Protein AF-0000000083205157 (afdb_homodimer)

pLDDT: mean 93.21, std 6.91, range [55.62, 98.81]

Organism: NCBI:txid214856

Solvent-accessible surface area (backbone atoms only — not comparable to full-atom values): 28556 Å² total; per-residue (Å²): 122,45,45,32,32,21,49,45,58,81,38,25,69,46,52,54,47,50,52,64,67,41,71,95,53,58,70,45,77,42,68,20,92,33,63,69,52,34,56,50,52,39,72,76,34,67,80,36,29,33,41,44,67,41,34,28,66,64,58,33,56,35,38,59,47,50,50,52,48,70,74,44,71,49,23,36,36,32,46,39,59,42,76,59,53,30,21,40,22,25,56,69,93,65,55,76,89,55,41,43,30,35,28,15,15,62,67,59,48,60,42,22,40,63,54,46,65,78,38,72,77,42,43,80,40,79,41,93,33,29,27,55,29,32,43,48,34,48,75,66,61,40,78,44,36,26,15,43,22,38,62,58,16,26,57,73,45,62,31,34,75,73,42,71,67,45,37,61,55,84,69,31,36,35,37,27,37,29,34,26,29,48,94,50,31,70,80,64,37,53,78,90,57,40,32,25,35,36,35,35,31,28,38,60,73,47,73,40,47,66,27,53,50,41,40,48,31,28,74,46,60,35,28,76,77,38,42,36,53,41,80,37,74,95,37,94,49,34,31,36,36,45,34,31,34,36,43,88,45,68,66,40,47,52,51,33,51,62,62,40,45,82,74,39,41,80,67,42,79,44,23,60,15,40,73,58,72,78,71,85,130,122,45,47,32,32,21,49,45,57,81,37,24,68,46,52,53,48,52,53,64,68,41,73,94,55,58,71,45,76,42,68,22,94,33,63,69,52,33,54,50,52,38,72,75,34,66,80,35,31,34,40,44,67,43,33,28,67,63,58,32,56,36,38,59,48,49,51,52,49,70,74,44,71,48,22,36,36,32,48,39,60,43,76,59,54,30,20,38,23,25,58,69,93,66,54,76,87,54,42,42,31,35,27,16,16,61,68,59,48,58,40,21,39,64,54,47,64,78,37,72,75,42,44,78,42,78,41,92,32,30,30,55,28,31,43,48,35,48,74,65,62,40,79,42,34,28,15,43,22,39,62,59,15,25,57,73,46,61,31,32,73,73,43,70,67,44,35,60,58,85,71,31,36,37,38,27,37,30,34,28,28,47,93,50,31,69,81,64,38,52,78,90,56,41,31,27,36,38,35,36,32,30,40,60,74,47,73,41,48,67,27,53,51,41,40,48,32,29,73,47,60,34,27,75,76,38,42,37,53,41,80,36,75,95,37,93,50,35,32,36,36,44,34,31,35,35,42,89,45,67,66,40,46,51,52,33,52,60,63,42,46,81,76,40,41,80,66,43,78,45,23,60,16,40,72,56,72,80,68,85,132

Secondary structure (DSSP, 8-state):
-EEEEEES-TTSHHHHHHHHHSTTS-EEEEEESSHHHHHHHHHH-TT-EEEEEEEETTTEE-HHHHHHHHHSSEEEEEEEEEE---EEEESTT--GGG--EEEE-HHHHHHTHHHHHT-TTSEEEE-S-HHHHHHHHHHHT-TTEEEEE-HHHHHHTTPEEEEE---S-TT-EEEEEEEEEGGGGGGT--TTT--EEEEEEEEES-TTHHHHHHHHHHHTTPEEEEEEEEE-TT-TTEEEEEEEEE-S-HHHHHHHHHHHGGGSEEEEEEEEEPPPPPPP-/-EEEEEES-TTSHHHHHHHHHSTTS-EEEEEESSHHHHHHHHHH-TT-EEEEEEEETTTEE-HHHHHHHHHSSEEEEEEEEEE---EEEESTT--GGG--EEEE-HHHHHHTHHHHHT-TTSEEEE-S-HHHHHHHHHHHT-TTEEEEE-HHHHHHTTPEEEEE---S-TT-EEEEEEEEEGGGGGGT--TTT--EEEEEEEEES-TTHHHHHHHHHHHTTPEEEEEEEEE-TT-TTEEEEEEEEE-S-HHHHHHHHHHHGGGSEEEEEEEEEPPPPPPP-

Radius of gyration: 24.19 Å; Cα contacts (8 Å, |Δi|>4): 1340; chains: 2; bounding box: 61×59×54 Å

Nearest PDB structures (foldseek):
  6vh5-assembly1_C  TM=8.935E-01  e=6.681E-29  Brucella abortus 2308
  3mwb-assembly1_B  TM=8.799E-01  e=1.497E-21  Paenarthrobacter aurescens TC1
  3mwb-assembly1_A  TM=8.671E-01  e=1.552E-20  Paenarthrobacter aurescens TC1
  4lub-assembly1_B  TM=8.576E-01  e=1.203E-10  Streptococcus mutans UA159
  4lub-assembly1_A  TM=8.260E-01  e=1.805E-09  Streptococcus mutans UA159

Structure (mmCIF, N/CA/C/O backbone):
data_AF-0000000083205157-model_v1
#
loop_
_entity.id
_entity.type
_entity.pdbx_description
1 polymer 'Prephenate dehydratase'
#
loop_
_atom_site.group_PDB
_atom_site.id
_atom_site.type_symbol
_atom_site.label_atom_id
_atom_site.label_alt_id
_atom_site.label_comp_id
_atom_site.label_asym_id
_atom_site.label_entity_id
_atom_site.label_seq_id
_atom_site.pdbx_PDB_ins_code
_atom_site.Cartn_x
_atom_site.Cartn_y
_atom_site.Cartn_z
_atom_site.occupancy
_atom_site.B_iso_or_equiv
_atom_site.auth_seq_id
_atom_site.auth_comp_id
_atom_site.auth_asym_id
_atom_site.auth_atom_id
_atom_site.pdbx_PDB_model_num
ATOM 1 N N . MET A 1 1 ? -6.211 29.672 16.703 1 89.31 1 MET A N 1
ATOM 2 C CA . MET A 1 1 ? -6.918 28.453 16.328 1 89.31 1 MET A CA 1
ATOM 3 C C . MET A 1 1 ? -6.371 27.891 15.016 1 89.31 1 MET A C 1
ATOM 5 O O . MET A 1 1 ? -6.195 28.625 14.047 1 89.31 1 MET A O 1
ATOM 9 N N . LYS A 1 2 ? -5.996 26.609 15.008 1 93.94 2 LYS A N 1
ATOM 10 C CA . LYS A 1 2 ? -5.473 25.953 13.812 1 93.94 2 LYS A CA 1
ATOM 11 C C . LYS A 1 2 ? -6.586 25.25 13.047 1 93.94 2 LYS A C 1
ATOM 13 O O . LYS A 1 2 ? -7.387 24.516 13.641 1 93.94 2 LYS A O 1
ATOM 18 N N . ARG A 1 3 ? -6.676 25.609 11.781 1 98 3 ARG A N 1
ATOM 19 C CA . ARG A 1 3 ? -7.605 24.906 10.898 1 98 3 ARG A CA 1
ATOM 20 C C . ARG A 1 3 ? -6.906 23.797 10.125 1 98 3 ARG A C 1
ATOM 22 O O . ARG A 1 3 ? -6.031 24.062 9.297 1 98 3 ARG A O 1
ATOM 29 N N . ILE A 1 4 ? -7.332 22.562 10.414 1 98.38 4 ILE A N 1
ATOM 30 C CA . ILE A 1 4 ? -6.602 21.406 9.898 1 98.38 4 ILE A CA 1
ATOM 31 C C . ILE A 1 4 ? -7.527 20.562 9.031 1 98.38 4 ILE A C 1
ATOM 33 O O . ILE A 1 4 ? -8.555 20.078 9.508 1 98.38 4 ILE A O 1
ATOM 37 N N . THR A 1 5 ? -7.125 20.344 7.777 1 98.62 5 THR A N 1
ATOM 38 C CA . THR A 1 5 ? -7.875 19.469 6.883 1 98.62 5 THR A CA 1
ATOM 39 C C . THR A 1 5 ? -7.461 18.016 7.082 1 98.62 5 THR A C 1
ATOM 41 O O . THR A 1 5 ? -6.281 17.719 7.309 1 98.62 5 THR A O 1
ATOM 44 N N . ILE A 1 6 ? -8.422 17.125 7.051 1 97.94 6 ILE A N 1
ATOM 45 C CA . ILE A 1 6 ? -8.18 15.688 7.117 1 97.94 6 ILE A CA 1
ATOM 46 C C . ILE A 1 6 ? -9.062 14.961 6.102 1 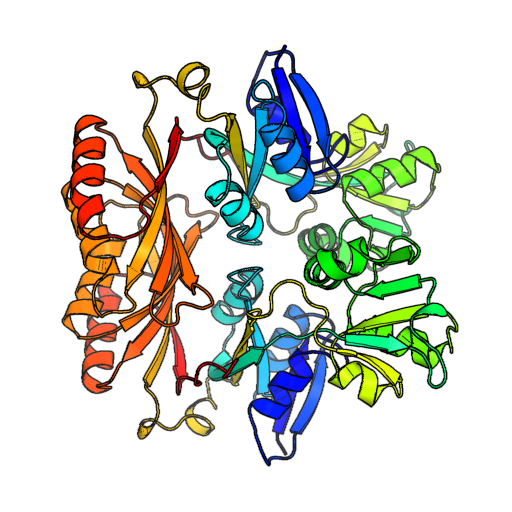97.94 6 ILE A C 1
ATOM 48 O O . ILE A 1 6 ? -10.062 15.516 5.637 1 97.94 6 ILE A O 1
ATOM 52 N N . GLN A 1 7 ? -8.594 13.828 5.707 1 95.12 7 GLN A N 1
ATOM 53 C CA . GLN A 1 7 ? -9.5 12.938 4.996 1 95.12 7 GLN A CA 1
ATOM 54 C C . GLN A 1 7 ? -10.297 12.062 5.965 1 95.12 7 GLN A C 1
ATOM 56 O O . GLN A 1 7 ? -9.719 11.414 6.84 1 95.12 7 GLN A O 1
ATOM 61 N N . GLY A 1 8 ? -11.523 12.078 5.863 1 92 8 GLY A N 1
ATOM 62 C CA . GLY A 1 8 ? -12.359 11.25 6.719 1 92 8 GLY A CA 1
ATOM 63 C C . GLY A 1 8 ? -13.414 12.047 7.461 1 92 8 GLY A C 1
ATOM 64 O O . GLY A 1 8 ? -13.617 13.234 7.195 1 92 8 GLY A O 1
ATOM 65 N N . ILE A 1 9 ? -14.133 11.383 8.367 1 92.06 9 ILE A N 1
ATOM 66 C CA . ILE A 1 9 ? -15.211 12.008 9.125 1 92.06 9 ILE A CA 1
ATOM 67 C C . ILE A 1 9 ? -14.805 12.148 10.586 1 92.06 9 ILE A C 1
ATOM 69 O O . ILE A 1 9 ? -13.742 11.672 10.992 1 92.06 9 ILE A O 1
ATOM 73 N N . ALA A 1 10 ? -15.664 12.789 11.312 1 93.31 10 ALA A N 1
ATOM 74 C CA . ALA A 1 10 ? -15.406 12.977 12.742 1 93.31 10 ALA A CA 1
ATOM 75 C C . ALA A 1 10 ? -15.219 11.633 13.445 1 93.31 10 ALA A C 1
ATOM 77 O O . ALA A 1 10 ? -15.953 10.68 13.172 1 93.31 10 ALA A O 1
ATOM 78 N N . GLY A 1 11 ? -14.211 11.578 14.266 1 94.31 11 GLY A N 1
ATOM 79 C CA . GLY A 1 11 ? -13.961 10.375 15.047 1 94.31 11 GLY A CA 1
ATOM 80 C C . GLY A 1 11 ? -12.953 9.445 14.398 1 94.31 11 GLY A C 1
ATOM 81 O O . GLY A 1 11 ? -12.539 8.453 15 1 94.31 11 GLY A O 1
ATOM 82 N N . CYS A 1 12 ? -12.539 9.75 13.195 1 95.19 12 CYS A N 1
ATOM 83 C CA . CYS A 1 12 ? -11.602 8.875 12.508 1 95.19 12 CYS A CA 1
ATOM 84 C C . CYS A 1 12 ? -10.188 9.062 13.039 1 95.19 12 CYS A C 1
ATOM 86 O O . CYS A 1 12 ? -9.93 9.969 13.828 1 95.19 12 CYS A O 1
ATOM 88 N N . PHE A 1 13 ? -9.297 8.273 12.672 1 96.06 13 PHE A N 1
ATOM 89 C CA . PHE A 1 13 ? -7.93 8.289 13.172 1 96.06 13 PHE A CA 1
ATOM 90 C C . PHE A 1 13 ? -7.195 9.539 12.703 1 96.06 13 PHE A C 1
ATOM 92 O O . PHE A 1 13 ? -6.332 10.062 13.414 1 96.06 13 PHE A O 1
ATOM 99 N N . HIS A 1 14 ? -7.531 10.078 11.539 1 97.62 14 HIS A N 1
ATOM 100 C CA . HIS A 1 14 ? -6.926 11.32 11.07 1 97.62 14 HIS A CA 1
ATOM 101 C C . HIS A 1 14 ? -7.273 12.484 11.992 1 97.62 14 HIS A C 1
ATOM 103 O O . HIS A 1 14 ? -6.445 13.375 12.219 1 97.62 14 HIS A O 1
ATOM 109 N N . GLU A 1 15 ? -8.5 12.453 12.484 1 96.81 15 GLU A N 1
ATOM 110 C CA . GLU A 1 15 ? -8.859 13.5 13.438 1 96.81 15 GLU A CA 1
ATOM 111 C C . GLU A 1 15 ? -8.047 13.367 14.727 1 96.81 15 GLU A C 1
ATOM 113 O O . GLU A 1 15 ? -7.586 14.367 15.281 1 96.81 15 GLU A O 1
ATOM 118 N N . THR A 1 16 ? -7.926 12.172 15.188 1 95.88 16 THR A N 1
ATOM 119 C CA . THR A 1 16 ? -7.094 11.93 16.359 1 95.88 16 THR A CA 1
ATOM 120 C C . THR A 1 16 ? -5.676 12.453 16.125 1 95.88 16 THR A C 1
ATOM 122 O O . THR A 1 16 ? -5.105 13.117 17 1 95.88 16 THR A O 1
ATOM 125 N N . ALA A 1 17 ? -5.152 12.172 14.977 1 96.94 17 ALA A N 1
ATOM 126 C CA . ALA A 1 17 ? -3.807 12.617 14.625 1 96.94 17 ALA A CA 1
ATOM 127 C C . ALA A 1 17 ? -3.738 14.141 14.555 1 96.94 17 ALA A C 1
ATOM 129 O O . ALA A 1 17 ? -2.744 14.742 14.961 1 96.94 17 ALA A O 1
ATOM 130 N N . ALA A 1 18 ? -4.762 14.773 14.039 1 97.5 18 ALA A N 1
ATOM 131 C CA . ALA A 1 18 ? -4.805 16.234 13.953 1 97.5 18 ALA A CA 1
ATOM 132 C C . ALA A 1 18 ? -4.723 16.859 15.336 1 97.5 18 ALA A C 1
ATOM 134 O O . ALA A 1 18 ? -3.908 17.766 15.57 1 97.5 18 ALA A O 1
ATOM 135 N N . HIS A 1 19 ? -5.504 16.359 16.25 1 96.19 19 HIS A N 1
ATOM 136 C CA . HIS A 1 19 ? -5.484 16.875 17.625 1 96.19 19 HIS A CA 1
ATOM 137 C C . HIS A 1 19 ? -4.152 16.578 18.312 1 96.19 19 HIS A C 1
ATOM 139 O O . HIS A 1 19 ? -3.605 17.422 19.016 1 96.19 19 HIS A O 1
ATOM 145 N N . GLY A 1 20 ? -3.652 15.406 18.047 1 94.88 20 GLY A N 1
ATOM 146 C CA . GLY A 1 20 ? -2.396 14.984 18.656 1 94.88 20 GLY A CA 1
ATOM 147 C C . GLY A 1 20 ? -1.203 15.773 18.141 1 94.88 20 GLY A C 1
ATOM 148 O O . GLY A 1 20 ? -0.191 15.891 18.844 1 94.88 20 GLY A O 1
ATOM 149 N N . SER A 1 21 ? -1.297 16.344 16.969 1 95.81 21 SER A N 1
ATOM 150 C CA . SER A 1 21 ? -0.193 17.062 16.328 1 95.81 21 SER A CA 1
ATOM 151 C C . SER A 1 21 ? -0.038 18.469 16.922 1 95.81 21 SER A C 1
ATOM 153 O O . SER A 1 21 ? 1.001 19.109 16.734 1 95.81 21 SER A O 1
ATOM 155 N N . PHE A 1 22 ? -1.05 18.969 17.578 1 95.19 22 PHE A N 1
ATOM 156 C CA . PHE A 1 22 ? -1.024 20.281 18.203 1 95.19 22 PHE A CA 1
ATOM 157 C C . PHE A 1 22 ? -1.583 20.219 19.609 1 95.19 22 PHE A C 1
ATOM 159 O O . PHE A 1 22 ? -2.598 20.859 19.922 1 95.19 22 PHE A O 1
ATOM 166 N N . PRO A 1 23 ? -0.8 19.562 20.422 1 91.19 23 PRO A N 1
ATOM 167 C CA . PRO A 1 23 ? -1.304 19.391 21.797 1 91.19 23 PRO A CA 1
ATOM 168 C C . PRO A 1 23 ? -1.504 20.734 22.516 1 91.19 23 PRO A C 1
ATOM 170 O O . PRO A 1 23 ? -0.63 21.594 22.453 1 91.19 23 PRO A O 1
ATOM 173 N N . GLY A 1 24 ? -2.67 20.859 23.141 1 91.56 24 GLY A N 1
ATOM 174 C CA . GLY A 1 24 ? -2.949 22.031 23.953 1 91.56 24 GLY A CA 1
ATOM 175 C C . GLY A 1 24 ? -3.459 23.219 23.141 1 91.56 24 GLY A C 1
ATOM 176 O O . GLY A 1 24 ? -3.76 24.281 23.688 1 91.56 24 GLY A O 1
ATOM 177 N N . GLU A 1 25 ? -3.533 23.062 21.891 1 93.38 25 GLU A N 1
ATOM 178 C CA . GLU A 1 25 ? -4.012 24.141 21.031 1 93.38 25 GLU A CA 1
ATOM 179 C C . GLU A 1 25 ? -5.441 23.875 20.562 1 93.38 25 GLU A C 1
ATOM 181 O O . GLU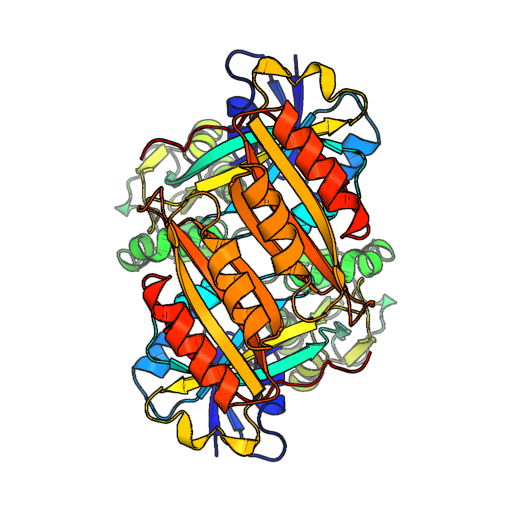 A 1 25 ? -5.895 22.734 20.547 1 93.38 25 GLU A O 1
ATOM 186 N N . GLU A 1 26 ? -6.074 24.938 20.297 1 95.12 26 GLU A N 1
ATOM 187 C CA . GLU A 1 26 ? -7.398 24.812 19.703 1 95.12 26 GLU A CA 1
ATOM 188 C C . GLU A 1 26 ? -7.305 24.453 18.219 1 95.12 26 GLU A C 1
ATOM 190 O O . GLU A 1 26 ? -6.621 25.125 17.453 1 95.12 26 GLU A O 1
ATOM 195 N N . VAL A 1 27 ? -7.996 23.359 17.891 1 95.69 27 VAL A N 1
ATOM 196 C CA . VAL A 1 27 ? -7.922 22.844 16.516 1 95.69 27 VAL A CA 1
ATOM 197 C C . VAL A 1 27 ? -9.328 22.719 15.938 1 95.69 27 VAL A C 1
ATOM 199 O O . VAL A 1 27 ? -10.219 22.156 16.578 1 95.69 27 VAL A O 1
ATOM 202 N N . GLU A 1 28 ? -9.531 23.344 14.828 1 97.19 28 GLU A N 1
ATOM 203 C CA . GLU A 1 28 ? -10.719 23.109 14.016 1 97.19 28 GLU A CA 1
ATOM 204 C C . GLU A 1 28 ? -10.414 22.125 12.883 1 97.19 28 GLU A C 1
ATOM 206 O O . GLU A 1 28 ? -9.609 22.422 11.992 1 97.19 28 GLU A O 1
ATOM 211 N N . VAL A 1 29 ? -11.094 21.031 12.953 1 97.31 29 VAL A N 1
ATOM 212 C CA . VAL A 1 29 ? -10.852 20 11.953 1 97.31 29 VAL A CA 1
ATOM 213 C C . VAL A 1 29 ? -11.812 20.188 10.781 1 97.31 29 VAL A C 1
ATOM 215 O O . VAL A 1 29 ? -13.023 20.328 10.984 1 97.31 29 VAL A O 1
ATOM 218 N N . LEU A 1 30 ? -11.305 20.203 9.578 1 98.06 30 LEU A N 1
ATOM 219 C CA . LEU A 1 30 ? -12.078 20.328 8.352 1 98.06 30 LEU A CA 1
ATOM 220 C C . LEU A 1 30 ? -12.039 19.016 7.559 1 98.06 30 LEU A C 1
ATOM 222 O O . LEU A 1 30 ? -11.062 18.734 6.863 1 98.06 30 LEU A O 1
ATOM 226 N N . PRO A 1 31 ? -13.125 18.266 7.613 1 96.44 31 PRO A N 1
ATOM 227 C CA . PRO A 1 31 ? -13.148 16.969 6.945 1 96.44 31 PRO A CA 1
ATOM 228 C C . PRO A 1 31 ? -13.219 17.078 5.422 1 96.44 31 PRO A C 1
ATOM 230 O O . PRO A 1 31 ? -13.867 18 4.902 1 96.44 31 PRO A O 1
ATOM 233 N N . CYS A 1 32 ? -12.523 16.234 4.723 1 95.12 32 CYS A N 1
ATOM 234 C CA . CYS A 1 32 ? -12.578 16.047 3.277 1 95.12 32 CYS A CA 1
ATOM 235 C C . CYS A 1 32 ? -12.953 14.617 2.914 1 95.12 32 CYS A C 1
ATOM 237 O O . CYS A 1 32 ? -12.586 13.68 3.623 1 95.12 32 CYS A O 1
ATOM 239 N N . VAL A 1 33 ? -13.555 14.398 1.829 1 86.31 33 VAL A N 1
ATOM 240 C CA . VAL A 1 33 ? -14.055 13.086 1.444 1 86.31 33 VAL A CA 1
ATOM 241 C C . VAL A 1 33 ? -12.906 12.227 0.915 1 86.31 33 VAL A C 1
ATOM 243 O O . VAL A 1 33 ? -12.945 11 1.006 1 86.31 33 VAL A O 1
ATOM 246 N N . SER A 1 34 ? -11.906 12.914 0.357 1 87.94 34 SER A N 1
ATOM 247 C CA . SER A 1 34 ? -10.758 12.211 -0.212 1 87.94 34 SER A CA 1
ATOM 248 C C . SER A 1 34 ? -9.469 13 0.002 1 87.94 34 SER A C 1
ATOM 250 O O . SER A 1 34 ? -9.508 14.195 0.296 1 87.94 34 SER A O 1
ATOM 252 N N . PHE A 1 35 ? -8.391 12.328 -0.142 1 93.75 35 PHE A N 1
ATOM 253 C CA . PHE A 1 35 ? -7.113 13.023 -0.056 1 93.75 35 PHE A CA 1
ATOM 254 C C . PHE A 1 35 ? -6.953 14.008 -1.212 1 93.75 35 PHE A C 1
ATOM 256 O O . PHE A 1 35 ? -6.379 15.086 -1.043 1 93.75 35 PHE A O 1
ATOM 263 N N . ASP A 1 36 ? -7.457 13.656 -2.365 1 89.56 36 ASP A N 1
ATOM 264 C CA . ASP A 1 36 ? -7.434 14.586 -3.494 1 89.56 36 ASP A CA 1
ATOM 265 C C . ASP A 1 36 ? -8.125 15.898 -3.143 1 89.56 36 ASP A C 1
ATOM 267 O O . ASP A 1 36 ? -7.586 16.984 -3.408 1 89.56 36 ASP A O 1
ATOM 271 N N . GLU A 1 37 ? -9.266 15.734 -2.547 1 92.56 37 GLU A N 1
ATOM 272 C CA . GLU A 1 37 ? -9.992 16.938 -2.123 1 92.56 37 GLU A CA 1
ATOM 273 C C . GLU A 1 37 ? -9.211 17.703 -1.064 1 92.56 37 GLU A C 1
ATOM 275 O O . GLU A 1 37 ? -9.148 18.938 -1.103 1 92.56 37 GLU A O 1
ATOM 280 N N . GLN A 1 38 ? -8.656 17 -0.149 1 97.31 38 GLN A N 1
ATOM 281 C CA . GLN A 1 38 ? -7.875 17.609 0.917 1 97.31 38 GLN A CA 1
ATOM 282 C C . GLN A 1 38 ? -6.734 18.453 0.346 1 97.31 38 GLN A C 1
ATOM 284 O O . GLN A 1 38 ? -6.586 19.625 0.701 1 97.31 38 GLN A O 1
ATOM 289 N N . PHE A 1 39 ? -5.98 17.906 -0.54 1 97.56 39 PHE A N 1
ATOM 290 C CA . PHE A 1 39 ? -4.832 18.578 -1.124 1 97.56 39 PHE A CA 1
ATOM 291 C C . PHE A 1 39 ? -5.285 19.75 -1.992 1 97.56 39 PHE A C 1
ATOM 293 O O . PHE A 1 39 ? -4.633 20.797 -2.018 1 97.56 39 PHE A O 1
ATOM 300 N N . ALA A 1 40 ? -6.41 19.578 -2.652 1 96 40 ALA A N 1
ATOM 301 C CA . ALA A 1 40 ? -6.961 20.672 -3.461 1 96 40 ALA A CA 1
ATOM 302 C C . ALA A 1 40 ? -7.379 21.844 -2.586 1 96 40 ALA A C 1
ATOM 304 O O . ALA A 1 40 ? -7.129 23 -2.934 1 96 40 ALA A O 1
ATOM 305 N N . ARG A 1 41 ? -7.98 21.547 -1.493 1 97.56 41 ARG A N 1
ATOM 306 C CA . ARG A 1 41 ? -8.414 22.594 -0.568 1 97.56 41 ARG A CA 1
ATOM 307 C C . ARG A 1 41 ? -7.219 23.344 -0.002 1 97.56 41 ARG A C 1
ATOM 309 O O . ARG A 1 41 ? -7.254 24.578 0.103 1 97.56 41 ARG A O 1
ATOM 316 N N . MET A 1 42 ? -6.246 22.641 0.342 1 98.25 42 MET A N 1
ATOM 317 C CA . MET A 1 42 ? -5.051 23.281 0.885 1 98.25 42 MET A CA 1
ATOM 318 C C . MET A 1 42 ? -4.359 24.141 -0.175 1 98.25 42 MET A C 1
ATOM 320 O O . MET A 1 42 ? -3.764 25.172 0.143 1 98.25 42 MET A O 1
ATOM 324 N N . ALA A 1 43 ? -4.391 23.703 -1.43 1 97.38 43 ALA A N 1
ATOM 325 C CA . ALA A 1 43 ? -3.809 24.484 -2.527 1 97.38 43 ALA A CA 1
ATOM 326 C C . ALA A 1 43 ? -4.547 25.797 -2.725 1 97.38 43 ALA A C 1
ATOM 328 O O . ALA A 1 43 ? -3.943 26.797 -3.102 1 97.38 43 ALA A O 1
ATOM 329 N N . ALA A 1 44 ? -5.809 25.781 -2.467 1 97.25 44 ALA A N 1
ATOM 330 C CA . ALA A 1 44 ? -6.66 26.953 -2.691 1 97.25 44 ALA A CA 1
ATOM 331 C C . ALA A 1 44 ? -6.574 27.922 -1.52 1 97.25 44 ALA A C 1
ATOM 333 O O . ALA A 1 44 ? -6.945 29.094 -1.648 1 97.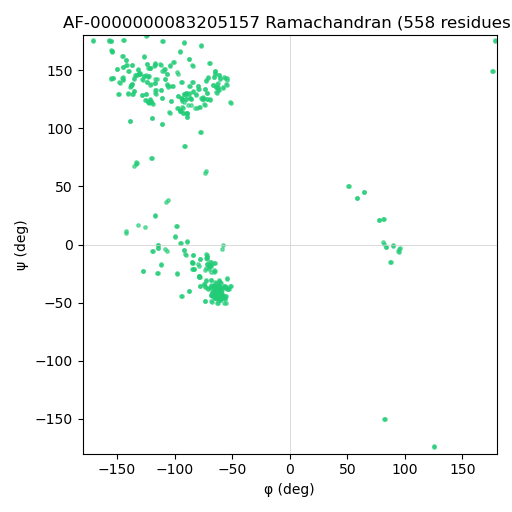25 44 ALA A O 1
ATOM 334 N N . ASP A 1 45 ? -6.164 27.484 -0.354 1 98 45 ASP A N 1
ATOM 335 C CA . ASP A 1 45 ? -6.09 28.297 0.855 1 98 45 ASP A CA 1
ATOM 336 C C . ASP A 1 45 ? -4.809 28 1.633 1 98 45 ASP A C 1
ATOM 338 O O . ASP A 1 45 ? -4.754 27.062 2.424 1 98 45 ASP A O 1
ATOM 342 N N . ALA A 1 46 ? -3.863 28.906 1.598 1 97 46 ALA A N 1
ATOM 343 C CA . ALA A 1 46 ? -2.531 28.719 2.164 1 97 46 ALA A CA 1
ATOM 344 C C . ALA A 1 46 ? -2.574 28.734 3.689 1 97 46 ALA A C 1
ATOM 346 O O . ALA A 1 46 ? -1.602 28.375 4.348 1 97 46 ALA A O 1
ATOM 347 N N . GLU A 1 47 ? -3.688 29.109 4.246 1 97.31 47 GLU A N 1
ATOM 348 C CA . GLU A 1 47 ? -3.797 29.188 5.699 1 97.31 47 GLU A CA 1
ATOM 349 C C . GLU A 1 47 ? -4.141 27.828 6.301 1 97.31 47 GLU A C 1
ATOM 351 O O . GLU A 1 47 ? -4.012 27.625 7.512 1 97.31 47 GLU A O 1
ATOM 356 N N . LEU A 1 48 ? -4.57 26.953 5.504 1 98.31 48 LEU A N 1
ATOM 357 C CA . LEU A 1 48 ? -5 25.641 5.988 1 98.31 48 LEU A CA 1
ATOM 358 C C . LEU A 1 48 ? -3.801 24.734 6.242 1 98.31 48 LEU A C 1
ATOM 360 O O . LEU A 1 48 ? -2.844 24.734 5.465 1 98.31 48 LEU A O 1
ATOM 364 N N . LEU A 1 49 ? -3.883 24.062 7.359 1 98.56 49 LEU A N 1
ATOM 365 C CA . LEU A 1 49 ? -2.98 22.938 7.625 1 98.56 49 LEU A CA 1
ATOM 366 C C . LEU A 1 49 ? -3.627 21.609 7.238 1 98.56 49 LEU A C 1
ATOM 368 O O . LEU A 1 49 ? -4.828 21.562 6.965 1 98.56 49 LEU A O 1
ATOM 372 N N . GLY A 1 50 ? -2.789 20.547 7.164 1 98.62 50 GLY A N 1
ATOM 373 C CA . GLY A 1 50 ? -3.307 19.234 6.832 1 98.62 50 GLY A CA 1
ATOM 374 C C . GLY A 1 50 ? -2.596 18.109 7.562 1 98.62 50 GLY A C 1
ATOM 375 O O . GLY A 1 50 ? -1.455 18.266 8 1 98.62 50 GLY A O 1
ATOM 376 N N . VAL A 1 51 ? -3.311 17.031 7.758 1 98.62 51 VAL A N 1
ATOM 377 C CA . VAL A 1 51 ? -2.744 15.781 8.258 1 98.62 51 VAL A CA 1
ATOM 378 C C . VAL A 1 51 ? -3.074 14.648 7.293 1 98.62 51 VAL A C 1
ATOM 380 O O . VAL A 1 51 ? -4.23 14.469 6.906 1 98.62 51 VAL A O 1
ATOM 383 N N . ALA A 1 52 ? -2.037 13.914 6.922 1 98.44 52 ALA A N 1
ATOM 384 C CA . ALA A 1 52 ? -2.246 12.812 5.98 1 98.44 52 ALA A CA 1
ATOM 385 C C . ALA A 1 52 ? -1.408 11.602 6.363 1 98.44 52 ALA A C 1
ATOM 387 O O . ALA A 1 52 ? -0.212 11.719 6.633 1 98.44 52 ALA A O 1
ATOM 388 N N . ALA A 1 53 ? -2.125 10.453 6.406 1 96.81 53 ALA A N 1
ATOM 389 C CA . ALA A 1 53 ? -1.394 9.211 6.629 1 96.81 53 ALA A CA 1
ATOM 390 C C . ALA A 1 53 ? -0.417 8.938 5.492 1 96.81 53 ALA A C 1
ATOM 392 O O . ALA A 1 53 ? -0.749 9.133 4.32 1 96.81 53 ALA A O 1
ATOM 393 N N . ILE A 1 54 ? 0.795 8.477 5.793 1 95.69 54 ILE A N 1
ATOM 394 C CA . ILE A 1 54 ? 1.801 8.273 4.758 1 95.69 54 ILE A CA 1
ATOM 395 C C . ILE A 1 54 ? 2.35 6.852 4.836 1 95.69 54 ILE A C 1
ATOM 397 O O . ILE A 1 54 ? 2.908 6.34 3.861 1 95.69 54 ILE A O 1
ATOM 401 N N . GLU A 1 55 ? 2.23 6.254 5.988 1 92.88 55 GLU A N 1
ATOM 402 C CA . GLU A 1 55 ? 2.756 4.91 6.215 1 92.88 55 GLU A CA 1
ATOM 403 C C . GLU A 1 55 ? 1.98 4.191 7.316 1 92.88 55 GLU A C 1
ATOM 405 O O . GLU A 1 55 ? 1.574 4.809 8.305 1 92.88 55 GLU A O 1
ATOM 410 N N . ASN A 1 56 ? 1.804 2.928 7.121 1 88.94 56 ASN A N 1
ATOM 411 C CA . ASN A 1 56 ? 1.195 2.051 8.117 1 88.94 56 ASN A CA 1
ATOM 412 C C . ASN A 1 56 ? 1.974 0.748 8.266 1 88.94 56 ASN A C 1
ATOM 414 O O . ASN A 1 56 ? 2.447 0.185 7.277 1 88.94 56 ASN A O 1
ATOM 418 N N . THR A 1 57 ? 2.049 0.289 9.461 1 84.06 57 THR A N 1
ATOM 419 C CA . THR A 1 57 ? 2.852 -0.892 9.766 1 84.06 57 THR A CA 1
ATOM 420 C C . THR A 1 57 ? 2.35 -2.1 8.977 1 84.06 57 THR A C 1
ATOM 422 O O . THR A 1 57 ? 3.137 -2.963 8.586 1 84.06 57 THR A O 1
ATOM 425 N N . ILE A 1 58 ? 1.12 -2.178 8.719 1 80.88 58 ILE A N 1
ATOM 426 C CA . ILE A 1 58 ? 0.529 -3.338 8.062 1 80.88 58 ILE A CA 1
ATOM 427 C C . ILE A 1 58 ? 0.458 -3.096 6.555 1 80.88 58 ILE A C 1
ATOM 429 O O . ILE A 1 58 ? 0.899 -3.934 5.762 1 80.88 58 ILE A O 1
ATOM 433 N N . ALA A 1 59 ? 0.022 -1.91 6.176 1 81.38 59 ALA A N 1
ATOM 434 C CA . ALA A 1 59 ? -0.224 -1.607 4.77 1 81.38 59 ALA A CA 1
ATOM 435 C C . ALA A 1 59 ? 1.061 -1.176 4.07 1 81.38 59 ALA A C 1
ATOM 437 O O . ALA A 1 59 ? 1.168 -1.269 2.844 1 81.38 59 ALA A O 1
ATOM 438 N N . GLY A 1 60 ? 2.029 -0.733 4.871 1 84.5 60 GLY A N 1
ATOM 439 C CA . GLY A 1 60 ? 3.225 -0.171 4.262 1 84.5 60 GLY A CA 1
ATOM 440 C C . GLY A 1 60 ? 3.061 1.28 3.852 1 84.5 60 GLY A C 1
ATOM 441 O O . GLY A 1 60 ? 2.35 2.041 4.512 1 84.5 60 GLY A O 1
ATOM 442 N N . SER A 1 61 ? 3.805 1.628 2.807 1 89.5 61 SER A N 1
ATOM 443 C CA . SER A 1 61 ? 3.762 3 2.312 1 89.5 61 SER A CA 1
ATOM 444 C C . SER A 1 61 ? 2.455 3.281 1.575 1 89.5 61 SER A C 1
ATOM 446 O O . SER A 1 61 ? 1.991 2.455 0.788 1 89.5 61 SER A O 1
ATOM 448 N N . LEU A 1 62 ? 1.886 4.41 1.92 1 90.56 62 LEU A N 1
ATOM 449 C CA . LEU A 1 62 ? 0.697 4.859 1.202 1 90.56 62 LEU A CA 1
ATOM 450 C C . LEU A 1 62 ? 1.076 5.754 0.027 1 90.56 62 LEU A C 1
ATOM 452 O O . LEU A 1 62 ? 0.953 6.977 0.108 1 90.56 62 LEU A O 1
ATOM 456 N N . LEU A 1 63 ? 1.367 5.176 -1.034 1 88.81 63 LEU A N 1
ATOM 457 C CA . LEU A 1 63 ? 2.031 5.812 -2.166 1 88.81 63 LEU A CA 1
ATOM 458 C C . LEU A 1 63 ? 1.149 6.898 -2.773 1 88.81 63 LEU A C 1
ATOM 460 O O . LEU A 1 63 ? 1.646 7.949 -3.188 1 88.81 63 LEU A O 1
ATOM 464 N N . PRO A 1 64 ? -0.183 6.684 -2.848 1 87.69 64 PRO A N 1
ATOM 465 C CA . PRO A 1 64 ? -1.004 7.77 -3.393 1 87.69 64 PRO A CA 1
ATOM 466 C C . PRO A 1 64 ? -0.823 9.086 -2.635 1 87.69 64 PRO A C 1
ATOM 468 O O . PRO A 1 64 ? -0.782 10.148 -3.248 1 87.69 64 PRO A O 1
ATOM 471 N N . ASN A 1 65 ? -0.657 8.945 -1.361 1 94.62 65 ASN A N 1
ATOM 472 C CA . ASN A 1 65 ? -0.463 10.148 -0.568 1 94.62 65 ASN A CA 1
ATOM 473 C C . ASN A 1 65 ? 0.926 10.742 -0.782 1 94.62 65 ASN A C 1
ATOM 475 O O . ASN A 1 65 ? 1.09 11.969 -0.781 1 94.62 65 ASN A O 1
ATOM 479 N N . HIS A 1 66 ? 1.894 9.875 -0.951 1 94.81 66 HIS A N 1
ATOM 480 C CA . HIS A 1 66 ? 3.227 10.359 -1.303 1 94.81 66 HIS A CA 1
ATOM 481 C C . HIS A 1 66 ? 3.205 11.133 -2.613 1 94.81 66 HIS A C 1
ATOM 483 O O . HIS A 1 66 ? 3.832 12.188 -2.727 1 94.81 66 HIS A O 1
ATOM 489 N N . GLU A 1 67 ? 2.5 10.648 -3.531 1 90.5 67 GLU A N 1
ATOM 490 C CA . GLU A 1 67 ? 2.42 11.273 -4.848 1 90.5 67 GLU A CA 1
ATOM 491 C C . GLU A 1 67 ? 1.707 12.625 -4.773 1 90.5 67 GLU A C 1
ATOM 493 O O . GLU A 1 67 ? 2.139 13.594 -5.395 1 90.5 67 GLU A O 1
ATOM 498 N N . LEU A 1 68 ? 0.629 12.633 -4.016 1 93.81 68 LEU A N 1
ATOM 499 C CA . LEU A 1 68 ? -0.075 13.898 -3.822 1 93.81 68 LEU A CA 1
ATOM 500 C C . LEU A 1 68 ? 0.845 14.945 -3.207 1 93.81 68 LEU A C 1
ATOM 502 O O . LEU A 1 68 ? 0.878 16.094 -3.658 1 93.81 68 LEU A O 1
ATOM 506 N N . LEU A 1 69 ? 1.578 14.492 -2.238 1 97.31 69 LEU A N 1
ATOM 507 C CA . LEU A 1 69 ? 2.506 15.398 -1.568 1 97.31 69 LEU A CA 1
ATOM 508 C C . LEU A 1 69 ? 3.586 15.883 -2.531 1 97.31 69 LEU A C 1
ATOM 510 O O . LEU A 1 69 ? 3.861 17.078 -2.611 1 97.31 69 LEU A O 1
ATOM 514 N N . ARG A 1 70 ? 4.129 15 -3.252 1 95 70 ARG A N 1
ATOM 515 C CA . ARG A 1 70 ? 5.195 15.32 -4.195 1 95 70 ARG A CA 1
ATOM 516 C C . ARG A 1 70 ? 4.723 16.344 -5.23 1 95 70 ARG A C 1
ATOM 518 O O . ARG A 1 70 ? 5.473 17.25 -5.602 1 95 70 ARG A O 1
ATOM 525 N N . ARG A 1 71 ? 3.541 16.234 -5.672 1 93.75 71 ARG A N 1
ATOM 526 C CA . ARG A 1 71 ? 3.018 17.078 -6.742 1 93.75 71 ARG A CA 1
ATOM 527 C C . ARG A 1 71 ? 2.494 18.406 -6.188 1 93.75 71 ARG A C 1
ATOM 529 O O . ARG A 1 71 ? 2.201 19.328 -6.945 1 93.75 71 ARG A O 1
ATOM 536 N N . SER A 1 72 ? 2.428 18.5 -4.926 1 96.75 72 SER A N 1
ATOM 537 C CA . SER A 1 72 ? 1.819 19.672 -4.301 1 96.75 72 SER A CA 1
ATOM 538 C C . SER A 1 72 ? 2.861 20.75 -3.996 1 96.75 72 SER A C 1
ATOM 540 O O . SER A 1 72 ? 4.051 20.562 -4.27 1 96.75 72 SER A O 1
ATOM 542 N N . THR A 1 73 ? 2.34 21.891 -3.543 1 95.38 73 THR A N 1
ATOM 543 C CA . THR A 1 73 ? 3.215 22.953 -3.084 1 95.38 73 THR A CA 1
ATOM 544 C C . THR A 1 73 ? 3.342 22.938 -1.562 1 95.38 73 THR A C 1
ATOM 546 O O . THR A 1 73 ? 3.775 23.922 -0.958 1 95.38 73 THR A O 1
ATOM 549 N N . LEU A 1 74 ? 2.941 21.828 -1.032 1 98.25 74 LEU A N 1
ATOM 550 C CA . LEU A 1 74 ? 2.938 21.719 0.423 1 98.25 74 LEU A CA 1
ATOM 551 C C . LEU A 1 74 ? 4.293 21.234 0.938 1 98.25 74 LEU A C 1
ATOM 553 O O . LEU A 1 74 ? 5.082 20.672 0.182 1 98.25 74 LEU A O 1
ATOM 557 N N . ALA A 1 75 ? 4.508 21.516 2.203 1 98.56 75 ALA A N 1
ATOM 558 C CA . ALA A 1 75 ? 5.695 21.031 2.91 1 98.56 75 ALA A CA 1
ATOM 559 C C . ALA A 1 75 ? 5.312 20.297 4.184 1 98.56 75 ALA A C 1
ATOM 561 O O . ALA A 1 75 ? 4.34 20.656 4.855 1 98.56 75 ALA A O 1
ATOM 562 N N . VAL A 1 76 ? 6.121 19.266 4.477 1 98.75 76 VAL A N 1
ATOM 563 C CA . VAL A 1 76 ? 5.965 18.562 5.746 1 98.75 76 VAL A CA 1
ATOM 564 C C . VAL A 1 76 ? 6.539 19.406 6.883 1 98.75 76 VAL A C 1
ATOM 566 O O . VAL A 1 76 ? 7.711 19.797 6.84 1 98.75 76 VAL A O 1
ATOM 569 N N . ILE A 1 77 ? 5.73 19.656 7.867 1 98.38 77 ILE A N 1
ATOM 570 C CA . ILE A 1 77 ? 6.195 20.5 8.953 1 98.38 77 ILE A CA 1
ATOM 571 C C . ILE A 1 77 ? 6.273 19.688 10.25 1 98.38 77 ILE A C 1
ATOM 573 O O . ILE A 1 77 ? 6.688 20.219 11.289 1 98.38 77 ILE A O 1
ATOM 577 N N . GLY A 1 78 ? 5.879 18.469 10.172 1 97.62 78 GLY A N 1
ATOM 578 C CA . GLY A 1 78 ? 5.91 17.578 11.32 1 97.62 78 GLY A CA 1
ATOM 579 C C . GLY A 1 78 ? 5.363 16.203 11.016 1 97.62 78 GLY A C 1
ATOM 580 O O . GLY A 1 78 ? 4.973 15.914 9.883 1 97.62 78 GLY A O 1
ATOM 581 N N . GLU A 1 79 ? 5.449 15.359 11.961 1 97.5 79 GLU A N 1
ATOM 582 C CA . GLU A 1 79 ? 4.859 14.023 11.852 1 97.5 79 GLU A CA 1
ATOM 583 C C . GLU A 1 79 ? 4.234 13.586 13.172 1 97.5 79 GLU A C 1
ATOM 585 O O . GLU A 1 79 ? 4.52 14.164 14.219 1 97.5 79 GLU A O 1
ATOM 590 N N . TYR A 1 80 ? 3.314 12.75 13.062 1 96.19 80 TYR A N 1
ATOM 591 C CA . TYR A 1 80 ? 2.619 12.141 14.195 1 96.19 80 TYR A CA 1
ATOM 592 C C . TYR A 1 80 ? 2.455 10.641 14 1 96.19 80 TYR A C 1
ATOM 594 O O . TYR A 1 80 ? 2.123 10.188 12.898 1 96.19 80 TYR A O 1
ATOM 602 N N . LYS A 1 81 ? 2.797 9.883 15.039 1 94.38 81 LYS A N 1
ATOM 603 C CA . LYS A 1 81 ? 2.617 8.43 15.016 1 94.38 81 LYS A CA 1
ATOM 604 C C . LYS A 1 81 ? 1.515 8 15.977 1 94.38 81 LYS A C 1
ATOM 606 O O . LYS A 1 81 ? 1.546 8.344 17.156 1 94.38 81 LYS A O 1
ATOM 611 N N . LEU A 1 82 ? 0.607 7.277 15.383 1 94.31 82 LEU A N 1
ATOM 612 C CA . LEU A 1 82 ? -0.553 6.863 16.172 1 94.31 82 LEU A CA 1
ATOM 613 C C . LEU A 1 82 ? -0.67 5.344 16.203 1 94.31 82 LEU A C 1
ATOM 615 O O . LEU A 1 82 ? -0.672 4.691 15.156 1 94.31 82 LEU A O 1
ATOM 619 N N . ARG A 1 83 ? -0.719 4.801 17.422 1 92.44 83 ARG A N 1
ATOM 620 C CA . ARG A 1 83 ? -1.063 3.387 17.531 1 92.44 83 ARG A CA 1
ATOM 621 C C . ARG A 1 83 ? -2.525 3.146 17.172 1 92.44 83 ARG A C 1
ATOM 623 O O . ARG A 1 83 ? -3.418 3.811 17.703 1 92.44 83 ARG A O 1
ATOM 630 N N . ILE A 1 84 ? -2.719 2.27 16.25 1 93.06 84 ILE A N 1
ATOM 631 C CA . ILE A 1 84 ? -4.078 1.963 15.812 1 93.06 84 ILE A CA 1
ATOM 632 C C . ILE A 1 84 ? -4.648 0.832 16.672 1 93.06 84 ILE A C 1
ATOM 634 O O . ILE A 1 84 ? -4.16 -0.299 16.609 1 93.06 84 ILE A O 1
ATOM 638 N N . SER A 1 85 ? -5.555 1.158 17.453 1 94.94 85 SER A N 1
ATOM 639 C CA . SER A 1 85 ? -6.273 0.195 18.281 1 94.94 85 SER A CA 1
ATOM 640 C C . SER A 1 85 ? -7.77 0.231 18 1 94.94 85 SER A C 1
ATOM 642 O O . SER A 1 85 ? -8.344 1.305 17.812 1 94.94 85 SER A O 1
ATOM 644 N N . HIS A 1 86 ? -8.297 -0.963 17.938 1 97.31 86 HIS A N 1
ATOM 645 C CA . HIS A 1 86 ? -9.719 -1.041 17.641 1 97.31 86 HIS A CA 1
ATOM 646 C C . HIS A 1 86 ? -10.516 -1.475 18.875 1 97.31 86 HIS A C 1
ATOM 648 O O . HIS A 1 86 ? -10 -2.195 19.734 1 97.31 86 HIS A O 1
ATOM 654 N N . VAL A 1 87 ? -11.711 -1.055 18.938 1 98.38 87 VAL A N 1
ATOM 655 C CA . VAL A 1 87 ? -12.656 -1.458 19.984 1 98.38 87 VAL A CA 1
ATOM 656 C C . VAL A 1 87 ? -13.906 -2.057 19.344 1 98.38 87 VAL A C 1
ATOM 658 O O . VAL A 1 87 ? -14.156 -1.858 18.141 1 98.38 87 VAL A O 1
ATOM 661 N N . LEU A 1 88 ? -14.531 -2.861 20.094 1 98.69 88 LEU A N 1
ATOM 662 C CA . LEU A 1 88 ? -15.914 -3.232 19.781 1 98.69 88 LEU A CA 1
ATOM 663 C C . LEU A 1 88 ? -16.891 -2.316 20.516 1 98.69 88 LEU A C 1
ATOM 665 O O . LEU A 1 88 ? -16.891 -2.258 21.75 1 98.69 88 LEU A O 1
ATOM 669 N N . ALA A 1 89 ? -17.688 -1.594 19.75 1 98.75 89 ALA A N 1
ATOM 670 C CA . ALA A 1 89 ? -18.578 -0.62 20.375 1 98.75 89 ALA A CA 1
ATOM 671 C C . ALA A 1 89 ? -20.016 -0.816 19.906 1 98.75 89 ALA A C 1
ATOM 673 O O . ALA A 1 89 ? -20.266 -1.13 18.734 1 98.75 89 ALA A O 1
ATOM 674 N N . ALA A 1 90 ? -20.953 -0.638 20.812 1 98.69 90 ALA A N 1
ATOM 675 C CA . ALA A 1 90 ? -22.375 -0.796 20.531 1 98.69 90 ALA A CA 1
ATOM 676 C C . ALA A 1 90 ? -23.219 0.213 21.312 1 98.69 90 ALA A C 1
ATOM 678 O O . ALA A 1 90 ? -22.672 1.034 22.062 1 98.69 90 ALA A O 1
ATOM 679 N N . LEU A 1 91 ? -24.531 0.146 21.016 1 98.5 91 LEU A N 1
ATOM 680 C CA . LEU A 1 91 ? -25.422 1.007 21.781 1 98.5 91 LEU A CA 1
ATOM 681 C C . LEU A 1 91 ? -25.297 0.734 23.281 1 98.5 91 LEU A C 1
ATOM 683 O O . LEU A 1 91 ? -25.109 -0.412 23.688 1 98.5 91 LEU A O 1
ATOM 687 N N . PRO A 1 92 ? -25.406 1.798 24.125 1 98.06 92 PRO A N 1
ATOM 688 C CA . PRO A 1 92 ? -25.312 1.605 25.578 1 98.06 92 PRO A CA 1
ATOM 689 C C . PRO A 1 92 ? -26.297 0.568 26.109 1 98.06 92 PRO A C 1
ATOM 691 O O . PRO A 1 92 ? -27.438 0.497 25.625 1 98.06 92 PRO A O 1
ATOM 694 N N . GLY A 1 93 ? -25.844 -0.224 27.078 1 97.5 93 GLY A N 1
ATOM 695 C CA . GLY A 1 93 ? -26.719 -1.184 27.75 1 97.5 93 GLY A CA 1
ATOM 696 C C . GLY A 1 93 ? -26.625 -2.578 27.156 1 97.5 93 GLY A C 1
ATOM 697 O O . GLY A 1 93 ? -27.203 -3.521 27.688 1 97.5 93 GLY A O 1
ATOM 698 N N . GLN A 1 94 ? -25.844 -2.746 26.109 1 97.19 94 GLN A N 1
ATOM 699 C CA . GLN A 1 94 ? -25.734 -4.055 25.469 1 97.19 94 GLN A CA 1
ATOM 700 C C . GLN A 1 94 ? -24.484 -4.785 25.953 1 97.19 94 GLN A C 1
ATOM 702 O O . GLN A 1 94 ? -23.484 -4.152 26.297 1 97.19 94 GLN A O 1
ATOM 707 N N . ARG A 1 95 ? -24.609 -6.18 26 1 96.88 95 ARG A N 1
ATOM 708 C CA . ARG A 1 95 ? -23.469 -7.047 26.281 1 96.88 95 ARG A CA 1
ATOM 709 C C . ARG A 1 95 ? -22.922 -7.664 24.984 1 96.88 95 ARG A C 1
ATOM 711 O O . ARG A 1 95 ? -23.625 -7.695 23.969 1 96.88 95 ARG A O 1
ATOM 718 N N . VAL A 1 96 ? -21.703 -8.07 24.984 1 97.5 96 VAL A N 1
ATOM 719 C CA . VAL A 1 96 ? -21.062 -8.695 23.828 1 97.5 96 VAL A CA 1
ATOM 720 C C . VAL A 1 96 ? -21.938 -9.836 23.328 1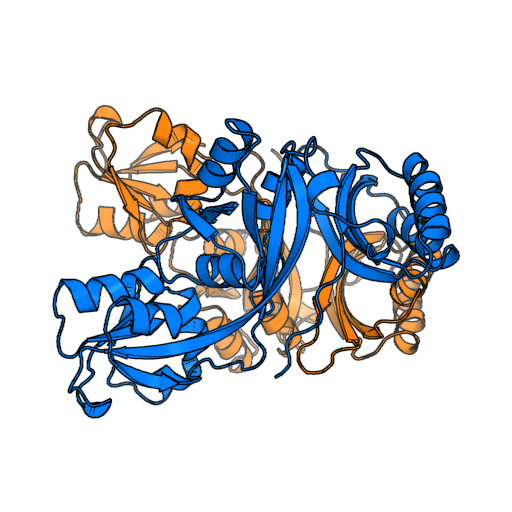 97.5 96 VAL A C 1
ATOM 722 O O . VAL A 1 96 ? -22.031 -10.07 22.109 1 97.5 96 VAL A O 1
ATOM 725 N N . THR A 1 97 ? -22.609 -10.555 24.266 1 95.88 97 THR A N 1
ATOM 726 C CA . THR A 1 97 ? -23.422 -11.711 23.922 1 95.88 97 THR A CA 1
ATOM 727 C C . THR A 1 97 ? -24.672 -11.281 23.156 1 95.88 97 THR A C 1
ATOM 729 O O . THR A 1 97 ? -25.328 -12.102 22.516 1 95.88 97 THR A O 1
ATOM 732 N N . ASP A 1 98 ? -24.969 -10.055 23.188 1 96.88 98 ASP A N 1
ATOM 733 C CA . ASP A 1 98 ? -26.141 -9.539 22.484 1 96.88 98 ASP A CA 1
ATOM 734 C C . ASP A 1 98 ? -25.828 -9.234 21.031 1 96.88 98 ASP A C 1
ATOM 736 O O . ASP A 1 98 ? -26.734 -9.016 20.219 1 96.88 98 ASP A O 1
ATOM 740 N N . ILE A 1 99 ? -24.562 -9.164 20.656 1 97.94 99 ILE A N 1
ATOM 741 C CA . ILE A 1 99 ? -24.141 -8.695 19.344 1 97.94 99 ILE A CA 1
ATOM 742 C C . ILE A 1 99 ? -24.281 -9.828 18.328 1 97.94 99 ILE A C 1
ATOM 744 O O . ILE A 1 99 ? -23.75 -10.922 18.531 1 97.94 99 ILE A O 1
ATOM 748 N N . ARG A 1 100 ? -24.938 -9.484 17.25 1 97.31 100 ARG A N 1
ATOM 749 C CA . ARG A 1 100 ? -25.172 -10.461 16.203 1 97.31 100 ARG A CA 1
ATOM 750 C C . ARG A 1 100 ? -24.453 -10.055 14.914 1 97.31 100 ARG A C 1
ATOM 752 O O . ARG A 1 100 ? -24.156 -10.906 14.07 1 97.31 100 ARG A O 1
ATOM 759 N N . GLU A 1 101 ? -24.25 -8.734 14.867 1 97.5 101 GLU A N 1
ATOM 760 C CA . GLU A 1 101 ? -23.625 -8.188 13.664 1 97.5 101 GLU A CA 1
ATOM 761 C C . GLU A 1 101 ? -22.531 -7.191 14.016 1 97.5 101 GLU A C 1
ATOM 763 O O . GLU A 1 101 ? -22.641 -6.441 14.992 1 97.5 101 GLU A O 1
ATOM 768 N N . VAL A 1 102 ? -21.5 -7.223 13.141 1 98.12 102 VAL A N 1
ATOM 769 C CA . VAL A 1 102 ? -20.391 -6.297 13.336 1 98.12 102 VAL A CA 1
ATOM 770 C C . VAL A 1 102 ? -20.109 -5.543 12.039 1 98.12 102 VAL A C 1
ATOM 772 O O . VAL A 1 102 ? -19.969 -6.156 10.977 1 98.12 102 VAL A O 1
ATOM 775 N N . HIS A 1 103 ? -20.062 -4.215 12.195 1 97.06 103 HIS A N 1
ATOM 776 C CA . HIS A 1 103 ? -19.828 -3.344 11.047 1 97.06 103 HIS A CA 1
ATOM 777 C C . HIS A 1 103 ? -18.469 -2.662 11.133 1 97.06 103 HIS A C 1
ATOM 779 O O . HIS A 1 103 ? -18.078 -2.168 12.195 1 97.06 103 HIS A O 1
ATOM 785 N N . SER A 1 104 ? -17.734 -2.689 10.047 1 95.94 104 SER A N 1
ATOM 786 C CA . SER A 1 104 ? -16.516 -1.899 9.984 1 95.94 104 SER A CA 1
ATOM 787 C C . SER A 1 104 ? -15.938 -1.886 8.578 1 95.94 104 SER A C 1
ATOM 789 O O . SER A 1 104 ? -16.547 -2.406 7.645 1 95.94 104 SER A O 1
ATOM 791 N N . HIS A 1 105 ? -14.898 -1.136 8.406 1 88.12 105 HIS A N 1
ATOM 792 C CA . HIS A 1 105 ? -14.133 -1.149 7.164 1 88.12 105 HIS A CA 1
ATOM 793 C C . HIS A 1 105 ? -13.445 -2.494 6.957 1 88.12 105 HIS A C 1
ATOM 795 O O . HIS A 1 105 ? -12.938 -3.09 7.91 1 88.12 105 HIS A O 1
ATOM 801 N N . PRO A 1 106 ? -13.344 -2.955 5.707 1 79.44 106 PRO A N 1
ATOM 802 C CA . PRO A 1 106 ? -12.727 -4.254 5.426 1 79.44 106 PRO A CA 1
ATOM 803 C C . PRO A 1 106 ? -11.328 -4.391 6.035 1 79.44 106 PRO A C 1
ATOM 805 O O . PRO A 1 106 ? -10.992 -5.441 6.582 1 79.44 106 PRO A O 1
ATOM 808 N N . ILE A 1 107 ? -10.578 -3.352 6.008 1 78.94 107 ILE A N 1
ATOM 809 C CA . ILE A 1 107 ? -9.219 -3.387 6.527 1 78.94 107 ILE A CA 1
ATOM 810 C C . ILE A 1 107 ? -9.25 -3.549 8.047 1 78.94 107 ILE A C 1
ATOM 812 O O . ILE A 1 107 ? -8.492 -4.348 8.609 1 78.94 107 ILE A O 1
ATOM 816 N N . ALA A 1 108 ? -10.102 -2.836 8.648 1 90.12 108 ALA A N 1
ATOM 817 C CA . ALA A 1 108 ? -10.242 -2.947 10.102 1 90.12 108 ALA A CA 1
ATOM 818 C C . ALA A 1 108 ? -10.719 -4.34 10.5 1 90.12 108 ALA A C 1
ATOM 820 O O . ALA A 1 108 ? -10.242 -4.91 11.484 1 90.12 108 ALA A O 1
ATOM 821 N N . LEU A 1 109 ? -11.625 -4.879 9.758 1 90.06 109 LEU A N 1
ATOM 822 C CA . LEU A 1 109 ? -12.117 -6.227 10.008 1 90.06 109 LEU A CA 1
ATOM 823 C C . LEU A 1 109 ? -10.984 -7.246 9.914 1 90.06 109 LEU A C 1
ATOM 825 O O . LEU A 1 109 ? -10.867 -8.133 10.766 1 90.06 109 LEU A O 1
ATOM 829 N N . MET A 1 110 ? -10.195 -7.02 8.922 1 80.88 110 MET A N 1
ATOM 830 C CA . MET A 1 110 ? -9.047 -7.906 8.734 1 80.88 110 MET A CA 1
ATOM 831 C C . MET A 1 110 ? -8.094 -7.812 9.914 1 80.88 110 MET A C 1
ATOM 833 O O . MET A 1 110 ? -7.559 -8.828 10.375 1 80.88 110 MET A O 1
ATOM 837 N N . GLN A 1 111 ? -7.914 -6.664 10.445 1 88.12 111 GLN A N 1
ATOM 838 C CA . GLN A 1 111 ? -7 -6.41 11.555 1 88.12 111 GLN A CA 1
ATOM 839 C C . GLN A 1 111 ? -7.547 -6.992 12.852 1 88.12 111 GLN A C 1
ATOM 841 O O . GLN A 1 111 ? -6.816 -7.109 13.844 1 88.12 111 GLN A O 1
ATOM 846 N N . CYS A 1 112 ? -8.789 -7.367 12.82 1 94.31 112 CYS A N 1
ATOM 847 C CA . CYS A 1 112 ? -9.414 -7.957 14 1 94.31 112 CYS A CA 1
ATOM 848 C C . CYS A 1 112 ? -9.844 -9.391 13.727 1 94.31 112 CYS A C 1
ATOM 850 O O . CYS A 1 112 ? -10.812 -9.883 14.312 1 94.31 112 CYS A O 1
ATOM 852 N N . GLY A 1 113 ? -9.227 -9.984 12.836 1 90.12 113 GLY A N 1
ATOM 853 C CA . GLY A 1 113 ? -9.617 -11.312 12.375 1 90.12 113 GLY A CA 1
ATOM 854 C C . GLY A 1 113 ? -9.609 -12.352 13.484 1 90.12 113 GLY A C 1
ATOM 855 O O . GLY A 1 113 ? -10.516 -13.172 13.57 1 90.12 113 GLY A O 1
ATOM 856 N N . GLU A 1 114 ? -8.586 -12.359 14.297 1 90.88 114 GLU A N 1
ATOM 857 C CA . GLU A 1 114 ? -8.508 -13.336 15.375 1 90.88 114 GLU A CA 1
ATOM 858 C C . GLU A 1 114 ? -9.672 -13.172 16.344 1 90.88 114 GLU A C 1
ATOM 860 O O . GLU A 1 114 ? -10.242 -14.164 16.812 1 90.88 114 GLU A O 1
ATOM 865 N N . TYR A 1 115 ? -9.961 -11.961 16.594 1 95.88 115 TYR A N 1
ATOM 866 C CA . TYR A 1 115 ? -11.078 -11.672 17.484 1 95.88 115 TYR A CA 1
ATOM 867 C C . TYR A 1 115 ? -12.391 -12.18 16.906 1 95.88 115 TYR A C 1
ATOM 869 O O . TYR A 1 115 ? -13.188 -12.797 17.609 1 95.88 115 TYR A O 1
ATOM 877 N N . LEU A 1 116 ? -12.578 -11.977 15.656 1 95.25 116 LEU A N 1
ATOM 878 C CA . LEU A 1 116 ? -13.82 -12.328 14.977 1 95.25 116 LEU A CA 1
ATOM 879 C C . LEU A 1 116 ? -13.914 -13.836 14.773 1 95.25 116 LEU A C 1
ATOM 881 O O . LEU A 1 116 ? -15.008 -14.406 14.836 1 95.25 116 LEU A O 1
ATOM 885 N N . LYS A 1 117 ? -12.82 -14.477 14.555 1 91.81 117 LYS A N 1
ATOM 886 C CA . LYS A 1 117 ? -12.797 -15.93 14.391 1 91.81 117 LYS A CA 1
ATOM 887 C C . LYS A 1 117 ? -13.273 -16.625 15.656 1 91.81 117 LYS A C 1
ATOM 889 O O . LYS A 1 117 ? -13.891 -17.703 15.586 1 91.81 117 LYS A O 1
ATOM 894 N N . ALA A 1 118 ? -12.961 -16.094 16.766 1 94.62 118 ALA A N 1
ATOM 895 C CA . ALA A 1 118 ? -13.352 -16.641 18.062 1 94.62 118 ALA A CA 1
ATOM 896 C C . ALA A 1 118 ? -14.844 -16.438 18.312 1 94.62 118 ALA A C 1
ATOM 898 O O . ALA A 1 118 ? -15.398 -17.016 19.25 1 94.62 118 ALA A O 1
ATOM 899 N N . ARG A 1 119 ? -15.492 -15.664 17.453 1 95.69 119 ARG A N 1
ATOM 900 C CA . ARG A 1 119 ? -16.906 -15.336 17.625 1 95.69 119 ARG A CA 1
ATOM 901 C C . ARG A 1 119 ? -17.672 -15.523 16.328 1 95.69 119 ARG A C 1
ATOM 903 O O . ARG A 1 119 ? -18.25 -14.57 15.789 1 95.69 119 ARG A O 1
ATOM 910 N N . PRO A 1 120 ? -17.797 -16.703 16 1 91.88 120 PRO A N 1
ATOM 911 C CA . PRO A 1 120 ? -18.375 -17 14.695 1 91.88 120 PRO A CA 1
ATOM 912 C C . PRO A 1 120 ? -19.859 -16.641 14.602 1 91.88 120 PRO A C 1
ATOM 914 O O . PRO A 1 120 ? -20.406 -16.531 13.508 1 91.88 120 PRO A O 1
ATOM 917 N N . ALA A 1 121 ? -20.469 -16.469 15.656 1 92.5 121 ALA A N 1
ATOM 918 C CA . ALA A 1 121 ? -21.891 -16.109 15.672 1 92.5 121 ALA A CA 1
ATOM 919 C C . ALA A 1 121 ? -22.094 -14.68 15.18 1 92.5 121 ALA A C 1
ATOM 921 O O . ALA A 1 121 ? -23.219 -14.297 14.812 1 92.5 121 ALA A O 1
ATOM 922 N N . MET A 1 122 ? -21.094 -13.859 15.211 1 95.31 122 MET A N 1
ATOM 923 C CA . MET A 1 122 ? -21.188 -12.477 14.758 1 95.31 122 MET A CA 1
ATOM 924 C C . MET A 1 122 ? -21.078 -12.398 13.242 1 95.31 122 MET A C 1
ATOM 926 O O . MET A 1 122 ? -20.031 -12.742 12.672 1 95.31 122 MET A O 1
ATOM 930 N N . LYS A 1 123 ? -22.094 -11.938 12.68 1 95.06 123 LYS A N 1
ATOM 931 C CA . LYS A 1 123 ? -22.047 -11.711 11.242 1 95.06 123 LYS A CA 1
ATOM 932 C C . LYS A 1 123 ? -21.234 -10.469 10.898 1 95.06 123 LYS A C 1
ATOM 934 O O . LYS A 1 123 ? -21.516 -9.375 11.398 1 95.06 123 LYS A O 1
ATOM 939 N N . VAL A 1 124 ? -20.281 -10.594 10.047 1 93.19 124 VAL A N 1
ATOM 940 C CA . VAL A 1 124 ? -19.391 -9.5 9.664 1 93.19 124 VAL A CA 1
ATOM 941 C C . VAL A 1 124 ? -19.984 -8.766 8.453 1 93.19 124 VAL A C 1
ATOM 943 O O . VAL A 1 124 ? -20.297 -9.391 7.438 1 93.19 124 VAL A O 1
ATOM 946 N N . VAL A 1 125 ? -20.156 -7.465 8.578 1 89.56 125 VAL A N 1
ATOM 947 C CA . VAL A 1 125 ? -20.688 -6.629 7.504 1 89.56 125 VAL A CA 1
ATOM 948 C C . VAL A 1 125 ? -19.688 -5.512 7.176 1 89.56 125 VAL A C 1
ATOM 950 O O . VAL A 1 125 ? -19.359 -4.691 8.039 1 89.56 125 VAL A O 1
ATOM 953 N N . GLU A 1 126 ? -19.266 -5.453 5.957 1 85.06 126 GLU A N 1
ATOM 954 C CA . GLU A 1 126 ? -18.297 -4.445 5.527 1 85.06 126 GLU A CA 1
ATOM 955 C C . GLU A 1 126 ? -18.969 -3.098 5.297 1 85.06 126 GLU A C 1
ATOM 957 O O . GLU A 1 126 ? -20.094 -3.037 4.77 1 85.06 126 GLU A O 1
ATOM 962 N N . ARG A 1 127 ? -18.344 -2.045 5.828 1 85.56 127 ARG A N 1
ATOM 963 C CA . ARG A 1 127 ? -18.75 -0.659 5.621 1 85.56 127 ARG A CA 1
ATOM 964 C C . ARG A 1 127 ? -17.609 0.173 5.062 1 85.56 127 ARG A C 1
ATOM 966 O O . ARG A 1 127 ? -16.5 -0.331 4.891 1 85.56 127 ARG A O 1
ATOM 973 N N . ASP A 1 128 ? -17.859 1.456 4.828 1 77.38 128 ASP A N 1
ATOM 974 C CA . ASP A 1 128 ? -16.922 2.316 4.113 1 77.38 128 ASP A CA 1
ATOM 975 C C . ASP A 1 128 ? -15.773 2.75 5.023 1 77.38 128 ASP A C 1
ATOM 977 O O . ASP A 1 128 ? -14.656 2.986 4.555 1 77.38 128 ASP A O 1
ATOM 981 N N . ASP A 1 129 ? -16.125 2.945 6.242 1 85.94 129 ASP A N 1
ATOM 982 C CA . ASP A 1 129 ? -15.086 3.385 7.168 1 85.94 129 ASP A CA 1
ATOM 983 C C . ASP A 1 129 ? -15.43 2.994 8.602 1 85.94 129 ASP A C 1
ATOM 985 O O . ASP A 1 129 ? -16.562 2.604 8.898 1 85.94 129 ASP A O 1
ATOM 989 N N . THR A 1 130 ? -14.469 3.084 9.438 1 92.75 130 THR A N 1
ATOM 990 C CA . THR A 1 130 ? -14.633 2.639 10.82 1 92.75 130 THR A CA 1
ATOM 991 C C . THR A 1 130 ? -15.492 3.623 11.609 1 92.75 130 THR A C 1
ATOM 993 O O . THR A 1 130 ? -16.469 3.227 12.25 1 92.75 130 THR A O 1
ATOM 996 N N . ALA A 1 131 ? -15.188 4.91 11.516 1 94.88 131 ALA A N 1
ATOM 997 C CA . ALA A 1 131 ? -15.953 5.926 12.227 1 94.88 131 ALA A CA 1
ATOM 998 C C . ALA A 1 131 ? -17.391 5.988 11.711 1 94.88 131 ALA A C 1
ATOM 1000 O O . ALA A 1 131 ? -18.328 6.168 12.492 1 94.88 131 ALA A O 1
ATOM 1001 N N . GLY A 1 132 ? -17.531 5.816 10.461 1 94.38 132 GLY A N 1
ATOM 1002 C CA . GLY A 1 132 ? -18.859 5.805 9.867 1 94.38 132 GLY A CA 1
ATOM 1003 C C . GLY A 1 132 ? -19.719 4.672 10.375 1 94.38 132 GLY A C 1
ATOM 1004 O O . GLY A 1 132 ? -20.938 4.832 10.516 1 94.38 132 GLY A O 1
ATOM 1005 N N . SER A 1 133 ? -19.125 3.562 10.625 1 96.25 133 SER A N 1
ATOM 1006 C CA . SER A 1 133 ? -19.844 2.434 11.188 1 96.25 133 SER A CA 1
ATOM 1007 C C . SER A 1 133 ? -20.406 2.773 12.57 1 96.25 133 SER A C 1
ATOM 1009 O O . SER A 1 133 ? -21.562 2.465 12.867 1 96.25 133 SER A O 1
ATOM 1011 N N . ALA A 1 134 ? -19.609 3.412 13.367 1 97.56 134 ALA A N 1
ATOM 1012 C CA . ALA A 1 134 ? -20.062 3.85 14.688 1 97.56 134 ALA A CA 1
ATOM 1013 C C . ALA A 1 134 ? -21.203 4.859 14.57 1 97.56 134 ALA A C 1
ATOM 1015 O O . ALA A 1 134 ? -22.219 4.75 15.266 1 97.56 134 ALA A O 1
ATOM 1016 N N . ARG A 1 135 ? -21 5.801 13.719 1 97.44 135 ARG A N 1
ATOM 1017 C CA . ARG A 1 135 ? -22 6.84 13.5 1 97.44 135 ARG A CA 1
ATOM 1018 C C . ARG A 1 135 ? -23.344 6.238 13.062 1 97.44 135 ARG A C 1
ATOM 1020 O O . ARG A 1 135 ? -24.391 6.641 13.547 1 97.44 135 ARG A O 1
ATOM 1027 N N . GLU A 1 136 ? -23.266 5.32 12.164 1 97.19 136 GLU A N 1
ATOM 1028 C CA . GLU A 1 136 ? -24.453 4.672 11.633 1 97.19 136 GLU A CA 1
ATOM 1029 C C . GLU A 1 136 ? -25.219 3.941 12.727 1 97.19 136 GLU A C 1
ATOM 1031 O O . GLU A 1 136 ? -26.438 4.074 12.836 1 97.19 136 GLU A O 1
ATOM 1036 N N . ILE A 1 137 ? -24.547 3.238 13.492 1 98.06 137 ILE A N 1
ATOM 1037 C CA . ILE A 1 137 ? -25.156 2.441 14.555 1 98.06 137 ILE A CA 1
ATOM 1038 C C . ILE A 1 137 ? -25.797 3.361 15.586 1 98.06 137 ILE A C 1
ATOM 1040 O O . ILE A 1 137 ? -26.938 3.123 16.016 1 98.06 137 ILE A O 1
ATOM 1044 N N . ALA A 1 138 ? -25.094 4.363 15.977 1 97.81 138 ALA A N 1
ATOM 1045 C CA . ALA A 1 138 ? -25.625 5.34 16.922 1 97.81 138 ALA A CA 1
ATOM 1046 C C . ALA A 1 138 ? -26.828 6.066 16.344 1 97.81 138 ALA A C 1
ATOM 1048 O O . ALA A 1 138 ? -27.859 6.199 17.016 1 97.81 138 ALA A O 1
ATOM 1049 N N . GLY A 1 139 ? -26.656 6.551 15.172 1 97.56 139 GLY A N 1
ATOM 1050 C CA . GLY A 1 139 ? -27.703 7.344 14.539 1 97.56 139 GLY A CA 1
ATOM 1051 C C . GLY A 1 139 ? -28.969 6.562 14.289 1 97.56 139 GLY A C 1
ATOM 1052 O O . GLY A 1 139 ? -30.078 7.09 14.453 1 97.56 139 GLY A O 1
ATOM 1053 N N . GLN A 1 140 ? -28.812 5.324 13.867 1 97.81 140 GLN A N 1
ATOM 1054 C CA . GLN A 1 140 ? -29.969 4.504 13.516 1 97.81 140 GLN A CA 1
ATOM 1055 C C . GLN A 1 140 ? -30.391 3.631 14.688 1 97.81 140 GLN A C 1
ATOM 1057 O O . GLN A 1 140 ? -31.359 2.863 14.578 1 97.81 140 GLN A O 1
ATOM 1062 N N . ARG A 1 141 ? -29.703 3.768 15.758 1 97.44 141 ARG A N 1
ATOM 1063 C CA . ARG A 1 141 ? -30 3.012 16.969 1 97.44 141 ARG A CA 1
ATOM 1064 C C . ARG A 1 141 ? -30.109 1.521 16.672 1 97.44 141 ARG A C 1
ATOM 1066 O O . ARG A 1 141 ? -31.109 0.886 17.031 1 97.44 141 ARG A O 1
ATOM 1073 N N . LEU A 1 142 ? -29.094 0.995 15.977 1 97.69 142 LEU A N 1
ATOM 1074 C CA . LEU A 1 142 ? -29.094 -0.403 15.555 1 97.69 142 LEU A CA 1
ATOM 1075 C C . LEU A 1 142 ? -28.719 -1.315 16.719 1 97.69 142 LEU A C 1
ATOM 1077 O O . LEU A 1 142 ? -27.531 -1.566 16.969 1 97.69 142 LEU A O 1
ATOM 1081 N N . ALA A 1 143 ? -29.75 -1.868 17.375 1 97.25 143 ALA A N 1
ATOM 1082 C CA . ALA A 1 143 ? -29.516 -2.816 18.453 1 97.25 143 ALA A CA 1
ATOM 1083 C C . ALA A 1 143 ? -29 -4.148 17.922 1 97.25 143 ALA A C 1
ATOM 1085 O O . ALA A 1 143 ? -29.406 -4.602 16.859 1 97.25 143 ALA A O 1
ATOM 1086 N N . GLY A 1 144 ? -28.094 -4.789 18.688 1 97.81 144 GLY A N 1
ATOM 1087 C CA . GLY A 1 144 ? -27.562 -6.074 18.281 1 97.81 144 GLY A CA 1
ATOM 1088 C C . GLY A 1 144 ? -26.438 -5.953 17.266 1 97.81 144 GLY A C 1
ATOM 1089 O O . GLY A 1 144 ? -25.875 -6.957 16.828 1 97.81 144 GLY A O 1
ATOM 1090 N N . THR A 1 145 ? -26.094 -4.695 16.906 1 98.44 145 THR A N 1
ATOM 1091 C CA . THR A 1 145 ? -25.016 -4.414 15.961 1 98.44 145 THR A CA 1
ATOM 1092 C C . THR A 1 145 ? -23.891 -3.648 16.641 1 98.44 145 THR A C 1
ATOM 1094 O O . THR A 1 145 ? -24.141 -2.701 17.391 1 98.44 145 THR A O 1
ATOM 1097 N N . ALA A 1 146 ? -22.703 -4.094 16.406 1 98.62 146 ALA A N 1
ATOM 1098 C CA . ALA A 1 146 ? -21.531 -3.402 16.953 1 98.62 146 ALA A CA 1
ATOM 1099 C C . ALA A 1 146 ? -20.641 -2.863 15.836 1 98.62 146 ALA A C 1
ATOM 1101 O O . ALA A 1 146 ? -20.688 -3.359 14.703 1 98.62 146 ALA A O 1
ATOM 1102 N N . ALA A 1 147 ? -19.906 -1.862 16.219 1 98.56 147 ALA A N 1
ATOM 1103 C CA . ALA A 1 147 ? -18.891 -1.32 15.32 1 98.56 147 ALA A CA 1
ATOM 1104 C C . ALA A 1 147 ? -17.484 -1.714 15.797 1 98.56 147 ALA A C 1
ATOM 1106 O O . ALA A 1 147 ? -17.203 -1.716 17 1 98.56 147 ALA A O 1
ATOM 1107 N N . ILE A 1 148 ? -16.703 -2.061 14.898 1 98.06 148 ILE A N 1
ATOM 1108 C CA . ILE A 1 148 ? -15.266 -2.057 15.133 1 98.06 148 ILE A CA 1
ATOM 1109 C C . ILE A 1 148 ? -14.672 -0.722 14.688 1 98.06 148 ILE A C 1
ATOM 1111 O O . ILE A 1 148 ? -14.711 -0.381 13.508 1 98.06 148 ILE A O 1
ATOM 1115 N N . CYS A 1 149 ? -14.203 0.014 15.602 1 97.88 149 CYS A N 1
ATOM 1116 C CA . CYS A 1 149 ? -13.727 1.365 15.336 1 97.88 149 CYS A CA 1
ATOM 1117 C C . CYS A 1 149 ? -12.734 1.812 16.406 1 97.88 149 CYS A C 1
ATOM 1119 O O . CYS A 1 149 ? -12.359 1.027 17.281 1 97.88 149 CYS A O 1
ATOM 1121 N N . GLY A 1 150 ? -12.18 2.982 16.203 1 96.75 150 GLY A N 1
ATOM 1122 C CA . GLY A 1 150 ? -11.367 3.564 17.25 1 96.75 150 GLY A CA 1
ATOM 1123 C C . GLY A 1 150 ? -12.172 3.988 18.469 1 96.75 150 GLY A C 1
ATOM 1124 O O . GLY A 1 150 ? -13.367 4.262 18.359 1 96.75 150 GLY A O 1
ATOM 1125 N N . ALA A 1 151 ? -11.5 4.055 19.609 1 97.38 151 ALA A N 1
ATOM 1126 C CA . ALA A 1 151 ? -12.156 4.453 20.859 1 97.38 151 ALA A CA 1
ATOM 1127 C C . ALA A 1 151 ? -12.75 5.855 20.734 1 97.38 151 ALA A C 1
ATOM 1129 O O . ALA A 1 151 ? -13.844 6.117 21.25 1 97.38 151 ALA A O 1
ATOM 1130 N N . GLU A 1 152 ? -12.07 6.711 20.062 1 95.62 152 GLU A N 1
ATOM 1131 C CA . GLU A 1 152 ? -12.516 8.094 19.906 1 95.62 152 GLU A CA 1
ATOM 1132 C C . GLU A 1 152 ? -13.844 8.156 19.156 1 95.62 152 GLU A C 1
ATOM 1134 O O . GLU A 1 152 ? -14.711 8.961 19.5 1 95.62 152 GLU A O 1
ATOM 1139 N N . ALA A 1 153 ? -13.969 7.371 18.156 1 97.12 153 ALA A N 1
ATOM 1140 C CA . ALA A 1 153 ? -15.227 7.328 17.406 1 97.12 153 ALA A CA 1
ATOM 1141 C C . ALA A 1 153 ? -16.375 6.848 18.281 1 97.12 153 ALA A C 1
ATOM 1143 O O . ALA A 1 153 ? -17.469 7.422 18.266 1 97.12 153 ALA A O 1
ATOM 1144 N N . ALA A 1 154 ? -16.141 5.797 19.047 1 98 154 ALA A N 1
ATOM 1145 C CA . ALA A 1 154 ? -17.156 5.258 19.938 1 98 154 ALA A CA 1
ATOM 1146 C C . ALA A 1 154 ? -17.641 6.32 20.922 1 98 154 ALA A C 1
ATOM 1148 O O . ALA A 1 154 ? -18.859 6.5 21.094 1 98 154 ALA A O 1
ATOM 1149 N N . GLU A 1 155 ? -16.688 7.027 21.5 1 97.44 155 GLU A N 1
ATOM 1150 C CA . GLU A 1 155 ? -17.016 8.07 22.484 1 97.44 155 GLU A CA 1
ATOM 1151 C C . GLU A 1 155 ? -17.766 9.219 21.828 1 97.44 155 GLU A C 1
ATOM 1153 O O . GLU A 1 155 ? -18.766 9.695 22.359 1 97.44 155 GLU A O 1
ATOM 1158 N N . LEU A 1 156 ? -17.328 9.609 20.734 1 96.75 156 LEU A N 1
ATOM 1159 C CA . LEU A 1 156 ? -17.922 10.734 20.031 1 96.75 156 LEU A CA 1
ATOM 1160 C C . LEU A 1 156 ? -19.375 10.461 19.703 1 96.75 156 LEU A C 1
ATOM 1162 O O . LEU A 1 156 ? -20.219 11.359 19.812 1 96.75 156 LEU A O 1
ATOM 1166 N N . TYR A 1 157 ? -19.688 9.219 19.328 1 97.62 157 TYR A N 1
ATOM 1167 C CA . TYR A 1 157 ? -21.031 8.922 18.844 1 97.62 157 TYR A CA 1
ATOM 1168 C C . TYR A 1 157 ? -21.875 8.289 19.938 1 97.62 157 TYR A C 1
ATOM 1170 O O . TYR A 1 157 ? -22.953 7.75 19.672 1 97.62 157 TYR A O 1
ATOM 1178 N N . GLY A 1 158 ? -21.328 8.25 21.125 1 97.81 158 GLY A N 1
ATOM 1179 C CA . GLY A 1 158 ? -22.109 7.848 22.281 1 97.81 158 GLY A CA 1
ATOM 1180 C C . GLY A 1 158 ? -22.312 6.348 22.375 1 97.81 158 GLY A C 1
ATOM 1181 O O . GLY A 1 158 ? -23.312 5.883 22.922 1 97.81 158 GLY A O 1
ATOM 1182 N N . LEU A 1 159 ? -21.469 5.629 21.719 1 98.56 159 LEU A N 1
ATOM 1183 C CA . LEU A 1 159 ? -21.531 4.176 21.844 1 98.56 159 LEU A CA 1
ATOM 1184 C C . LEU A 1 159 ? -20.781 3.703 23.078 1 98.56 159 LEU A C 1
ATOM 1186 O O . LEU A 1 159 ? -19.906 4.406 23.594 1 98.56 159 LEU A O 1
ATOM 1190 N N . GLU A 1 160 ? -21.172 2.572 23.594 1 98.62 160 GLU A N 1
ATOM 1191 C CA . GLU A 1 160 ? -20.469 1.921 24.688 1 98.62 160 GLU A CA 1
ATOM 1192 C C . GLU A 1 160 ? -19.406 0.953 24.156 1 98.62 160 GLU A C 1
ATOM 1194 O O . GLU A 1 160 ? -19.688 0.134 23.281 1 98.62 160 GLU A O 1
ATOM 1199 N N . ILE A 1 161 ? -18.234 1.113 24.672 1 98.69 161 ILE A N 1
ATOM 1200 C CA . ILE A 1 161 ? -17.156 0.202 24.312 1 98.69 161 ILE A CA 1
ATOM 1201 C C . ILE A 1 161 ? -17.312 -1.112 25.078 1 98.69 161 ILE A C 1
ATOM 1203 O O . ILE A 1 161 ? -17.203 -1.141 26.297 1 98.69 161 ILE A O 1
ATOM 1207 N N . LEU A 1 162 ? -17.484 -2.141 24.359 1 98.56 162 LEU A N 1
ATOM 1208 C CA . LEU A 1 162 ? -17.656 -3.453 24.969 1 98.56 162 LEU A CA 1
ATOM 1209 C C . LEU A 1 162 ? -16.312 -4.133 25.219 1 98.56 162 LEU A C 1
ATOM 1211 O O . LEU A 1 162 ? -16.141 -4.801 26.234 1 98.56 162 LEU A O 1
ATOM 1215 N N . GLU A 1 163 ? -15.453 -3.982 24.281 1 98.19 163 GLU A N 1
ATOM 1216 C CA . GLU A 1 163 ? -14.109 -4.551 24.391 1 98.19 163 GLU A CA 1
ATOM 1217 C C . GLU A 1 163 ? -13.078 -3.646 23.734 1 98.19 163 GLU A C 1
ATOM 1219 O O . GLU A 1 163 ? -13.359 -3.014 22.703 1 98.19 163 GLU A O 1
ATOM 1224 N N . ARG A 1 164 ? -11.93 -3.629 24.359 1 97.44 164 ARG A N 1
ATOM 1225 C CA . ARG A 1 164 ? -10.828 -2.814 23.859 1 97.44 164 ARG A CA 1
ATOM 1226 C C . ARG A 1 164 ? -9.688 -3.689 23.344 1 97.44 164 ARG A C 1
ATOM 1228 O O . ARG A 1 164 ? -9.539 -4.832 23.781 1 97.44 164 ARG A O 1
ATOM 1235 N N . GLY A 1 165 ? -8.914 -3.131 22.438 1 96.12 165 GLY A N 1
ATOM 1236 C CA . GLY A 1 165 ? -7.699 -3.791 22 1 96.12 165 GLY A CA 1
ATOM 1237 C C . GLY A 1 165 ? -7.957 -5.098 21.281 1 96.12 165 GLY A C 1
ATOM 1238 O O . GLY A 1 165 ? -7.324 -6.113 21.578 1 96.12 165 GLY A O 1
ATOM 1239 N N . ILE A 1 166 ? -8.938 -5.047 20.375 1 96.56 166 ILE A N 1
ATOM 1240 C CA . ILE A 1 166 ? -9.352 -6.312 19.781 1 96.56 166 ILE A CA 1
ATOM 1241 C C . ILE A 1 166 ? -8.562 -6.566 18.5 1 96.56 166 ILE A C 1
ATOM 1243 O O . ILE A 1 166 ? -8.742 -7.598 17.844 1 96.56 166 ILE A O 1
ATOM 1247 N N . GLU A 1 167 ? -7.711 -5.609 18.047 1 94.5 167 GLU A N 1
ATOM 1248 C CA . GLU A 1 167 ? -6.883 -5.824 16.875 1 94.5 167 GLU A CA 1
ATOM 1249 C C . GLU A 1 167 ? -5.922 -6.992 17.078 1 94.5 167 GLU A C 1
ATOM 1251 O O . GLU A 1 167 ? -5.426 -7.207 18.172 1 94.5 167 GLU A O 1
ATOM 1256 N N . THR A 1 168 ? -5.66 -7.688 16.047 1 89.31 168 THR A N 1
ATOM 1257 C CA . THR A 1 168 ? -4.793 -8.859 16.078 1 89.31 168 THR A CA 1
ATOM 1258 C C . THR A 1 168 ? -3.35 -8.461 16.359 1 89.31 168 THR A C 1
ATOM 1260 O O . THR A 1 168 ? -2.709 -9.031 17.25 1 89.31 168 THR A O 1
ATOM 1263 N N . ASN A 1 169 ? -2.873 -7.504 15.664 1 84.19 169 ASN A N 1
ATOM 1264 C CA . ASN A 1 169 ? -1.515 -7.008 15.859 1 84.19 169 ASN A CA 1
ATOM 1265 C C . ASN A 1 169 ? -1.49 -5.797 16.797 1 84.19 169 ASN A C 1
ATOM 1267 O O . ASN A 1 169 ? -1.975 -4.723 16.438 1 84.19 169 ASN A O 1
ATOM 1271 N N . LYS A 1 170 ? -0.904 -5.93 17.891 1 86.88 170 LYS A N 1
ATOM 1272 C CA . LYS A 1 170 ? -0.868 -4.871 18.906 1 86.88 170 LYS A CA 1
ATOM 1273 C C . LYS A 1 170 ? 0.155 -3.801 18.531 1 86.88 170 LYS A C 1
ATOM 1275 O O . LYS A 1 170 ? 0.138 -2.701 19.094 1 86.88 170 LYS A O 1
ATOM 1280 N N . HIS A 1 171 ? 0.949 -4.066 17.609 1 83.69 171 HIS A N 1
ATOM 1281 C CA . HIS A 1 171 ? 1.987 -3.123 17.219 1 83.69 171 HIS A CA 1
ATOM 1282 C C . HIS A 1 171 ? 1.659 -2.473 15.883 1 83.69 171 HIS A C 1
ATOM 1284 O O . HIS A 1 171 ? 2.549 -2.27 15.047 1 83.69 171 HIS A O 1
ATOM 1290 N N . ASN A 1 172 ? 0.394 -2.219 15.68 1 87.38 172 ASN A N 1
ATOM 1291 C CA . ASN A 1 172 ? -0.065 -1.518 14.484 1 87.38 172 ASN A CA 1
ATOM 1292 C C . ASN A 1 172 ? -0.009 -0.003 14.664 1 87.38 172 ASN A C 1
ATOM 1294 O O . ASN A 1 172 ? -0.678 0.546 15.547 1 87.38 172 ASN A O 1
ATOM 1298 N N . PHE A 1 173 ? 0.799 0.639 13.781 1 90.56 173 PHE A N 1
ATOM 1299 C CA . PHE A 1 173 ? 0.946 2.088 13.859 1 90.56 173 PHE A CA 1
ATOM 1300 C C . PHE A 1 173 ? 0.757 2.719 12.484 1 90.56 173 PHE A C 1
ATOM 1302 O O . PHE A 1 173 ? 1.088 2.111 11.461 1 90.56 173 PHE A O 1
ATOM 1309 N N . THR A 1 174 ? 0.207 3.912 12.531 1 93.25 174 THR A N 1
ATOM 1310 C CA . THR A 1 174 ? 0.162 4.746 11.336 1 93.25 174 THR A CA 1
ATOM 1311 C C . THR A 1 174 ? 0.973 6.023 11.539 1 93.25 174 THR A C 1
ATOM 1313 O O . THR A 1 174 ? 0.906 6.648 12.602 1 93.25 174 THR A O 1
ATOM 1316 N N . ARG A 1 175 ? 1.813 6.277 10.578 1 95.38 175 ARG A N 1
ATOM 1317 C CA . ARG A 1 175 ? 2.562 7.527 10.555 1 95.38 175 ARG A CA 1
ATOM 1318 C C . ARG A 1 175 ? 1.838 8.578 9.719 1 95.38 175 ARG A C 1
ATOM 1320 O O . ARG A 1 175 ? 1.49 8.336 8.562 1 95.38 175 ARG A O 1
ATOM 1327 N N . PHE A 1 176 ? 1.558 9.742 10.375 1 97.88 176 PHE A N 1
ATOM 1328 C CA . PHE A 1 176 ? 0.917 10.883 9.719 1 97.88 176 PHE A CA 1
ATOM 1329 C C . PHE A 1 176 ? 1.906 12.023 9.523 1 97.88 176 PHE A C 1
ATOM 1331 O O . PHE A 1 176 ? 2.764 12.258 10.383 1 97.88 176 PHE A O 1
ATOM 1338 N N . LEU A 1 177 ? 1.77 12.703 8.383 1 98.56 177 LEU A N 1
ATOM 1339 C CA . LEU A 1 177 ? 2.523 13.938 8.18 1 98.56 177 LEU A CA 1
ATOM 1340 C C . LEU A 1 177 ? 1.635 15.156 8.391 1 98.56 177 LEU A C 1
ATOM 1342 O O . LEU A 1 177 ? 0.468 15.156 7.996 1 98.56 177 LEU A O 1
ATOM 1346 N N . VAL A 1 178 ? 2.166 16.109 9.07 1 98.69 178 VAL A N 1
ATOM 1347 C CA . VAL A 1 178 ? 1.533 17.422 9.172 1 98.69 178 VAL A CA 1
ATOM 1348 C C . VAL A 1 178 ? 2.018 18.328 8.039 1 98.69 178 VAL A C 1
ATOM 1350 O O . VAL A 1 178 ? 3.223 18.453 7.809 1 98.69 178 VAL A O 1
ATOM 1353 N N . LEU A 1 179 ? 1.078 18.969 7.348 1 98.81 179 LEU A N 1
ATOM 1354 C CA . LEU A 1 179 ? 1.395 19.672 6.109 1 98.81 179 LEU A CA 1
ATOM 1355 C C . LEU A 1 179 ? 0.983 21.141 6.199 1 98.81 179 LEU A C 1
ATOM 1357 O O . LEU A 1 179 ? -0.033 21.469 6.812 1 98.81 179 LEU A O 1
ATOM 1361 N N . ALA A 1 180 ? 1.723 21.984 5.617 1 98.69 180 ALA A N 1
ATOM 1362 C CA . ALA A 1 180 ? 1.436 23.406 5.445 1 98.69 180 ALA A CA 1
ATOM 1363 C C . ALA A 1 180 ? 1.905 23.891 4.078 1 98.69 180 ALA A C 1
ATOM 1365 O O . ALA A 1 180 ? 2.697 23.219 3.408 1 98.69 180 ALA A O 1
ATOM 1366 N N . ASP A 1 181 ? 1.318 24.984 3.693 1 98.38 181 ASP A N 1
ATOM 1367 C CA . ASP A 1 181 ? 1.87 25.625 2.506 1 98.38 181 ASP A CA 1
ATOM 1368 C C . ASP A 1 181 ? 3.361 25.906 2.676 1 98.38 181 ASP A C 1
ATOM 1370 O O . ASP A 1 181 ? 3.797 26.359 3.74 1 98.38 181 ASP A O 1
ATOM 1374 N N . ARG A 1 182 ? 4.031 25.641 1.622 1 97.38 182 ARG A N 1
ATOM 1375 C CA . ARG A 1 182 ? 5.484 25.781 1.693 1 97.38 182 ARG A CA 1
ATOM 1376 C C . ARG A 1 182 ? 5.871 27.188 2.143 1 97.38 182 ARG A C 1
ATOM 1378 O O . ARG A 1 182 ? 6.852 27.375 2.865 1 97.38 182 ARG A O 1
ATOM 1385 N N . SER A 1 183 ? 5.172 28.156 1.746 1 96.69 183 SER A N 1
ATOM 1386 C CA . SER A 1 183 ? 5.457 29.547 2.086 1 96.69 183 SER A CA 1
ATOM 1387 C C . SER A 1 183 ? 5.293 29.797 3.582 1 96.69 183 SER A C 1
ATOM 1389 O O . SER A 1 183 ? 5.828 30.766 4.117 1 96.69 183 SER A O 1
ATOM 1391 N N . ARG A 1 184 ? 4.637 28.906 4.309 1 96.94 184 ARG A N 1
ATOM 1392 C CA . ARG A 1 184 ? 4.375 29.109 5.727 1 96.94 184 ARG A CA 1
ATOM 1393 C C . ARG A 1 184 ? 5.109 28.078 6.574 1 96.94 184 ARG A C 1
ATOM 1395 O O . ARG A 1 184 ? 4.973 28.062 7.801 1 96.94 184 ARG A O 1
ATOM 1402 N N . ALA A 1 185 ? 5.797 27.234 5.965 1 96.31 185 ALA A N 1
ATOM 1403 C CA . ALA A 1 185 ? 6.438 26.109 6.648 1 96.31 185 ALA A CA 1
ATOM 1404 C C . ALA A 1 185 ? 7.324 26.594 7.789 1 96.31 185 ALA A C 1
ATOM 1406 O O . ALA A 1 185 ? 7.355 26 8.867 1 96.31 185 ALA A O 1
ATOM 1407 N N . ALA A 1 186 ? 7.992 27.688 7.594 1 94.94 186 ALA A N 1
ATOM 1408 C CA . ALA A 1 186 ? 8.945 28.219 8.562 1 94.94 186 ALA A CA 1
ATOM 1409 C C . ALA A 1 186 ? 8.242 28.641 9.852 1 94.94 186 ALA A C 1
ATOM 1411 O O . ALA A 1 186 ? 8.859 28.688 10.914 1 94.94 186 ALA A O 1
ATOM 1412 N N . GLU A 1 187 ? 6.945 28.906 9.727 1 95.25 187 GLU A N 1
ATOM 1413 C CA . GLU A 1 187 ? 6.16 29.328 10.883 1 95.25 187 GLU A CA 1
ATOM 1414 C C . GLU A 1 187 ? 5.969 28.172 11.867 1 95.25 187 GLU A C 1
ATOM 1416 O O . GLU A 1 187 ? 5.691 28.406 13.047 1 95.25 187 GLU A O 1
ATOM 1421 N N . PHE A 1 188 ? 6.191 27 11.359 1 94.69 188 PHE A N 1
ATOM 1422 C CA . PHE A 1 188 ? 5.793 25.859 12.172 1 94.69 188 PHE A CA 1
ATOM 1423 C C . PHE A 1 188 ? 6.996 24.969 12.5 1 94.69 188 PHE A C 1
ATOM 1425 O O . PHE A 1 188 ? 6.871 24 13.234 1 94.69 188 PHE A O 1
ATOM 1432 N N . THR A 1 189 ? 8.094 25.328 11.906 1 94.25 189 THR A N 1
ATOM 1433 C CA . THR A 1 189 ? 9.273 24.516 12.141 1 94.25 189 THR A CA 1
ATOM 1434 C C . THR A 1 189 ? 10.359 25.312 12.844 1 94.25 189 THR A C 1
ATOM 1436 O O . THR A 1 189 ? 10.547 26.5 12.562 1 94.25 189 THR A O 1
ATOM 1439 N N . ASP A 1 190 ? 11.023 24.688 13.789 1 94.19 190 ASP A N 1
ATOM 1440 C CA . ASP A 1 190 ? 12.18 25.25 14.484 1 94.19 190 ASP A CA 1
ATOM 1441 C C . ASP A 1 190 ? 13.477 24.609 13.992 1 94.19 190 ASP A C 1
ATOM 1443 O O . ASP A 1 190 ? 13.742 23.438 14.25 1 94.19 190 ASP A O 1
ATOM 1447 N N . PRO A 1 191 ? 14.281 25.406 13.367 1 92.75 191 PRO A N 1
ATOM 1448 C CA . PRO A 1 191 ? 15.539 24.859 12.836 1 92.75 191 PRO A CA 1
ATOM 1449 C C . PRO A 1 191 ? 16.375 24.156 13.906 1 92.75 191 PRO A C 1
ATOM 1451 O O . PRO A 1 191 ? 17.062 23.172 13.609 1 92.75 191 PRO A O 1
ATOM 1454 N N . ALA A 1 192 ? 16.234 24.609 15.078 1 93.75 192 ALA A N 1
ATOM 1455 C CA . ALA A 1 192 ? 17.031 24.047 16.172 1 93.75 192 ALA A CA 1
ATOM 1456 C C . ALA A 1 192 ? 16.531 22.656 16.547 1 93.75 192 ALA A C 1
ATOM 1458 O O . ALA A 1 192 ? 17.281 21.859 17.109 1 93.75 192 ALA A O 1
ATOM 1459 N N . ARG A 1 193 ? 15.336 22.359 16.203 1 95.12 193 ARG A N 1
ATOM 1460 C CA . ARG A 1 193 ? 14.758 21.078 16.594 1 95.12 193 ARG A CA 1
ATOM 1461 C C . ARG A 1 193 ? 14.633 20.156 15.383 1 95.12 193 ARG A C 1
ATOM 1463 O O . ARG A 1 193 ? 14.227 19 15.523 1 95.12 193 ARG A O 1
ATOM 1470 N N . THR A 1 194 ? 14.969 20.688 14.258 1 96.75 194 THR A N 1
ATOM 1471 C CA . THR A 1 194 ? 14.828 19.906 13.031 1 96.75 194 THR A CA 1
ATOM 1472 C C . THR A 1 194 ? 15.922 18.844 12.938 1 96.75 194 THR A C 1
ATOM 1474 O O . THR A 1 194 ? 17.109 19.156 12.961 1 96.75 194 THR A O 1
ATOM 1477 N N . ASP A 1 195 ? 15.477 17.547 12.852 1 97.5 195 ASP A N 1
ATOM 1478 C CA . ASP A 1 195 ? 16.438 16.453 12.805 1 97.5 195 ASP A CA 1
ATOM 1479 C C . ASP A 1 195 ? 15.984 15.352 11.852 1 97.5 195 ASP A C 1
ATOM 1481 O O . ASP A 1 195 ? 16.531 14.25 11.852 1 97.5 195 ASP A O 1
ATOM 1485 N N . LYS A 1 196 ? 14.984 15.602 11.117 1 97 196 LYS A N 1
ATOM 1486 C CA . LYS A 1 196 ? 14.461 14.648 10.141 1 97 196 LYS A CA 1
ATOM 1487 C C . LYS A 1 196 ? 14.062 15.352 8.844 1 97 196 LYS A C 1
ATOM 1489 O O . LYS A 1 196 ? 13.75 16.547 8.852 1 97 196 LYS A O 1
ATOM 1494 N N . ALA A 1 197 ? 14.172 14.633 7.719 1 98.12 197 ALA A N 1
ATOM 1495 C CA . ALA A 1 197 ? 13.758 15.164 6.422 1 98.12 197 ALA A CA 1
ATOM 1496 C C . ALA A 1 197 ? 13.172 14.07 5.539 1 98.12 197 ALA A C 1
ATOM 1498 O O . ALA A 1 197 ? 13.562 12.898 5.648 1 98.12 197 ALA A O 1
ATOM 1499 N N . SER A 1 198 ? 12.18 14.438 4.82 1 98.12 198 SER A N 1
ATOM 1500 C CA . SER A 1 198 ? 11.625 13.602 3.76 1 98.12 198 SER A CA 1
ATOM 1501 C C . SER A 1 198 ? 12.062 14.094 2.385 1 98.12 198 SER A C 1
ATOM 1503 O O . SER A 1 198 ? 11.852 15.258 2.041 1 98.12 198 SER A O 1
ATOM 1505 N N . LEU A 1 199 ? 12.695 13.188 1.628 1 98.12 199 LEU A N 1
ATOM 1506 C CA . LEU A 1 199 ? 13.273 13.523 0.331 1 98.12 199 LEU A CA 1
ATOM 1507 C C . LEU A 1 199 ? 12.672 12.656 -0.771 1 98.12 199 LEU A C 1
ATOM 1509 O O . LEU A 1 199 ? 12.211 11.539 -0.512 1 98.12 199 LEU A O 1
ATOM 1513 N N . VAL A 1 200 ? 12.656 13.227 -1.96 1 97.69 200 VAL A N 1
ATOM 1514 C CA . VAL A 1 200 ? 12.273 12.461 -3.139 1 97.69 200 VAL A CA 1
ATOM 1515 C C . VAL A 1 200 ? 13.195 12.797 -4.305 1 97.69 200 VAL A C 1
ATOM 1517 O O . VAL A 1 200 ? 13.609 13.953 -4.461 1 97.69 200 VAL A O 1
ATOM 1520 N N . PHE A 1 201 ? 13.656 11.797 -5.051 1 96.81 201 PHE A N 1
ATOM 1521 C CA . PHE A 1 201 ? 14.5 12 -6.219 1 96.81 201 PHE A CA 1
ATOM 1522 C C . PHE A 1 201 ? 14.375 10.836 -7.191 1 96.81 201 PHE A C 1
ATOM 1524 O O . PHE A 1 201 ? 13.758 9.82 -6.875 1 96.81 201 PHE A O 1
ATOM 1531 N N . THR A 1 202 ? 14.867 11.047 -8.336 1 94.62 202 THR A N 1
ATOM 1532 C CA . THR A 1 202 ? 14.859 10.023 -9.367 1 94.62 202 THR A CA 1
ATOM 1533 C C . THR A 1 202 ? 16.297 9.625 -9.742 1 94.62 202 THR A C 1
ATOM 1535 O O . THR A 1 202 ? 17.203 10.453 -9.695 1 94.62 202 THR A O 1
ATOM 1538 N N . LEU A 1 203 ? 16.438 8.359 -9.984 1 92.5 203 LEU A N 1
ATOM 1539 C CA . LEU A 1 203 ? 17.719 7.82 -10.43 1 92.5 203 LEU A CA 1
ATOM 1540 C C . LEU A 1 203 ? 17.531 6.941 -11.664 1 92.5 203 LEU A C 1
ATOM 1542 O O . LEU A 1 203 ? 16.484 6.32 -11.836 1 92.5 203 LEU A O 1
ATOM 1546 N N . PRO A 1 204 ? 18.547 6.969 -12.5 1 84.12 204 PRO A N 1
ATOM 1547 C CA . PRO A 1 204 ? 18.484 6.008 -13.609 1 84.12 204 PRO A CA 1
ATOM 1548 C C . PRO A 1 204 ? 18.547 4.559 -13.125 1 84.12 204 PRO A C 1
ATOM 1550 O O . PRO A 1 204 ? 19.125 4.277 -12.07 1 84.12 204 PRO A O 1
ATOM 1553 N N . HIS A 1 205 ? 17.844 3.781 -13.977 1 75.31 205 HIS A N 1
ATOM 1554 C CA . HIS A 1 205 ? 17.922 2.344 -13.75 1 75.31 205 HIS A CA 1
ATOM 1555 C C . HIS A 1 205 ? 19.281 1.793 -14.18 1 75.31 205 HIS A C 1
ATOM 1557 O O . HIS A 1 205 ? 19.375 1.053 -15.164 1 75.31 205 HIS A O 1
ATOM 1563 N N . ALA A 1 206 ? 20.312 2.225 -13.594 1 75.25 206 ALA A N 1
ATOM 1564 C CA . ALA A 1 206 ? 21.688 1.824 -13.875 1 75.25 206 ALA A CA 1
ATOM 1565 C C . ALA A 1 206 ? 22.375 1.281 -12.625 1 75.25 206 ALA A C 1
ATOM 1567 O O . ALA A 1 206 ? 22.078 1.727 -11.508 1 75.25 206 ALA A O 1
ATOM 1568 N N . GLN A 1 207 ? 23.188 0.332 -12.906 1 77.56 207 GLN A N 1
ATOM 1569 C CA . GLN A 1 207 ? 23.906 -0.337 -11.828 1 77.56 207 GLN A CA 1
ATOM 1570 C C . GLN A 1 207 ? 24.594 0.674 -10.914 1 77.56 207 GLN A C 1
ATOM 1572 O O . GLN A 1 207 ? 25.297 1.57 -11.391 1 77.56 207 GLN A O 1
ATOM 1577 N N . GLY A 1 208 ? 24.219 0.597 -9.664 1 79.38 208 GLY A N 1
ATOM 1578 C CA . GLY A 1 208 ? 24.984 1.314 -8.648 1 79.38 208 GLY A CA 1
ATOM 1579 C C . GLY A 1 208 ? 24.484 2.725 -8.414 1 79.38 208 GLY A C 1
ATOM 1580 O O . GLY A 1 208 ? 25 3.439 -7.555 1 79.38 208 GLY A O 1
ATOM 1581 N N . SER A 1 209 ? 23.453 3.123 -9.133 1 85.62 209 SER A N 1
ATOM 1582 C CA . SER A 1 209 ? 22.984 4.5 -8.992 1 85.62 209 SER A CA 1
ATOM 1583 C C . SER A 1 209 ? 22.516 4.789 -7.57 1 85.62 209 SER A C 1
ATOM 1585 O O . SER A 1 209 ? 22.922 5.785 -6.965 1 85.62 209 SER A O 1
ATOM 1587 N N . LEU A 1 210 ? 21.766 3.918 -6.988 1 88.81 210 LEU A N 1
ATOM 1588 C CA . LEU A 1 210 ? 21.25 4.125 -5.637 1 88.81 210 LEU A CA 1
ATOM 1589 C C . LEU A 1 210 ? 22.359 3.984 -4.605 1 88.81 210 LEU A C 1
ATOM 1591 O O . LEU A 1 210 ? 22.438 4.758 -3.648 1 88.81 210 LEU A O 1
ATOM 1595 N N . SER A 1 211 ? 23.25 3.078 -4.809 1 89.44 211 SER A N 1
ATOM 1596 C CA . SER A 1 211 ? 24.344 2.832 -3.867 1 89.44 211 SER A CA 1
ATOM 1597 C C . SER A 1 211 ? 25.203 4.07 -3.695 1 89.44 211 SER A C 1
ATOM 1599 O O . SER A 1 211 ? 25.641 4.379 -2.586 1 89.44 211 SER A O 1
ATOM 1601 N N . LYS A 1 212 ? 25.422 4.797 -4.734 1 91.5 212 LYS A N 1
ATOM 1602 C CA . LYS A 1 212 ? 26.25 6 -4.68 1 91.5 212 LYS A CA 1
ATOM 1603 C C . LYS A 1 212 ? 25.625 7.059 -3.777 1 91.5 212 LYS A C 1
ATOM 1605 O O . LYS A 1 212 ? 26.297 7.648 -2.936 1 91.5 212 LYS A O 1
ATOM 1610 N N . VAL A 1 213 ? 24.359 7.238 -3.938 1 92.94 213 VAL A N 1
ATOM 1611 C CA . VAL A 1 213 ? 23.641 8.25 -3.162 1 92.94 213 VAL A CA 1
ATOM 1612 C C . VAL A 1 213 ? 23.625 7.852 -1.689 1 92.94 213 VAL A C 1
ATOM 1614 O O . VAL A 1 213 ? 23.906 8.672 -0.813 1 92.94 213 VAL A O 1
ATOM 1617 N N . LEU A 1 214 ? 23.375 6.586 -1.445 1 91.69 214 LEU A N 1
ATOM 1618 C CA . LEU A 1 214 ? 23.281 6.125 -0.064 1 91.69 214 LEU A CA 1
ATOM 1619 C C . LEU A 1 214 ? 24.641 6.164 0.614 1 91.69 214 LEU A C 1
ATOM 1621 O O . LEU A 1 214 ? 24.734 6.465 1.805 1 91.69 214 LEU A O 1
ATOM 1625 N N . THR A 1 215 ? 25.625 5.848 -0.119 1 90.5 215 THR A N 1
ATOM 1626 C CA . THR A 1 215 ? 26.984 5.926 0.404 1 90.5 215 THR A CA 1
ATOM 1627 C C . THR A 1 215 ? 27.344 7.363 0.777 1 90.5 215 THR A C 1
ATOM 1629 O O . THR A 1 215 ? 27.938 7.609 1.833 1 90.5 215 THR A O 1
ATOM 1632 N N . LEU A 1 216 ? 26.984 8.195 -0.113 1 93.88 216 LEU A N 1
ATOM 1633 C CA . LEU A 1 216 ? 27.234 9.617 0.134 1 93.88 216 LEU A CA 1
ATOM 1634 C C . LEU A 1 216 ? 26.516 10.078 1.396 1 93.88 216 LEU A C 1
ATOM 1636 O O . LEU A 1 216 ? 27.109 10.75 2.244 1 93.88 216 LEU A O 1
ATOM 1640 N N . LEU A 1 217 ? 25.266 9.75 1.585 1 93.81 217 LEU A N 1
ATOM 1641 C CA . LEU A 1 217 ? 24.5 10.117 2.777 1 93.81 217 LEU A CA 1
ATOM 1642 C C . LEU A 1 217 ? 25.156 9.539 4.031 1 93.81 217 LEU A C 1
ATOM 1644 O O . LEU A 1 217 ? 25.281 10.227 5.047 1 93.81 217 LEU A O 1
ATOM 1648 N N . SER A 1 218 ? 25.609 8.344 3.902 1 91.12 218 SER A N 1
ATOM 1649 C CA . SER A 1 218 ? 26.281 7.684 5.02 1 91.12 218 SER A CA 1
ATOM 1650 C C . SER A 1 218 ? 27.578 8.398 5.383 1 91.12 218 SER A C 1
ATOM 1652 O O . SER A 1 218 ? 27.891 8.57 6.566 1 91.12 218 SER A O 1
ATOM 1654 N N . PHE A 1 219 ? 28.328 8.789 4.438 1 92 219 PHE A N 1
ATOM 1655 C CA . PHE A 1 219 ? 29.578 9.5 4.633 1 92 219 PHE A CA 1
ATOM 1656 C C . PHE A 1 219 ? 29.359 10.773 5.449 1 92 219 PHE A C 1
ATOM 1658 O O . PHE A 1 219 ? 30.188 11.117 6.301 1 92 219 PHE A O 1
ATOM 1665 N N . TYR A 1 220 ? 28.234 11.383 5.227 1 95.06 220 TYR A N 1
ATOM 1666 C CA . TYR A 1 220 ? 27.938 12.633 5.922 1 95.06 220 TYR A CA 1
ATOM 1667 C C . TYR A 1 220 ? 27.234 12.367 7.242 1 95.06 220 TYR A C 1
ATOM 1669 O O . TYR A 1 220 ? 26.766 13.297 7.898 1 95.06 220 TYR A O 1
ATOM 1677 N N . GLY A 1 221 ? 27.047 11.148 7.582 1 92.5 221 GLY A N 1
ATOM 1678 C CA . GLY A 1 221 ? 26.453 10.789 8.867 1 92.5 221 GLY A CA 1
ATOM 1679 C C . GLY A 1 221 ? 24.938 10.867 8.867 1 92.5 221 GLY A C 1
ATOM 1680 O O . GLY A 1 221 ? 24.328 11.07 9.914 1 92.5 221 GLY A O 1
ATOM 1681 N N . ILE A 1 222 ? 24.344 10.789 7.684 1 94.12 222 ILE A N 1
ATOM 1682 C CA . ILE A 1 222 ? 22.891 10.844 7.551 1 94.12 222 ILE A CA 1
ATOM 1683 C C . ILE A 1 222 ? 22.297 9.438 7.688 1 94.12 222 ILE A C 1
ATOM 1685 O O . ILE A 1 222 ? 22.75 8.5 7.023 1 94.12 222 ILE A O 1
ATOM 1689 N N . ASN A 1 223 ? 21.297 9.328 8.539 1 90.94 223 ASN A N 1
ATOM 1690 C CA . ASN A 1 223 ? 20.672 8.039 8.805 1 90.94 223 ASN A CA 1
ATOM 1691 C C . ASN A 1 223 ? 19.406 7.855 7.977 1 90.94 223 ASN A C 1
ATOM 1693 O O . ASN A 1 223 ? 18.5 8.695 8.023 1 90.94 223 ASN A O 1
ATOM 1697 N N . LEU A 1 224 ? 19.375 6.738 7.293 1 91.12 224 LEU A N 1
ATOM 1698 C CA . LEU A 1 224 ? 18.172 6.426 6.508 1 91.12 224 LEU A CA 1
ATOM 1699 C C . LEU A 1 224 ? 17.125 5.723 7.363 1 91.12 224 LEU A C 1
ATOM 1701 O O . LEU A 1 224 ? 17.406 4.68 7.961 1 91.12 224 LEU A O 1
ATOM 1705 N N . THR A 1 225 ? 15.891 6.262 7.414 1 88.62 225 THR A N 1
ATOM 1706 C CA . THR A 1 225 ? 14.852 5.66 8.242 1 88.62 225 THR A CA 1
ATOM 1707 C C . THR A 1 225 ? 13.758 5.047 7.371 1 88.62 225 THR A C 1
ATOM 1709 O O . THR A 1 225 ? 12.945 4.254 7.855 1 88.62 225 THR A O 1
ATOM 1712 N N . LYS A 1 226 ? 13.727 5.43 6.172 1 91.25 226 LYS A N 1
ATOM 1713 C CA . LYS A 1 226 ? 12.773 4.867 5.215 1 91.25 226 LYS A CA 1
ATOM 1714 C C . LYS A 1 226 ? 13.297 4.992 3.787 1 91.25 226 LYS A C 1
ATOM 1716 O O . LYS A 1 226 ? 13.891 6.008 3.424 1 91.25 226 LYS A O 1
ATOM 1721 N N . ILE A 1 227 ? 13.023 3.994 2.977 1 93 227 ILE A N 1
ATOM 1722 C CA . ILE A 1 227 ? 13.297 4.082 1.547 1 93 227 ILE A CA 1
ATOM 1723 C C . ILE A 1 227 ? 12.266 3.27 0.771 1 93 227 ILE A C 1
ATOM 1725 O O . ILE A 1 227 ? 11.852 2.195 1.213 1 93 227 ILE A O 1
ATOM 1729 N N . GLN A 1 228 ? 11.883 3.828 -0.268 1 92.31 228 GLN A N 1
ATOM 1730 C CA . GLN A 1 228 ? 10.938 3.166 -1.164 1 92.31 228 GLN A CA 1
ATOM 1731 C C . GLN A 1 228 ? 11.172 3.584 -2.613 1 92.31 228 GLN A C 1
ATOM 1733 O O . GLN A 1 228 ? 11.281 4.777 -2.912 1 92.31 228 GLN A O 1
ATOM 1738 N N . SER A 1 229 ? 11.266 2.574 -3.43 1 90.75 229 SER A N 1
ATOM 1739 C CA . SER A 1 229 ? 11.422 2.863 -4.852 1 90.75 229 SER A CA 1
ATOM 1740 C C . SER A 1 229 ? 10.141 2.578 -5.621 1 90.75 229 SER A C 1
ATOM 1742 O O . SER A 1 229 ? 9.383 1.672 -5.266 1 90.75 229 SER A O 1
ATOM 1744 N N . LEU A 1 230 ? 9.906 3.365 -6.633 1 86 230 LEU A N 1
ATOM 1745 C CA . LEU A 1 230 ? 8.773 3.158 -7.527 1 86 230 LEU A CA 1
ATOM 1746 C C . LEU A 1 230 ? 9.188 3.357 -8.984 1 86 230 LEU A C 1
ATOM 1748 O O . LEU A 1 230 ? 9.961 4.27 -9.297 1 86 230 LEU A O 1
ATOM 1752 N N . PRO A 1 231 ? 8.672 2.461 -9.773 1 77.75 231 PRO A N 1
ATOM 1753 C CA . PRO A 1 231 ? 8.898 2.727 -11.195 1 77.75 231 PRO A CA 1
ATOM 1754 C C . PRO A 1 231 ? 8.164 3.971 -11.688 1 77.75 231 PRO A C 1
ATOM 1756 O O . PRO A 1 231 ? 7.062 4.27 -11.211 1 77.75 231 PRO A O 1
ATOM 1759 N N . ILE A 1 232 ? 8.844 4.746 -12.484 1 78.44 232 ILE A N 1
ATOM 1760 C CA . ILE A 1 232 ? 8.203 5.898 -13.102 1 78.44 232 ILE A CA 1
ATOM 1761 C C . ILE A 1 232 ? 7.59 5.496 -14.445 1 78.44 232 ILE A C 1
ATOM 1763 O O . ILE A 1 232 ? 8.312 5.113 -15.367 1 78.44 232 ILE A O 1
ATOM 1767 N N . ILE A 1 233 ? 6.316 5.547 -14.43 1 64.69 233 ILE A N 1
ATOM 1768 C CA . ILE A 1 233 ? 5.605 5.125 -15.633 1 64.69 233 ILE A CA 1
ATOM 1769 C C . ILE A 1 233 ? 5.938 6.066 -16.781 1 64.69 233 ILE A C 1
ATOM 1771 O O . ILE A 1 233 ? 5.898 7.289 -16.641 1 64.69 233 ILE A O 1
ATOM 1775 N N . GLY A 1 234 ? 6.191 5.613 -17.891 1 66.25 234 GLY A N 1
ATOM 1776 C CA . GLY A 1 234 ? 6.543 6.387 -19.062 1 66.25 234 GLY A CA 1
ATOM 1777 C C . GLY A 1 234 ? 8.031 6.664 -19.188 1 66.25 234 GLY A C 1
ATOM 1778 O O . GLY A 1 234 ? 8.508 7.102 -20.234 1 66.25 234 GLY A O 1
ATOM 1779 N N . ARG A 1 235 ? 8.617 6.43 -18.094 1 72.25 235 ARG A N 1
ATOM 1780 C CA . ARG A 1 235 ? 10.07 6.562 -18.078 1 72.25 235 ARG A CA 1
ATOM 1781 C C . ARG A 1 235 ? 10.742 5.25 -17.688 1 72.25 235 ARG A C 1
ATOM 1783 O O . ARG A 1 235 ? 11.211 5.102 -16.562 1 72.25 235 ARG A O 1
ATOM 1790 N N . GLU A 1 236 ? 10.805 4.223 -18.547 1 64.19 236 GLU A N 1
ATOM 1791 C CA . GLU A 1 236 ? 11.156 2.83 -18.312 1 64.19 236 GLU A CA 1
ATOM 1792 C C . GLU A 1 236 ? 12.562 2.711 -17.719 1 64.19 236 GLU A C 1
ATOM 1794 O O . GLU A 1 236 ? 12.875 1.728 -17.047 1 64.19 236 GLU A O 1
ATOM 1799 N N . TRP A 1 237 ? 13.266 3.82 -17.5 1 69.75 237 TRP A N 1
ATOM 1800 C CA . TRP A 1 237 ? 14.641 3.656 -17.047 1 69.75 237 TRP A CA 1
ATOM 1801 C C . TRP A 1 237 ? 14.922 4.547 -15.836 1 69.75 237 TRP A C 1
ATOM 1803 O O . TRP A 1 237 ? 16.078 4.781 -15.484 1 69.75 237 TRP A O 1
ATOM 1813 N N . GLU A 1 238 ? 13.867 4.906 -15.359 1 82.12 238 GLU A N 1
ATOM 1814 C CA . GLU A 1 238 ? 14.047 5.738 -14.172 1 82.12 238 GLU A CA 1
ATOM 1815 C C . GLU A 1 238 ? 13.141 5.273 -13.031 1 82.12 238 GLU A C 1
ATOM 1817 O O . GLU A 1 238 ? 12.047 4.762 -13.273 1 82.12 238 GLU A O 1
ATOM 1822 N N . TYR A 1 239 ? 13.734 5.453 -11.844 1 87.19 239 TYR A N 1
ATOM 1823 C CA . TYR A 1 239 ? 13 5.117 -10.633 1 87.19 239 TYR A CA 1
ATOM 1824 C C . TYR A 1 239 ? 12.93 6.309 -9.688 1 87.19 239 TYR A C 1
ATOM 1826 O O . TYR A 1 239 ? 13.891 7.078 -9.57 1 87.19 239 TYR A O 1
ATOM 1834 N N . ARG A 1 240 ? 11.836 6.395 -9.164 1 93.31 240 ARG A N 1
ATOM 1835 C CA . ARG A 1 240 ? 11.656 7.406 -8.125 1 93.31 240 ARG A CA 1
ATOM 1836 C C . ARG A 1 240 ? 11.891 6.812 -6.742 1 93.31 240 ARG A C 1
ATOM 1838 O O . ARG A 1 240 ? 11.477 5.684 -6.469 1 93.31 240 ARG A O 1
ATOM 1845 N N . PHE A 1 241 ? 12.57 7.594 -5.867 1 94.81 241 PHE A N 1
ATOM 1846 C CA . PHE A 1 241 ? 12.867 7.152 -4.508 1 94.81 241 PHE A CA 1
ATOM 1847 C C . PHE A 1 241 ? 12.289 8.125 -3.486 1 94.81 241 PHE A C 1
ATOM 1849 O O . PHE A 1 241 ? 12.539 9.328 -3.555 1 94.81 241 PHE A O 1
ATOM 1856 N N . TYR A 1 242 ? 11.453 7.621 -2.629 1 96 242 TYR A N 1
ATOM 1857 C CA . TYR A 1 242 ? 11.062 8.336 -1.416 1 96 242 TYR A CA 1
ATOM 1858 C C . TYR A 1 242 ? 11.938 7.922 -0.238 1 96 242 TYR A C 1
ATOM 1860 O O . TYR A 1 242 ? 12.047 6.734 0.079 1 96 242 TYR A O 1
ATOM 1868 N N . VAL A 1 243 ? 12.531 8.938 0.406 1 95.88 243 VAL A N 1
ATOM 1869 C CA . VAL A 1 243 ? 13.516 8.641 1.445 1 95.88 243 VAL A CA 1
ATOM 1870 C C . VAL A 1 243 ? 13.281 9.539 2.654 1 95.88 243 VAL A C 1
ATOM 1872 O O . VAL A 1 243 ? 13.086 10.75 2.506 1 95.88 243 VAL A O 1
ATOM 1875 N N . ASP A 1 244 ? 13.219 8.93 3.824 1 95.38 244 ASP A N 1
ATOM 1876 C CA . ASP A 1 244 ? 13.273 9.68 5.074 1 95.38 244 ASP A CA 1
ATOM 1877 C C . ASP A 1 244 ? 14.633 9.508 5.75 1 95.38 244 ASP A C 1
ATOM 1879 O O . ASP A 1 244 ? 15.172 8.406 5.812 1 95.38 244 ASP A O 1
ATOM 1883 N N . VAL A 1 245 ? 15.148 10.633 6.223 1 95.38 245 VAL A N 1
ATOM 1884 C CA . VAL A 1 245 ? 16.453 10.586 6.867 1 95.38 245 VAL A CA 1
ATOM 1885 C C . VAL A 1 245 ? 16.406 11.336 8.195 1 95.38 245 VAL A C 1
ATOM 1887 O O . VAL A 1 245 ? 15.57 12.234 8.375 1 95.38 245 VAL A O 1
ATOM 1890 N N . THR A 1 246 ? 17.219 10.906 9.109 1 94.56 246 THR A N 1
ATOM 1891 C CA . THR A 1 246 ? 17.484 11.664 10.328 1 94.56 246 THR A CA 1
ATOM 1892 C C . THR A 1 246 ? 18.953 12.07 10.406 1 94.56 246 THR A C 1
ATOM 1894 O O . THR A 1 246 ? 19.812 11.477 9.742 1 94.56 246 THR A O 1
ATOM 1897 N N . PHE A 1 247 ? 19.203 13.133 11.109 1 95.88 247 PHE A N 1
ATOM 1898 C CA . PHE A 1 247 ? 20.562 13.656 11.242 1 95.88 247 PHE A CA 1
ATOM 1899 C C . PHE A 1 247 ? 20.734 14.359 12.578 1 95.88 247 PHE A C 1
ATOM 1901 O O . PHE A 1 247 ? 19.797 14.953 13.109 1 95.88 247 PHE A O 1
ATOM 1908 N N . ASP A 1 248 ? 21.953 14.328 13.039 1 94.38 248 ASP A N 1
ATOM 1909 C CA . ASP A 1 248 ? 22.297 15 14.289 1 94.38 248 ASP A CA 1
ATOM 1910 C C . ASP A 1 248 ? 22.906 16.375 14.023 1 94.38 248 ASP A C 1
ATOM 1912 O O . ASP A 1 248 ? 22.828 17.266 14.859 1 94.38 248 ASP A O 1
ATOM 1916 N N . ASP A 1 249 ? 23.5 16.562 12.867 1 96.06 249 ASP A N 1
ATOM 1917 C CA . ASP A 1 249 ? 24.203 17.797 12.5 1 96.06 249 ASP A CA 1
ATOM 1918 C C . ASP A 1 249 ? 23.562 18.438 11.273 1 96.06 249 ASP A C 1
ATOM 1920 O O . ASP A 1 249 ? 23.797 18 10.141 1 96.06 249 ASP A O 1
ATOM 1924 N N . PRO A 1 250 ? 22.891 19.562 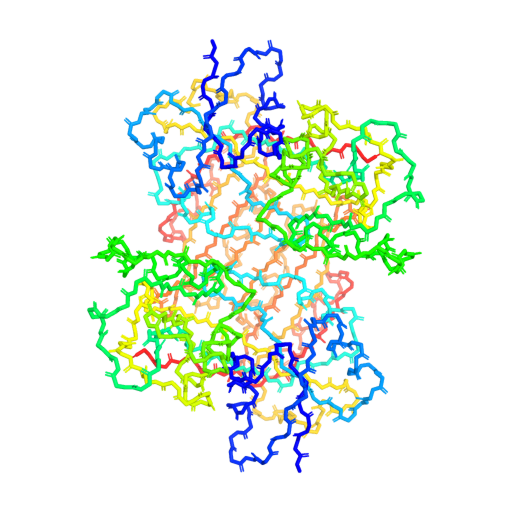11.523 1 95.69 250 PRO A N 1
ATOM 1925 C CA . PRO A 1 250 ? 22.219 20.219 10.406 1 95.69 250 PRO A CA 1
ATOM 1926 C C . PRO A 1 250 ? 23.188 20.672 9.312 1 95.69 250 PRO A C 1
ATOM 1928 O O . PRO A 1 250 ? 22.828 20.703 8.133 1 95.69 250 PRO A O 1
ATOM 1931 N N . MET A 1 251 ? 24.344 21 9.664 1 96.31 251 MET A N 1
ATOM 1932 C CA . MET A 1 251 ? 25.344 21.422 8.672 1 96.31 251 MET A CA 1
ATOM 1933 C C . MET A 1 251 ? 25.734 20.25 7.777 1 96.31 251 MET A C 1
ATOM 1935 O O . MET A 1 251 ? 25.812 20.406 6.555 1 96.31 251 MET A O 1
ATOM 1939 N N . ARG A 1 252 ? 25.938 19.141 8.383 1 96.56 252 ARG A N 1
ATOM 1940 C CA . ARG A 1 252 ? 26.281 17.969 7.605 1 96.56 252 ARG A CA 1
ATOM 1941 C C . ARG A 1 252 ? 25.125 17.531 6.715 1 96.56 252 ARG A C 1
ATOM 1943 O O . ARG A 1 252 ? 25.328 17.094 5.586 1 96.56 252 ARG A O 1
ATOM 1950 N N . TYR A 1 253 ? 24.016 17.719 7.293 1 97.38 253 TYR A N 1
ATOM 1951 C CA . TYR A 1 253 ? 22.828 17.422 6.504 1 97.38 253 TYR A CA 1
ATOM 1952 C C . TYR A 1 253 ? 22.766 18.297 5.258 1 97.38 253 TYR A C 1
ATOM 1954 O O . TYR A 1 253 ? 22.547 17.797 4.152 1 97.38 253 TYR A O 1
ATOM 1962 N N . ARG A 1 254 ? 22.969 19.516 5.406 1 97.31 254 ARG A N 1
ATOM 1963 C CA . ARG A 1 254 ? 22.938 20.438 4.277 1 97.31 254 ARG A CA 1
ATOM 1964 C C . ARG A 1 254 ? 24.016 20.094 3.25 1 97.31 254 ARG A C 1
ATOM 1966 O O . ARG A 1 254 ? 23.766 20.141 2.043 1 97.31 254 ARG A O 1
ATOM 1973 N N . GLN A 1 255 ? 25.125 19.734 3.699 1 97.75 255 GLN A N 1
ATOM 1974 C CA . GLN A 1 255 ? 26.219 19.344 2.818 1 97.75 255 GLN A CA 1
ATOM 1975 C C . GLN A 1 255 ? 25.875 18.078 2.045 1 97.75 255 GLN A C 1
ATOM 1977 O O . GLN A 1 255 ? 26.156 17.969 0.853 1 97.75 255 GLN A O 1
ATOM 1982 N N . ALA A 1 256 ? 25.25 17.141 2.764 1 97.25 256 ALA A N 1
ATOM 1983 C CA . ALA A 1 256 ? 24.844 15.891 2.131 1 97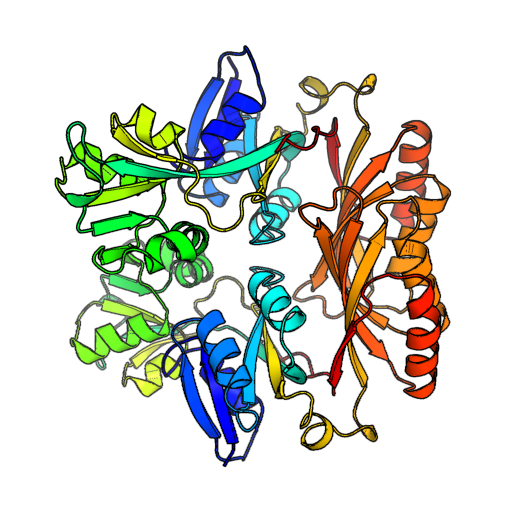.25 256 ALA A CA 1
ATOM 1984 C C . ALA A 1 256 ? 23.828 16.156 1.02 1 97.25 256 ALA A C 1
ATOM 1986 O O . ALA A 1 256 ? 23.922 15.57 -0.064 1 97.25 256 ALA A O 1
ATOM 1987 N N . VAL A 1 257 ? 22.891 17.016 1.32 1 97.5 257 VAL A N 1
ATOM 1988 C CA . VAL A 1 257 ? 21.844 17.359 0.357 1 97.5 257 VAL A CA 1
ATOM 1989 C C . VAL A 1 257 ? 22.469 18 -0.877 1 97.5 257 VAL A C 1
ATOM 1991 O O . VAL A 1 257 ? 22.156 17.625 -2.01 1 97.5 257 VAL A O 1
ATOM 1994 N N . ASP A 1 258 ? 23.375 18.891 -0.671 1 97.5 258 ASP A N 1
ATOM 1995 C CA . ASP A 1 258 ? 24.047 19.562 -1.77 1 97.5 258 ASP A CA 1
ATOM 1996 C C . ASP A 1 258 ? 24.859 18.594 -2.615 1 97.5 258 ASP A C 1
ATOM 1998 O O . ASP A 1 258 ? 24.891 18.703 -3.842 1 97.5 258 ASP A O 1
ATOM 2002 N N . ALA A 1 259 ? 25.469 17.688 -1.951 1 96.56 259 ALA A N 1
ATOM 2003 C CA . ALA A 1 259 ? 26.297 16.703 -2.635 1 96.56 259 ALA A CA 1
ATOM 2004 C C . ALA A 1 259 ? 25.453 15.68 -3.391 1 96.56 259 ALA A C 1
ATOM 2006 O O . ALA A 1 259 ? 25.875 15.156 -4.426 1 96.56 259 ALA A O 1
ATOM 2007 N N . ALA A 1 260 ? 24.266 15.383 -2.895 1 96.12 260 ALA A N 1
ATOM 2008 C CA . ALA A 1 260 ? 23.406 14.367 -3.486 1 96.12 260 ALA A CA 1
ATOM 2009 C C . ALA A 1 260 ? 22.688 14.906 -4.723 1 96.12 260 ALA A C 1
ATOM 2011 O O . ALA A 1 260 ? 22.391 14.156 -5.652 1 96.12 260 ALA A O 1
ATOM 2012 N N . ARG A 1 261 ? 22.469 16.188 -4.781 1 96.38 261 ARG A N 1
ATOM 2013 C CA . ARG A 1 261 ? 21.656 16.812 -5.812 1 96.38 261 ARG A CA 1
ATOM 2014 C C . ARG A 1 261 ? 22.234 16.547 -7.203 1 96.38 261 ARG A C 1
ATOM 2016 O O . ARG A 1 261 ? 21.5 16.141 -8.109 1 96.38 261 ARG A O 1
ATOM 2023 N N . PRO A 1 262 ? 23.531 16.641 -7.398 1 94.75 262 PRO A N 1
ATOM 2024 C CA . PRO A 1 262 ? 24.078 16.422 -8.734 1 94.75 262 PRO A CA 1
ATOM 2025 C C . PRO A 1 262 ? 24.031 14.945 -9.156 1 94.75 262 PRO A C 1
ATOM 2027 O O . PRO A 1 262 ? 24.156 14.633 -10.344 1 94.75 262 PRO A O 1
ATOM 2030 N N . LEU A 1 263 ? 23.844 14.086 -8.203 1 93.25 263 LEU A N 1
ATOM 2031 C CA . LEU A 1 263 ? 23.828 12.656 -8.492 1 93.25 263 LEU A CA 1
ATOM 2032 C C . LEU A 1 263 ? 22.422 12.172 -8.828 1 93.25 263 LEU A C 1
ATOM 2034 O O . LEU A 1 263 ? 22.234 11.023 -9.219 1 93.25 263 LEU A O 1
ATOM 2038 N N . THR A 1 264 ? 21.438 13.055 -8.625 1 94.75 264 THR A N 1
ATOM 2039 C CA . THR A 1 264 ? 20.047 12.672 -8.781 1 94.75 264 THR A CA 1
ATOM 2040 C C . THR A 1 264 ? 19.328 13.617 -9.734 1 94.75 264 THR A C 1
ATOM 2042 O O . THR A 1 264 ? 19.859 14.656 -10.125 1 94.75 264 THR A O 1
ATOM 2045 N N . SER A 1 265 ? 18.219 13.141 -10.203 1 93.19 265 SER A N 1
ATOM 2046 C CA . SER A 1 265 ? 17.297 14 -10.938 1 93.19 265 SER A CA 1
ATOM 2047 C C . SER A 1 265 ? 16.016 14.242 -10.148 1 93.19 265 SER A C 1
ATOM 2049 O O . SER A 1 265 ? 15.625 13.43 -9.312 1 93.19 265 SER A O 1
ATOM 2051 N N . ASP A 1 266 ? 15.352 15.469 -10.328 1 93.81 266 ASP A N 1
ATOM 2052 C CA . ASP A 1 266 ? 14.078 15.828 -9.703 1 93.81 266 ASP A CA 1
ATOM 2053 C C . ASP A 1 266 ? 14.172 15.766 -8.188 1 93.81 266 ASP A C 1
ATOM 2055 O O . ASP A 1 266 ? 13.266 15.25 -7.523 1 93.81 266 ASP A O 1
ATOM 2059 N N . PHE A 1 267 ? 15.328 16.234 -7.719 1 96.5 267 PHE A N 1
ATOM 2060 C CA . PHE A 1 267 ? 15.547 16.203 -6.277 1 96.5 267 PHE A CA 1
ATOM 2061 C C . PHE A 1 267 ? 14.688 17.25 -5.574 1 96.5 267 PHE A C 1
ATOM 2063 O O . PHE A 1 267 ? 14.742 18.422 -5.914 1 96.5 267 PHE A O 1
ATOM 2070 N N . ARG A 1 268 ? 13.914 16.781 -4.613 1 97.31 268 ARG A N 1
ATOM 2071 C CA . ARG A 1 268 ? 13.078 17.688 -3.838 1 97.31 268 ARG A CA 1
ATOM 2072 C C . ARG A 1 268 ? 13.109 17.344 -2.354 1 97.31 268 ARG A C 1
ATOM 2074 O O . ARG A 1 268 ? 13.086 16.156 -1.991 1 97.31 268 ARG A O 1
ATOM 2081 N N . ILE A 1 269 ? 13.203 18.391 -1.587 1 98 269 ILE A N 1
ATOM 2082 C CA . ILE A 1 269 ? 12.969 18.266 -0.152 1 98 269 ILE A CA 1
ATOM 2083 C C . ILE A 1 269 ? 11.484 18.469 0.149 1 98 269 ILE A C 1
ATOM 2085 O O . ILE A 1 269 ? 10.969 19.578 0.024 1 98 269 ILE A O 1
ATOM 2089 N N . LEU A 1 270 ? 10.781 17.422 0.599 1 98.31 270 LEU A N 1
ATOM 2090 C CA . LEU A 1 270 ? 9.352 17.5 0.864 1 98.31 270 LEU A CA 1
ATOM 2091 C C . LEU A 1 270 ? 9.086 18.188 2.201 1 98.31 270 LEU A C 1
ATOM 2093 O O . LEU A 1 270 ? 7.996 18.734 2.42 1 98.31 270 LEU A O 1
ATOM 2097 N N . GLY A 1 271 ? 10.094 18.062 3.076 1 98.19 271 GLY A N 1
ATOM 2098 C CA . GLY A 1 271 ? 10 18.75 4.359 1 98.19 271 GLY A CA 1
ATOM 2099 C C . GLY A 1 271 ? 11.164 18.438 5.281 1 98.19 271 GLY A C 1
ATOM 2100 O O . GLY A 1 271 ? 11.797 17.391 5.16 1 98.19 271 GLY A O 1
ATOM 2101 N N . GLU A 1 272 ? 11.492 19.375 6.086 1 98 272 GLU A N 1
ATOM 2102 C CA . GLU A 1 272 ? 12.43 19.266 7.199 1 98 272 GLU A CA 1
ATOM 2103 C C . GLU A 1 272 ? 11.742 19.594 8.523 1 98 272 GLU A C 1
ATOM 2105 O O . GLU A 1 272 ? 11.188 20.672 8.695 1 98 272 GLU A O 1
ATOM 2110 N N . TYR A 1 273 ? 11.773 18.625 9.453 1 97.94 273 TYR A N 1
ATOM 2111 C CA . TYR A 1 273 ? 10.945 18.719 10.648 1 97.94 273 TYR A CA 1
ATOM 2112 C C . TYR A 1 273 ? 11.547 17.906 11.789 1 97.94 273 TYR A C 1
ATOM 2114 O O . TYR A 1 273 ? 12.578 17.266 11.617 1 97.94 273 TYR A O 1
ATOM 2122 N N . ALA A 1 274 ? 10.898 18.031 12.93 1 96.75 274 ALA A N 1
ATOM 2123 C CA . ALA A 1 274 ? 11.359 17.266 14.094 1 96.75 274 ALA A CA 1
ATOM 2124 C C . ALA A 1 274 ? 10.789 15.852 14.078 1 96.75 274 ALA A C 1
ATOM 2126 O O . ALA A 1 274 ? 9.594 15.656 13.852 1 96.75 274 ALA A O 1
ATOM 2127 N N . GLU A 1 275 ? 11.625 14.914 14.281 1 94.5 275 GLU A N 1
ATOM 2128 C CA . GLU A 1 275 ? 11.156 13.531 14.383 1 94.5 275 GLU A CA 1
ATOM 2129 C C . GLU A 1 275 ? 10.227 13.352 15.57 1 94.5 275 GLU A C 1
ATOM 2131 O O . GLU A 1 275 ? 10.477 13.898 16.656 1 94.5 275 GLU A O 1
ATOM 2136 N N . TYR A 1 276 ? 9.188 12.688 15.297 1 91.44 276 TYR A N 1
ATOM 2137 C CA . TYR A 1 276 ? 8.281 12.32 16.391 1 91.44 276 TYR A CA 1
ATOM 2138 C C . TYR A 1 276 ? 8.719 11.016 17.047 1 91.44 276 TYR A C 1
ATOM 2140 O O . TYR A 1 276 ? 9.086 10.062 16.359 1 91.44 276 TYR A O 1
ATOM 2148 N N . PRO A 1 277 ? 8.695 10.984 18.328 1 83.06 277 PRO A N 1
ATOM 2149 C CA . PRO A 1 277 ? 9.102 9.758 19.016 1 83.06 277 PRO A CA 1
ATOM 2150 C C . PRO A 1 277 ? 8.164 8.586 18.734 1 83.06 277 PRO A C 1
ATOM 2152 O O . PRO A 1 277 ? 6.98 8.789 18.453 1 83.06 277 PRO A O 1
ATOM 2155 N N . ASN A 1 278 ? 8.75 7.371 18.719 1 75.75 278 ASN A N 1
ATOM 2156 C CA . ASN A 1 278 ? 7.914 6.184 18.578 1 75.75 278 ASN A CA 1
ATOM 2157 C C . ASN A 1 278 ? 6.965 6.023 19.766 1 75.75 278 ASN A C 1
ATOM 2159 O O . ASN A 1 278 ? 7.355 6.25 20.906 1 75.75 278 ASN A O 1
ATOM 2163 N N . PRO A 1 279 ? 5.727 5.797 19.344 1 68.62 279 PRO A N 1
ATOM 2164 C CA . PRO A 1 279 ? 4.789 5.629 20.453 1 68.62 279 PRO A CA 1
ATOM 2165 C C . PRO A 1 279 ? 5.148 4.457 21.359 1 68.62 279 PRO A C 1
ATOM 2167 O O . PRO A 1 279 ? 5.793 3.502 20.906 1 68.62 279 PRO A O 1
ATOM 2170 N N . GLU A 1 280 ? 4.91 4.68 22.703 1 61.88 280 GLU A N 1
ATOM 2171 C CA . GLU A 1 280 ? 5.117 3.598 23.656 1 61.88 280 GLU A CA 1
ATOM 2172 C C . GLU A 1 280 ? 4.035 2.529 23.531 1 61.88 280 GLU A C 1
ATOM 2174 O O . GLU A 1 280 ? 2.887 2.838 23.203 1 61.88 280 GLU A O 1
ATOM 2179 N N . ILE A 1 281 ? 4.488 1.264 23.438 1 55.72 281 ILE A N 1
ATOM 2180 C CA . ILE A 1 281 ? 3.506 0.186 23.469 1 55.72 281 ILE A CA 1
ATOM 2181 C C . ILE A 1 281 ? 3.07 -0.07 24.906 1 55.72 281 ILE A C 1
ATOM 2183 O O . ILE A 1 281 ? 3.908 -0.157 25.812 1 55.72 281 ILE A O 1
ATOM 2187 N N . MET B 1 1 ? -1.956 -30.531 -16.656 1 89.44 1 MET B N 1
ATOM 2188 C CA . MET B 1 1 ? -2.84 -29.453 -16.219 1 89.44 1 MET B CA 1
ATOM 2189 C C . MET B 1 1 ? -2.316 -28.797 -14.953 1 89.44 1 MET B C 1
ATOM 2191 O O . MET B 1 1 ? -1.948 -29.484 -14 1 89.44 1 MET B O 1
ATOM 2195 N N . LYS B 1 2 ? -2.158 -27.453 -14.961 1 94 2 LYS B N 1
ATOM 2196 C CA . LYS B 1 2 ? -1.684 -26.719 -13.805 1 94 2 LYS B CA 1
ATOM 2197 C C . LYS B 1 2 ? -2.85 -26.203 -12.961 1 94 2 LYS B C 1
ATOM 2199 O O . LYS B 1 2 ? -3.807 -25.641 -13.492 1 94 2 LYS B O 1
ATOM 2204 N N . ARG B 1 3 ? -2.787 -26.578 -11.688 1 98 3 ARG B N 1
ATOM 2205 C CA . ARG B 1 3 ? -3.768 -26.062 -10.742 1 98 3 ARG B CA 1
ATOM 2206 C C . ARG B 1 3 ? -3.229 -24.828 -10.016 1 98 3 ARG B C 1
ATOM 2208 O O . ARG B 1 3 ? -2.266 -24.922 -9.25 1 98 3 ARG B O 1
ATOM 2215 N N . ILE B 1 4 ? -3.883 -23.688 -10.266 1 98.38 4 ILE B N 1
ATOM 2216 C CA . ILE B 1 4 ? -3.34 -22.422 -9.797 1 98.38 4 ILE B CA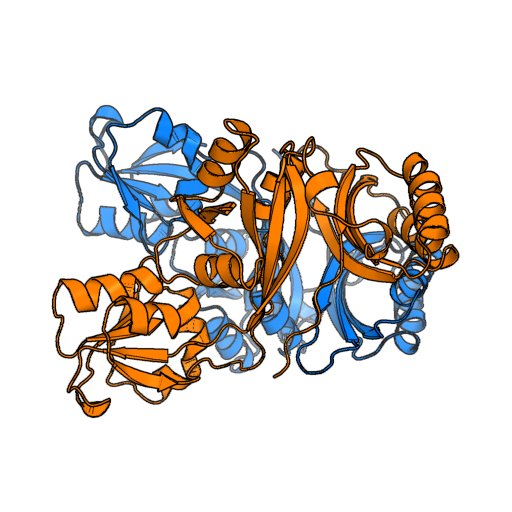 1
ATOM 2217 C C . ILE B 1 4 ? -4.344 -21.75 -8.867 1 98.38 4 ILE B C 1
ATOM 2219 O O . ILE B 1 4 ? -5.473 -21.453 -9.266 1 98.38 4 ILE B O 1
ATOM 2223 N N . THR B 1 5 ? -3.906 -21.469 -7.633 1 98.62 5 THR B N 1
ATOM 2224 C CA . THR B 1 5 ? -4.734 -20.734 -6.684 1 98.62 5 THR B CA 1
ATOM 2225 C C . THR B 1 5 ? -4.602 -19.219 -6.898 1 98.62 5 THR B C 1
ATOM 2227 O O . THR B 1 5 ? -3.514 -18.734 -7.203 1 98.62 5 THR B O 1
ATOM 2230 N N . ILE B 1 6 ? -5.703 -18.516 -6.797 1 98 6 ILE B N 1
ATOM 2231 C CA . ILE B 1 6 ? -5.723 -17.062 -6.871 1 98 6 ILE B CA 1
ATOM 2232 C C . ILE B 1 6 ? -6.645 -16.5 -5.793 1 98 6 ILE B C 1
ATOM 2234 O O . ILE B 1 6 ? -7.496 -17.219 -5.262 1 98 6 ILE B O 1
ATOM 2238 N N . GLN B 1 7 ? -6.367 -15.297 -5.422 1 95.19 7 GLN B N 1
ATOM 2239 C CA . GLN B 1 7 ? -7.371 -14.578 -4.645 1 95.19 7 GLN B CA 1
ATOM 2240 C C . GLN B 1 7 ? -8.367 -13.867 -5.555 1 95.19 7 GLN B C 1
ATOM 2242 O O . GLN B 1 7 ? -7.977 -13.133 -6.461 1 95.19 7 GLN B O 1
ATOM 2247 N N . GLY B 1 8 ? -9.57 -14.102 -5.371 1 92.12 8 GLY B N 1
ATOM 2248 C CA . GLY B 1 8 ? -10.594 -13.445 -6.168 1 92.12 8 GLY B CA 1
ATOM 2249 C C . GLY B 1 8 ? -11.531 -14.422 -6.848 1 92.12 8 GLY B C 1
ATOM 2250 O O . GLY B 1 8 ? -11.484 -15.625 -6.582 1 92.12 8 GLY B O 1
ATOM 2251 N N . ILE B 1 9 ? -12.422 -13.906 -7.688 1 92.25 9 ILE B N 1
ATOM 2252 C CA . ILE B 1 9 ? -13.422 -14.719 -8.367 1 92.25 9 ILE B CA 1
ATOM 2253 C C . ILE B 1 9 ? -13.094 -14.789 -9.859 1 92.25 9 ILE B C 1
ATOM 2255 O O . ILE B 1 9 ? -12.172 -14.125 -10.336 1 92.25 9 ILE B O 1
ATOM 2259 N N . ALA B 1 10 ? -13.875 -15.578 -10.539 1 93.44 10 ALA B N 1
ATOM 2260 C CA . ALA B 1 10 ? -13.68 -15.719 -11.977 1 93.44 10 ALA B CA 1
ATOM 2261 C C . ALA B 1 10 ? -13.789 -14.367 -12.68 1 93.44 10 ALA B C 1
ATOM 2263 O O . ALA B 1 10 ? -14.664 -13.562 -12.352 1 93.44 10 ALA B O 1
ATOM 2264 N N . GLY B 1 11 ? -12.867 -14.133 -13.578 1 94.38 11 GLY B N 1
ATOM 2265 C CA . GLY B 1 11 ? -12.883 -12.914 -14.367 1 94.38 11 GLY B CA 1
ATOM 2266 C C . GLY B 1 11 ? -12.023 -11.812 -13.773 1 94.38 11 GLY B C 1
ATOM 2267 O O . GLY B 1 11 ? -11.836 -10.758 -14.391 1 94.38 11 GLY B O 1
ATOM 2268 N N . CYS B 1 12 ? -11.484 -12.031 -12.602 1 95.31 12 CYS B N 1
ATOM 2269 C CA . CYS B 1 12 ? -10.68 -11 -11.969 1 95.31 12 CYS B CA 1
ATOM 2270 C C . CYS B 1 12 ? -9.289 -10.93 -12.594 1 95.31 12 CYS B C 1
ATOM 2272 O O . CYS B 1 12 ? -8.93 -11.781 -13.406 1 95.31 12 CYS B O 1
ATOM 2274 N N . PHE B 1 13 ? -8.531 -10 -12.289 1 96.06 13 PHE B N 1
ATOM 2275 C CA . PHE B 1 13 ? -7.215 -9.773 -12.875 1 96.06 13 PHE B CA 1
ATOM 2276 C C . PHE B 1 13 ? -6.242 -10.867 -12.469 1 96.06 13 PHE B C 1
ATOM 2278 O O . PHE B 1 13 ? -5.344 -11.227 -13.234 1 96.06 13 PHE B O 1
ATOM 2285 N N . HIS B 1 14 ? -6.402 -11.453 -11.281 1 97.62 14 HIS B N 1
ATOM 2286 C CA . HIS B 1 14 ? -5.551 -12.562 -10.859 1 97.62 14 HIS B CA 1
ATOM 2287 C C . HIS B 1 14 ? -5.742 -13.773 -11.766 1 97.62 14 HIS B C 1
ATOM 2289 O O . HIS B 1 14 ? -4.785 -14.5 -12.047 1 97.62 14 HIS B O 1
ATOM 2295 N N . GLU B 1 15 ? -6.984 -13.969 -12.172 1 96.88 15 GLU B N 1
ATOM 2296 C CA . GLU B 1 15 ? -7.215 -15.062 -13.109 1 96.88 15 GLU B CA 1
ATOM 2297 C C . GLU B 1 15 ? -6.531 -14.797 -14.453 1 96.88 15 GLU B C 1
ATOM 2299 O O . GLU B 1 15 ? -5.93 -15.695 -15.039 1 96.88 15 GLU B O 1
ATOM 2304 N N . THR B 1 16 ? -6.656 -13.594 -14.914 1 95.94 16 THR B N 1
ATOM 2305 C CA . THR B 1 16 ? -5.957 -13.219 -16.141 1 95.94 16 THR B CA 1
ATOM 2306 C C . THR B 1 16 ? -4.461 -13.469 -16.016 1 95.94 16 THR B C 1
ATOM 2308 O O . THR B 1 16 ? -3.838 -14.023 -16.922 1 95.94 16 THR B O 1
ATOM 2311 N N . ALA B 1 17 ? -3.914 -13.094 -14.891 1 96.94 17 ALA B N 1
ATOM 2312 C CA . ALA B 1 17 ? -2.49 -13.297 -14.633 1 96.94 17 ALA B CA 1
ATOM 2313 C C . ALA B 1 17 ? -2.145 -14.781 -14.578 1 96.94 17 ALA B C 1
ATOM 2315 O O . ALA B 1 17 ? -1.086 -15.195 -15.055 1 96.94 17 ALA B O 1
ATOM 2316 N N . ALA B 1 18 ? -3.006 -15.578 -13.992 1 97.5 18 ALA B N 1
ATOM 2317 C CA . ALA B 1 18 ? -2.781 -17.016 -13.914 1 97.5 18 ALA B CA 1
ATOM 2318 C C . ALA B 1 18 ? -2.682 -17.641 -15.305 1 97.5 18 ALA B C 1
ATOM 2320 O O . ALA B 1 18 ? -1.735 -18.375 -15.594 1 97.5 18 ALA B O 1
ATOM 2321 N N . HIS B 1 19 ? -3.596 -17.281 -16.172 1 96.19 19 HIS B N 1
ATOM 2322 C CA . HIS B 1 19 ? -3.576 -17.797 -17.531 1 96.19 19 HIS B CA 1
ATOM 2323 C C . HIS B 1 19 ? -2.371 -17.266 -18.297 1 96.19 19 HIS B C 1
ATOM 2325 O O . HIS B 1 19 ? -1.728 -18 -19.047 1 96.19 19 HIS B O 1
ATOM 2331 N N . GLY B 1 20 ? -2.076 -16.016 -18.094 1 94.88 20 GLY B N 1
ATOM 2332 C CA . GLY B 1 20 ? -0.958 -15.383 -18.766 1 94.88 20 GLY B CA 1
ATOM 2333 C C . GLY B 1 20 ? 0.388 -15.945 -18.344 1 94.88 20 GLY B C 1
ATOM 2334 O O . GLY B 1 20 ? 1.357 -15.875 -19.109 1 94.88 20 GLY B O 1
ATOM 2335 N N . SER B 1 21 ? 0.479 -16.531 -17.156 1 95.75 21 SER B N 1
ATOM 2336 C CA . SER B 1 21 ? 1.733 -17.031 -16.609 1 95.75 21 SER B CA 1
ATOM 2337 C C . SER B 1 21 ? 2.096 -18.391 -17.203 1 95.75 21 SER B C 1
ATOM 2339 O O . SER B 1 21 ? 3.242 -18.828 -17.109 1 95.75 21 SER B O 1
ATOM 2341 N N . PHE B 1 22 ? 1.155 -19.062 -17.812 1 95.12 22 PHE B N 1
ATOM 2342 C CA . PHE B 1 22 ? 1.374 -20.359 -18.438 1 95.12 22 PHE B CA 1
ATOM 2343 C C . PHE B 1 22 ? 0.722 -20.406 -19.812 1 95.12 22 PHE B C 1
ATOM 2345 O O . PHE B 1 22 ? -0.18 -21.219 -20.047 1 95.12 22 PHE B O 1
ATOM 2352 N N . PRO B 1 23 ? 1.313 -19.609 -20.656 1 91.19 23 PRO B N 1
ATOM 2353 C CA . PRO B 1 23 ? 0.699 -19.547 -21.984 1 91.19 23 PRO B CA 1
ATOM 2354 C C . PRO B 1 23 ? 0.697 -20.906 -22.703 1 91.19 23 PRO B C 1
ATOM 2356 O O . PRO B 1 23 ? 1.715 -21.594 -22.719 1 91.19 23 PRO B O 1
ATOM 2359 N N . GLY B 1 24 ? -0.465 -21.25 -23.266 1 91.5 24 GLY B N 1
ATOM 2360 C CA . GLY B 1 24 ? -0.582 -22.453 -24.062 1 91.5 24 GLY B CA 1
ATOM 2361 C C . GLY B 1 24 ? -0.816 -23.703 -23.219 1 91.5 24 GLY B C 1
ATOM 2362 O O . GLY B 1 24 ? -0.955 -24.797 -23.766 1 91.5 24 GLY B O 1
ATOM 2363 N N . GLU B 1 25 ? -0.835 -23.562 -21.969 1 93.31 25 GLU B N 1
ATOM 2364 C CA . GLU B 1 25 ? -1.055 -24.703 -21.094 1 93.31 25 GLU B CA 1
ATOM 2365 C C . GLU B 1 25 ? -2.473 -24.703 -20.531 1 93.31 25 GLU B C 1
ATOM 2367 O O . GLU B 1 25 ? -3.123 -23.656 -20.469 1 93.31 25 GLU B O 1
ATOM 2372 N N . GLU B 1 26 ? -2.889 -25.859 -20.219 1 95.06 26 GLU B N 1
ATOM 2373 C CA . GLU B 1 26 ? -4.176 -25.969 -19.547 1 95.06 26 GLU B CA 1
ATOM 2374 C C . GLU B 1 26 ? -4.051 -25.594 -18.078 1 95.06 26 GLU B C 1
ATOM 2376 O O . GLU B 1 26 ? -3.211 -26.141 -17.344 1 95.06 26 GLU B O 1
ATOM 2381 N N . VAL B 1 27 ? -4.902 -24.641 -17.688 1 95.69 27 VAL B N 1
ATOM 2382 C CA . VAL B 1 27 ? -4.824 -24.125 -16.328 1 95.69 27 VAL B CA 1
ATOM 2383 C C . VAL B 1 27 ? -6.191 -24.234 -15.648 1 95.69 27 VAL B C 1
ATOM 2385 O O . VAL B 1 27 ? -7.211 -23.859 -16.234 1 95.69 27 VAL B O 1
ATOM 2388 N N . GLU B 1 28 ? -6.203 -24.891 -14.539 1 97.19 28 GLU B N 1
ATOM 2389 C CA . GLU B 1 28 ? -7.355 -24.859 -13.641 1 97.19 28 GLU B CA 1
ATOM 2390 C C . GLU B 1 28 ? -7.156 -23.828 -12.523 1 97.19 28 GLU B C 1
ATOM 2392 O O . GLU B 1 28 ? -6.258 -23.984 -11.695 1 97.19 28 GLU B O 1
ATOM 2397 N N . VAL B 1 29 ? -8.016 -22.875 -12.547 1 97.31 29 VAL B N 1
ATOM 2398 C CA . VAL B 1 29 ? -7.891 -21.812 -11.555 1 97.31 29 VAL B CA 1
ATOM 2399 C C . VAL B 1 29 ? -8.734 -22.156 -10.32 1 97.31 29 VAL B C 1
ATOM 2401 O O . VAL B 1 29 ? -9.906 -22.516 -10.445 1 97.31 29 VAL B O 1
ATOM 2404 N N . LEU B 1 30 ? -8.156 -22.078 -9.156 1 98.06 30 LEU B N 1
ATOM 2405 C CA . LEU B 1 30 ? -8.812 -22.312 -7.879 1 98.06 30 LEU B CA 1
ATOM 2406 C C . LEU B 1 30 ? -8.953 -21.031 -7.086 1 98.06 30 LEU B C 1
ATOM 2408 O O . LEU B 1 30 ? -7.996 -20.562 -6.457 1 98.06 30 LEU B O 1
ATOM 2412 N N . PRO B 1 31 ? -10.156 -20.484 -7.051 1 96.5 31 PRO B N 1
ATOM 2413 C CA . PRO B 1 31 ? -10.367 -19.203 -6.371 1 96.5 31 PRO B CA 1
ATOM 2414 C C . PRO B 1 31 ? -10.312 -19.328 -4.852 1 96.5 31 PRO B C 1
ATOM 2416 O O . PRO B 1 31 ? -10.734 -20.344 -4.293 1 96.5 31 PRO B O 1
ATOM 2419 N N . CYS B 1 32 ? -9.734 -18.344 -4.195 1 95.12 32 CYS B N 1
ATOM 2420 C CA . CYS B 1 32 ? -9.719 -18.188 -2.744 1 95.12 32 CYS B CA 1
ATOM 2421 C C . CYS B 1 32 ? -10.32 -16.844 -2.346 1 95.12 32 CYS B C 1
ATOM 2423 O O . CYS B 1 32 ? -10.18 -15.852 -3.07 1 95.12 32 CYS B O 1
ATOM 2425 N N . VAL B 1 33 ? -10.883 -16.734 -1.22 1 86.25 33 VAL B N 1
ATOM 2426 C CA . VAL B 1 33 ? -11.586 -15.523 -0.792 1 86.25 33 VAL B CA 1
ATOM 2427 C C . VAL B 1 33 ? -10.578 -14.469 -0.334 1 86.25 33 VAL B C 1
ATOM 2429 O O . VAL B 1 33 ? -10.852 -13.273 -0.406 1 86.25 33 VAL B O 1
ATOM 2432 N N . SER B 1 34 ? -9.43 -14.961 0.142 1 87.94 34 SER B N 1
ATOM 2433 C CA . SER B 1 34 ? -8.391 -14.062 0.636 1 87.94 34 SER B CA 1
ATOM 2434 C C . SER B 1 34 ? -7 -14.609 0.331 1 87.94 34 SER B C 1
ATOM 2436 O O . SER B 1 34 ? -6.844 -15.789 0.032 1 87.94 34 SER B O 1
ATOM 2438 N N . PHE B 1 35 ? -6.055 -13.758 0.405 1 93.69 35 PHE B N 1
ATOM 2439 C CA . PHE B 1 35 ? -4.68 -14.211 0.229 1 93.69 35 PHE B CA 1
ATOM 2440 C C . PHE B 1 35 ? -4.266 -15.141 1.364 1 93.69 35 PHE B C 1
ATOM 2442 O O . PHE B 1 35 ? -3.52 -16.094 1.15 1 93.69 35 PHE B O 1
ATOM 2449 N N . ASP B 1 36 ? -4.746 -14.875 2.547 1 89.56 36 ASP B N 1
ATOM 2450 C CA . ASP B 1 36 ? -4.477 -15.773 3.668 1 89.56 36 ASP B CA 1
ATOM 2451 C C . ASP B 1 36 ? -4.941 -17.188 3.355 1 89.56 36 ASP B C 1
ATOM 2453 O O . ASP B 1 36 ? -4.207 -18.156 3.582 1 89.56 36 ASP B O 1
ATOM 2457 N N . GLU B 1 37 ? -6.133 -17.25 2.844 1 92.62 37 GLU B N 1
ATOM 2458 C CA . GLU B 1 37 ? -6.656 -18.547 2.463 1 92.62 37 GLU B CA 1
ATOM 2459 C C . GLU B 1 37 ? -5.82 -19.172 1.35 1 92.62 37 GLU B C 1
ATOM 2461 O O . GLU B 1 37 ? -5.539 -20.375 1.378 1 92.62 37 GLU B O 1
ATOM 2466 N N . GLN B 1 38 ? -5.477 -18.391 0.397 1 97.31 38 GLN B N 1
ATOM 2467 C CA . GLN B 1 38 ? -4.668 -18.859 -0.723 1 97.31 38 GLN B CA 1
ATOM 2468 C C . GLN B 1 38 ? -3.361 -19.484 -0.236 1 97.31 38 GLN B C 1
ATOM 2470 O O . GLN B 1 38 ? -3.029 -20.609 -0.606 1 97.31 38 GLN B O 1
ATOM 2475 N N . PHE B 1 39 ? -2.656 -18.797 0.608 1 97.56 39 PHE B N 1
ATOM 2476 C CA . PHE B 1 39 ? -1.367 -19.266 1.106 1 97.56 39 PHE B CA 1
ATOM 2477 C C . PHE B 1 39 ? -1.541 -20.484 1.995 1 97.56 39 PHE B C 1
ATOM 2479 O O . PHE B 1 39 ? -0.716 -21.406 1.968 1 97.56 39 PHE B O 1
ATOM 2486 N N . ALA B 1 40 ? -2.637 -20.516 2.736 1 96 40 ALA B N 1
ATOM 2487 C CA . ALA B 1 40 ? -2.926 -21.688 3.574 1 96 40 ALA B CA 1
ATOM 2488 C C . ALA B 1 40 ? -3.186 -22.922 2.721 1 96 40 ALA B C 1
ATOM 2490 O O . ALA B 1 40 ? -2.709 -24.016 3.041 1 96 40 ALA B O 1
ATOM 2491 N N . ARG B 1 41 ? -3.904 -22.734 1.669 1 97.56 41 ARG B N 1
ATOM 2492 C CA . ARG B 1 41 ? -4.207 -23.844 0.768 1 97.56 41 ARG B CA 1
ATOM 2493 C C . ARG B 1 41 ? -2.936 -24.391 0.117 1 97.56 41 ARG B C 1
ATOM 2495 O O . ARG B 1 41 ? -2.758 -25.594 0.007 1 97.56 41 ARG B O 1
ATOM 2502 N N . MET B 1 42 ? -2.129 -23.516 -0.297 1 98.25 42 MET B N 1
ATOM 2503 C CA . MET B 1 42 ? -0.877 -23.938 -0.924 1 98.25 42 MET B CA 1
ATOM 2504 C C . MET B 1 42 ? 0.025 -24.656 0.08 1 98.25 42 MET B C 1
ATOM 2506 O O . MET B 1 42 ? 0.774 -25.562 -0.285 1 98.25 42 MET B O 1
ATOM 2510 N N . ALA B 1 43 ? 0.005 -24.219 1.348 1 97.44 43 ALA B N 1
ATOM 2511 C CA . ALA B 1 43 ? 0.787 -24.859 2.398 1 97.44 43 ALA B CA 1
ATOM 2512 C C . ALA B 1 43 ? 0.309 -26.297 2.635 1 97.44 43 ALA B C 1
ATOM 2514 O O . ALA B 1 43 ? 1.106 -27.172 2.963 1 97.44 43 ALA B O 1
ATOM 2515 N N . ALA B 1 44 ? -0.951 -26.516 2.459 1 97.25 44 ALA B N 1
ATOM 2516 C CA . ALA B 1 44 ? -1.562 -27.812 2.73 1 97.25 44 ALA B CA 1
ATOM 2517 C C . ALA B 1 44 ? -1.381 -28.766 1.551 1 97.25 44 ALA B C 1
ATOM 2519 O O . ALA B 1 44 ? -1.517 -29.984 1.698 1 97.25 44 ALA B O 1
ATOM 2520 N N . ASP B 1 45 ? -1.138 -28.266 0.365 1 98 45 ASP B N 1
ATOM 2521 C CA . ASP B 1 45 ? -0.998 -29.062 -0.851 1 98 45 ASP B CA 1
ATOM 2522 C C . ASP B 1 45 ? 0.154 -28.547 -1.713 1 98 45 ASP B C 1
ATOM 2524 O O . ASP B 1 45 ? -0.019 -27.609 -2.496 1 98 45 ASP B O 1
ATOM 2528 N N . ALA B 1 46 ? 1.24 -29.266 -1.747 1 97 46 ALA B N 1
ATOM 2529 C CA . ALA B 1 46 ? 2.475 -28.844 -2.4 1 97 46 ALA B CA 1
ATOM 2530 C C . ALA B 1 46 ? 2.33 -28.875 -3.918 1 97 46 ALA B C 1
ATOM 2532 O O . ALA B 1 46 ? 3.174 -28.328 -4.641 1 97 46 ALA B O 1
ATOM 2533 N N . GLU B 1 47 ? 1.282 -29.438 -4.402 1 97.31 47 GLU B N 1
ATOM 2534 C CA . GLU B 1 47 ? 1.094 -29.547 -5.848 1 97.31 47 GLU B CA 1
ATOM 2535 C C . GLU B 1 47 ? 0.47 -28.281 -6.414 1 97.31 47 GLU B C 1
ATOM 2537 O O . GLU B 1 47 ? 0.486 -28.062 -7.629 1 97.31 47 GLU B O 1
ATOM 2542 N N . LEU B 1 48 ? -0.073 -27.484 -5.574 1 98.31 48 LEU B N 1
ATOM 2543 C CA . LEU B 1 48 ? -0.761 -26.281 -6.02 1 98.31 48 LEU B CA 1
ATOM 2544 C C . LEU B 1 48 ? 0.237 -25.172 -6.344 1 98.31 48 LEU B C 1
ATOM 2546 O O . LEU B 1 48 ? 1.228 -25 -5.633 1 98.31 48 LEU B O 1
ATOM 2550 N N . LEU B 1 49 ? -0.03 -24.531 -7.453 1 98.56 49 LEU B N 1
ATOM 2551 C CA . LEU B 1 49 ? 0.641 -23.281 -7.77 1 98.56 49 LEU B CA 1
ATOM 2552 C C . LEU B 1 49 ? -0.203 -22.078 -7.332 1 98.56 49 LEU B C 1
ATOM 2554 O O . LEU B 1 49 ? -1.375 -22.234 -6.984 1 98.56 49 LEU B O 1
ATOM 2558 N N . GLY B 1 50 ? 0.427 -20.891 -7.309 1 98.62 50 GLY B N 1
ATOM 2559 C CA . GLY B 1 50 ? -0.295 -19.672 -6.934 1 98.62 50 GLY B CA 1
ATOM 2560 C C . GLY B 1 50 ? 0.154 -18.453 -7.699 1 98.62 50 GLY B C 1
ATOM 2561 O O . GLY B 1 50 ? 1.274 -18.406 -8.211 1 98.62 50 GLY B O 1
ATOM 2562 N N . VAL B 1 51 ? -0.746 -17.516 -7.844 1 98.62 51 VAL B N 1
ATOM 2563 C CA . VAL B 1 51 ? -0.447 -16.188 -8.367 1 98.62 51 VAL B CA 1
ATOM 2564 C C . VAL B 1 51 ? -0.911 -15.125 -7.379 1 98.62 51 VAL B C 1
ATOM 2566 O O . VAL B 1 51 ? -2.053 -15.156 -6.914 1 98.62 51 VAL B O 1
ATOM 2569 N N . ALA B 1 52 ? -0.008 -14.211 -7.07 1 98.44 52 ALA B N 1
ATOM 2570 C CA . ALA B 1 52 ? -0.346 -13.164 -6.109 1 98.44 52 ALA B CA 1
ATOM 2571 C C . ALA B 1 52 ? 0.234 -11.82 -6.535 1 98.44 52 ALA B C 1
ATOM 2573 O O . ALA B 1 52 ? 1.414 -11.727 -6.883 1 98.44 52 ALA B O 1
ATOM 2574 N N . ALA B 1 53 ? -0.672 -10.828 -6.527 1 96.81 53 ALA B N 1
ATOM 2575 C CA . ALA B 1 53 ? -0.191 -9.469 -6.789 1 96.81 53 ALA B CA 1
ATOM 2576 C C . ALA B 1 53 ? 0.797 -9.023 -5.715 1 96.81 53 ALA B C 1
ATOM 2578 O O . ALA B 1 53 ? 0.586 -9.273 -4.523 1 96.81 53 ALA B O 1
ATOM 2579 N N . ILE B 1 54 ? 1.885 -8.344 -6.098 1 95.69 54 ILE B N 1
ATOM 2580 C CA . ILE B 1 54 ? 2.906 -7.969 -5.129 1 95.69 54 ILE B CA 1
ATOM 2581 C C . ILE B 1 54 ? 3.189 -6.469 -5.234 1 95.69 54 ILE B C 1
ATOM 2583 O O . ILE B 1 54 ? 3.711 -5.863 -4.297 1 95.69 54 ILE B O 1
ATOM 2587 N N . GLU B 1 55 ? 2.891 -5.906 -6.371 1 92.81 55 GLU B N 1
ATOM 2588 C CA . GLU B 1 55 ? 3.15 -4.492 -6.621 1 92.81 55 GLU B CA 1
ATOM 2589 C C . GLU B 1 55 ? 2.184 -3.928 -7.66 1 92.81 55 GLU B C 1
ATOM 2591 O O . GLU B 1 55 ? 1.821 -4.617 -8.617 1 92.81 55 GLU B O 1
ATOM 2596 N N . ASN B 1 56 ? 1.795 -2.715 -7.449 1 89.06 56 ASN B N 1
ATOM 2597 C CA . ASN B 1 56 ? 0.97 -1.969 -8.398 1 89.06 56 ASN B CA 1
ATOM 2598 C C . ASN B 1 56 ? 1.489 -0.547 -8.594 1 89.06 56 ASN B C 1
ATOM 2600 O O . ASN B 1 56 ? 1.925 0.097 -7.637 1 89.06 56 ASN B O 1
ATOM 2604 N N . THR B 1 57 ? 1.397 -0.088 -9.789 1 84.12 57 THR B N 1
ATOM 2605 C CA . THR B 1 57 ? 1.951 1.216 -10.141 1 84.12 57 THR B CA 1
ATOM 2606 C C . THR B 1 57 ? 1.301 2.318 -9.305 1 84.12 57 THR B C 1
ATOM 2608 O O . THR B 1 57 ? 1.952 3.305 -8.961 1 84.12 57 THR B O 1
ATOM 2611 N N . ILE B 1 58 ? 0.095 2.18 -8.969 1 81.12 58 ILE B N 1
ATOM 2612 C CA . ILE B 1 58 ? -0.644 3.223 -8.266 1 81.12 58 ILE B CA 1
ATOM 2613 C C . ILE B 1 58 ? -0.565 2.982 -6.758 1 81.12 58 ILE B C 1
ATOM 2615 O O . ILE B 1 58 ? -0.224 3.889 -5.996 1 81.12 58 ILE B O 1
ATOM 2619 N N . ALA B 1 59 ? -0.747 1.749 -6.352 1 81.69 59 ALA B N 1
ATOM 2620 C CA . ALA B 1 59 ? -0.835 1.417 -4.93 1 81.69 59 ALA B CA 1
ATOM 2621 C C . ALA B 1 59 ? 0.552 1.23 -4.324 1 81.69 59 ALA B C 1
ATOM 2623 O O . ALA B 1 59 ? 0.727 1.356 -3.107 1 81.69 59 ALA B O 1
ATOM 2624 N N . GLY B 1 60 ? 1.522 0.958 -5.191 1 84.62 60 GLY B N 1
ATOM 2625 C CA . GLY B 1 60 ? 2.838 0.62 -4.672 1 84.62 60 GLY B CA 1
ATOM 2626 C C . GLY B 1 60 ? 2.963 -0.835 -4.262 1 84.62 60 GLY B C 1
ATOM 2627 O O . GLY B 1 60 ? 2.363 -1.714 -4.883 1 84.62 60 GLY B O 1
ATOM 2628 N N . SER B 1 61 ? 3.824 -1.039 -3.266 1 89.38 61 SER B N 1
ATOM 2629 C CA . SER B 1 61 ? 4.062 -2.395 -2.779 1 89.38 61 SER B CA 1
ATOM 2630 C C . SER B 1 61 ? 2.879 -2.902 -1.96 1 89.38 61 SER B C 1
ATOM 2632 O O . SER B 1 61 ? 2.318 -2.166 -1.145 1 89.38 61 SER B O 1
ATOM 2634 N N . LEU B 1 62 ? 2.498 -4.133 -2.271 1 90.5 62 LEU B N 1
ATOM 2635 C CA . LEU B 1 62 ? 1.457 -4.781 -1.481 1 90.5 62 LEU B CA 1
ATOM 2636 C C . LEU B 1 62 ? 2.064 -5.59 -0.34 1 90.5 62 LEU B C 1
ATOM 2638 O O . LEU B 1 62 ? 2.156 -6.816 -0.423 1 90.5 62 LEU B O 1
ATOM 2642 N N . LEU B 1 63 ? 2.316 -4.961 0.708 1 88.75 63 LEU B N 1
ATOM 2643 C CA . LEU B 1 63 ? 3.154 -5.465 1.79 1 88.75 63 LEU B CA 1
ATOM 2644 C C . LEU B 1 63 ? 2.52 -6.688 2.445 1 88.75 63 LEU B C 1
ATOM 2646 O O . LEU B 1 63 ? 3.219 -7.633 2.818 1 88.75 63 LEU B O 1
ATOM 2650 N N . PRO B 1 64 ? 1.181 -6.711 2.607 1 87.56 64 PRO B N 1
ATOM 2651 C CA . PRO B 1 64 ? 0.603 -7.922 3.195 1 87.56 64 PRO B CA 1
ATOM 2652 C C . PRO B 1 64 ? 0.964 -9.188 2.42 1 87.56 64 PRO B C 1
ATOM 2654 O O . PRO B 1 64 ? 1.235 -10.227 3.021 1 87.56 64 PRO B O 1
ATOM 2657 N N . ASN B 1 65 ? 1.015 -9.031 1.141 1 94.5 65 ASN B N 1
ATOM 2658 C CA . ASN B 1 65 ? 1.367 -10.188 0.328 1 94.5 65 ASN B CA 1
ATOM 2659 C C . ASN B 1 65 ? 2.852 -10.523 0.446 1 94.5 65 ASN B C 1
ATOM 2661 O O . ASN B 1 65 ? 3.229 -11.695 0.427 1 94.5 65 ASN B O 1
ATOM 2665 N N . HIS B 1 66 ? 3.668 -9.5 0.549 1 94.75 66 HIS B N 1
ATOM 2666 C CA . HIS B 1 66 ? 5.082 -9.727 0.808 1 94.75 66 HIS B CA 1
ATOM 2667 C C . HIS B 1 66 ? 5.285 -10.492 2.113 1 94.75 66 HIS B C 1
ATOM 2669 O O . HIS B 1 66 ? 6.094 -11.422 2.174 1 94.75 66 HIS B O 1
ATOM 2675 N N . GLU B 1 67 ? 4.57 -10.133 3.08 1 90.38 67 GLU B N 1
ATOM 2676 C CA . GLU B 1 67 ? 4.691 -10.758 4.395 1 90.38 67 GLU B CA 1
ATOM 2677 C C . GLU B 1 67 ? 4.227 -12.211 4.355 1 90.38 67 GLU B C 1
ATOM 2679 O O . GLU B 1 67 ? 4.867 -13.086 4.941 1 90.38 67 GLU B O 1
ATOM 2684 N N . LEU B 1 68 ? 3.117 -12.422 3.67 1 93.81 68 LEU B N 1
ATOM 2685 C CA . LEU B 1 68 ? 2.639 -13.789 3.516 1 93.81 68 LEU B CA 1
ATOM 2686 C C . LEU B 1 68 ? 3.689 -14.664 2.832 1 93.81 68 LEU B C 1
ATOM 2688 O O . LEU B 1 68 ? 3.959 -15.781 3.275 1 93.81 68 LEU B O 1
ATOM 2692 N N . LEU B 1 69 ? 4.266 -14.094 1.817 1 97.31 69 LEU B N 1
ATOM 2693 C CA . LEU B 1 69 ? 5.297 -14.82 1.081 1 97.31 69 LEU B CA 1
ATOM 2694 C C . LEU B 1 69 ? 6.504 -15.102 1.967 1 97.31 69 LEU B C 1
ATOM 2696 O O . LEU B 1 69 ? 6.996 -16.234 2.02 1 97.31 69 LEU B O 1
ATOM 2700 N N . ARG B 1 70 ? 6.926 -14.133 2.66 1 95 70 ARG B N 1
ATOM 2701 C CA . ARG B 1 70 ? 8.094 -14.258 3.529 1 95 70 ARG B CA 1
ATOM 2702 C C . ARG B 1 70 ? 7.883 -15.336 4.582 1 95 70 ARG B C 1
ATOM 2704 O O . ARG B 1 70 ? 8.805 -16.094 4.895 1 95 70 ARG B O 1
ATOM 2711 N N . ARG B 1 71 ? 6.727 -15.438 5.109 1 93.75 71 ARG B N 1
ATOM 2712 C CA . ARG B 1 71 ? 6.438 -16.359 6.203 1 93.75 71 ARG B CA 1
ATOM 2713 C C . ARG B 1 71 ? 6.125 -17.766 5.672 1 93.75 71 ARG B C 1
ATOM 2715 O O . ARG B 1 71 ? 6.062 -18.719 6.441 1 93.75 71 ARG B O 1
ATOM 2722 N N . SER B 1 72 ? 5.984 -17.875 4.422 1 96.81 72 SER B N 1
ATOM 2723 C CA . SER B 1 72 ? 5.555 -19.141 3.828 1 96.81 72 SER B CA 1
ATOM 2724 C C . SER B 1 72 ? 6.754 -20 3.447 1 96.81 72 SER B C 1
ATOM 2726 O O . SER B 1 72 ? 7.902 -19.609 3.639 1 96.81 72 SER B O 1
ATOM 2728 N N . THR B 1 73 ? 6.426 -21.219 3.025 1 95.38 73 THR B N 1
ATOM 2729 C CA . THR B 1 73 ? 7.445 -22.109 2.498 1 95.38 73 THR B CA 1
ATOM 2730 C C . THR B 1 73 ? 7.461 -22.078 0.973 1 95.38 73 THR B C 1
ATOM 2732 O O . THR B 1 73 ? 8.023 -22.969 0.331 1 95.38 73 THR B O 1
ATOM 2735 N N . LEU B 1 74 ? 6.832 -21.062 0.477 1 98.25 74 LEU B N 1
ATOM 2736 C CA . LEU B 1 74 ? 6.711 -20.969 -0.973 1 98.25 74 LEU B CA 1
ATOM 2737 C C . LEU B 1 74 ? 7.918 -20.266 -1.575 1 98.25 74 LEU B C 1
ATOM 2739 O O . LEU B 1 74 ? 8.641 -19.562 -0.871 1 98.25 74 LEU B O 1
ATOM 2743 N N . ALA B 1 75 ? 8.094 -20.5 -2.848 1 98.56 75 ALA B N 1
ATOM 2744 C CA . ALA B 1 75 ? 9.133 -19.828 -3.629 1 98.56 75 ALA B CA 1
ATOM 2745 C C . ALA B 1 75 ? 8.539 -19.172 -4.871 1 98.56 75 ALA B C 1
ATOM 2747 O O . ALA B 1 75 ? 7.602 -19.703 -5.477 1 98.56 75 ALA B O 1
ATOM 2748 N N . VAL B 1 76 ? 9.125 -18.016 -5.211 1 98.75 76 VAL B N 1
ATOM 2749 C CA . VAL B 1 76 ? 8.766 -17.359 -6.461 1 98.75 76 VAL B CA 1
ATOM 2750 C C . VAL B 1 76 ? 9.398 -18.094 -7.637 1 98.75 76 VAL B C 1
ATOM 2752 O O . VAL B 1 76 ? 10.625 -18.266 -7.676 1 98.75 76 VAL B O 1
ATOM 2755 N N . ILE B 1 77 ? 8.586 -18.484 -8.57 1 98.31 77 ILE B N 1
ATOM 2756 C CA . ILE B 1 77 ? 9.117 -19.25 -9.695 1 98.31 77 ILE B CA 1
ATOM 2757 C C . ILE B 1 77 ? 8.969 -18.438 -10.977 1 98.31 77 ILE B C 1
ATOM 2759 O O . ILE B 1 77 ? 9.398 -18.875 -12.047 1 98.31 77 ILE B O 1
ATOM 2763 N N . GLY B 1 78 ? 8.375 -17.297 -10.875 1 97.62 78 GLY B N 1
ATOM 2764 C CA . GLY B 1 78 ? 8.172 -16.422 -12.016 1 97.62 78 GLY B CA 1
ATOM 2765 C C . GLY B 1 78 ? 7.406 -15.156 -11.664 1 97.62 78 GLY B C 1
ATOM 2766 O O . GLY B 1 78 ? 7.043 -14.945 -10.508 1 97.62 78 GLY B O 1
ATOM 2767 N N . GLU B 1 79 ? 7.27 -14.32 -12.609 1 97.5 79 GLU B N 1
ATOM 2768 C CA . GLU B 1 79 ? 6.461 -13.117 -12.445 1 97.5 79 GLU B CA 1
ATOM 2769 C C . GLU B 1 79 ? 5.684 -12.797 -13.719 1 97.5 79 GLU B C 1
ATOM 2771 O O . GLU B 1 79 ? 6 -13.312 -14.789 1 97.5 79 GLU B O 1
ATOM 2776 N N . TYR B 1 80 ? 4.633 -12.141 -13.547 1 96.25 80 TYR B N 1
ATOM 2777 C CA . TYR B 1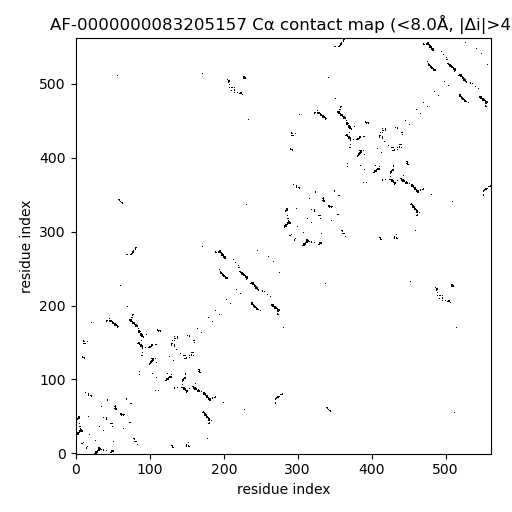 80 ? 3.768 -11.672 -14.625 1 96.25 80 TYR B CA 1
ATOM 2778 C C . TYR B 1 80 ? 3.352 -10.227 -14.406 1 96.25 80 TYR B C 1
ATOM 2780 O O . TYR B 1 80 ? 3.016 -9.836 -13.281 1 96.25 80 TYR B O 1
ATOM 2788 N N . LYS B 1 81 ? 3.48 -9.43 -15.453 1 94.44 81 LYS B N 1
ATOM 2789 C CA . LYS B 1 81 ? 3.047 -8.031 -15.414 1 94.44 81 LYS B CA 1
ATOM 2790 C C . LYS B 1 81 ? 1.822 -7.809 -16.297 1 94.44 81 LYS B C 1
ATOM 2792 O O . LYS B 1 81 ? 1.836 -8.148 -17.484 1 94.44 81 LYS B O 1
ATOM 2797 N N . LEU B 1 82 ? 0.845 -7.258 -15.648 1 94.38 82 LEU B N 1
ATOM 2798 C CA . LEU B 1 82 ? -0.42 -7.062 -16.344 1 94.38 82 LEU B CA 1
ATOM 2799 C C . LEU B 1 82 ? -0.812 -5.59 -16.359 1 94.38 82 LEU B C 1
ATOM 2801 O O . LEU B 1 82 ? -0.859 -4.945 -15.312 1 94.38 82 LEU B O 1
ATOM 2805 N N . ARG B 1 83 ? -1.039 -5.066 -17.562 1 92.56 83 ARG B N 1
ATOM 2806 C CA . ARG B 1 83 ? -1.641 -3.74 -17.641 1 92.56 83 ARG B CA 1
ATOM 2807 C C . ARG B 1 83 ? -3.094 -3.768 -17.188 1 92.56 83 ARG B C 1
ATOM 2809 O O . ARG B 1 83 ? -3.887 -4.582 -17.656 1 92.56 83 ARG B O 1
ATOM 2816 N N . ILE B 1 84 ? -3.377 -2.938 -16.234 1 93.19 84 ILE B N 1
ATOM 2817 C CA . ILE B 1 84 ? -4.738 -2.881 -15.711 1 93.19 84 ILE B CA 1
ATOM 2818 C C . ILE B 1 84 ? -5.559 -1.873 -16.516 1 93.19 84 ILE B C 1
ATOM 2820 O O . ILE B 1 84 ? -5.273 -0.673 -16.484 1 93.19 84 ILE B O 1
ATOM 2824 N N . SER B 1 85 ? -6.445 -2.35 -17.25 1 94.94 85 SER B N 1
ATOM 2825 C CA . SER B 1 85 ? -7.379 -1.534 -18.016 1 94.94 85 SER B CA 1
ATOM 2826 C C . SER B 1 85 ? -8.828 -1.838 -17.625 1 94.94 85 SER B C 1
ATOM 2828 O O . SER B 1 85 ? -9.188 -2.998 -17.422 1 94.94 85 SER B O 1
ATOM 2830 N N . HIS B 1 86 ? -9.555 -0.758 -17.531 1 97.31 86 HIS B N 1
ATOM 2831 C CA . HIS B 1 86 ? -10.953 -0.937 -17.125 1 97.31 86 HIS B CA 1
ATOM 2832 C C . HIS B 1 86 ? -11.891 -0.66 -18.297 1 97.31 86 HIS B C 1
ATOM 2834 O O . HIS B 1 86 ? -11.57 0.137 -19.188 1 97.31 86 HIS B O 1
ATOM 2840 N N . VAL B 1 87 ? -12.992 -1.282 -18.297 1 98.38 87 VAL B N 1
ATOM 2841 C CA . VAL B 1 87 ? -14.055 -1.062 -19.266 1 98.38 87 VAL B CA 1
ATOM 2842 C C . VAL B 1 87 ? -15.352 -0.7 -18.547 1 98.38 87 VAL B C 1
ATOM 2844 O O . VAL B 1 87 ? -15.484 -0.934 -17.344 1 98.38 87 VAL B O 1
ATOM 2847 N N . LEU B 1 88 ? -16.156 -0.036 -19.234 1 98.69 88 LEU B N 1
ATOM 2848 C CA . LEU B 1 88 ? -17.562 0.081 -18.844 1 98.69 88 LEU B CA 1
ATOM 2849 C C . LEU B 1 88 ? -18.406 -1.001 -19.516 1 98.69 88 LEU B C 1
ATOM 2851 O O . LEU B 1 88 ? -18.484 -1.068 -20.734 1 98.69 88 LEU B O 1
ATOM 2855 N N . ALA B 1 89 ? -19 -1.854 -18.719 1 98.75 89 ALA B N 1
ATOM 2856 C CA . ALA B 1 89 ? -19.75 -2.977 -19.281 1 98.75 89 ALA B CA 1
ATOM 2857 C C . ALA B 1 89 ? -21.156 -3.043 -18.719 1 98.75 89 ALA B C 1
ATOM 2859 O O . ALA B 1 89 ? -21.375 -2.773 -17.531 1 98.75 89 ALA B O 1
ATOM 2860 N N . ALA B 1 90 ? -22.109 -3.389 -19.547 1 98.69 90 ALA B N 1
ATOM 2861 C CA . ALA B 1 90 ? -23.516 -3.492 -19.172 1 98.69 90 ALA B CA 1
ATOM 2862 C C . ALA B 1 90 ? -24.203 -4.633 -19.922 1 98.69 90 ALA B C 1
ATOM 2864 O O . ALA B 1 90 ? -23.578 -5.34 -20.703 1 98.69 90 ALA B O 1
ATOM 2865 N N . LEU B 1 91 ? -25.484 -4.812 -19.531 1 98.5 91 LEU B N 1
ATOM 2866 C CA . LEU B 1 91 ? -26.266 -5.82 -20.25 1 98.5 91 LEU B CA 1
ATOM 2867 C C . LEU B 1 91 ? -26.281 -5.535 -21.734 1 98.5 91 LEU B C 1
ATOM 2869 O O . LEU B 1 91 ? -26.328 -4.375 -22.156 1 98.5 91 LEU B O 1
ATOM 2873 N N . PRO B 1 92 ? -26.25 -6.598 -22.594 1 98.06 92 PRO B N 1
ATOM 2874 C CA . PRO B 1 92 ? -26.281 -6.395 -24.047 1 98.06 92 PRO B CA 1
ATOM 2875 C C . PRO B 1 92 ? -27.484 -5.555 -24.484 1 98.06 92 PRO B C 1
ATOM 2877 O O . PRO B 1 92 ? -28.578 -5.688 -23.938 1 98.06 92 PRO B O 1
ATOM 2880 N N . GLY B 1 93 ? -27.234 -4.703 -25.5 1 97.44 93 GLY B N 1
ATOM 2881 C CA . GLY B 1 93 ? -28.297 -3.918 -26.094 1 97.44 93 GLY B CA 1
ATOM 2882 C C . GLY B 1 93 ? -28.422 -2.529 -25.5 1 97.44 93 GLY B C 1
ATOM 2883 O O . GLY B 1 93 ? -29.219 -1.707 -25.984 1 97.44 93 GLY B O 1
ATOM 2884 N N . GLN B 1 94 ? -27.641 -2.219 -24.5 1 97.12 94 GLN B N 1
ATOM 2885 C CA . GLN B 1 94 ? -27.719 -0.908 -23.859 1 97.12 94 GLN B CA 1
ATOM 2886 C C . GLN B 1 94 ? -26.656 0.036 -24.406 1 97.12 94 GLN B C 1
ATOM 2888 O O . GLN B 1 94 ? -25.578 -0.405 -24.828 1 97.12 94 GLN B O 1
ATOM 2893 N N . ARG B 1 95 ? -27.047 1.384 -24.453 1 96.88 95 ARG B N 1
ATOM 2894 C CA . ARG B 1 95 ? -26.094 2.443 -24.797 1 96.88 95 ARG B CA 1
ATOM 2895 C C . ARG B 1 95 ? -25.594 3.152 -23.531 1 96.88 95 ARG B C 1
ATOM 2897 O O . ARG B 1 95 ? -26.219 3.057 -22.484 1 96.88 95 ARG B O 1
ATOM 2904 N N . VAL B 1 96 ? -24.469 3.76 -23.625 1 97.44 96 VAL B N 1
ATOM 2905 C CA . VAL B 1 96 ? -23.875 4.492 -22.5 1 97.44 96 VAL B CA 1
ATOM 2906 C C . VAL B 1 96 ? -24.922 5.461 -21.922 1 97.44 96 VAL B C 1
ATOM 2908 O O . VAL B 1 96 ? -24.969 5.672 -20.719 1 97.44 96 VAL B O 1
ATOM 2911 N N . THR B 1 97 ? -25.766 6.047 -22.812 1 95.88 97 THR B N 1
ATOM 2912 C CA . THR B 1 97 ? -26.75 7.035 -22.406 1 95.88 97 THR B CA 1
ATOM 2913 C C . THR B 1 97 ? -27.844 6.387 -21.547 1 95.88 97 THR B C 1
ATOM 2915 O O . THR B 1 97 ? -28.594 7.082 -20.875 1 95.88 97 THR B O 1
ATOM 2918 N N . ASP B 1 98 ? -27.906 5.129 -21.578 1 96.88 98 ASP B N 1
ATOM 2919 C CA . ASP B 1 98 ? -28.922 4.406 -20.812 1 96.88 98 ASP B CA 1
ATOM 2920 C C . ASP B 1 98 ? -28.453 4.168 -19.375 1 96.88 98 ASP B C 1
ATOM 2922 O O . ASP B 1 98 ? -29.266 3.795 -18.516 1 96.88 98 ASP B O 1
ATOM 2926 N N . ILE B 1 99 ? -27.188 4.332 -19.094 1 97.94 99 ILE B N 1
ATOM 2927 C CA . ILE B 1 99 ? -26.609 3.955 -17.812 1 97.94 99 ILE B CA 1
ATOM 2928 C C . ILE B 1 99 ? -26.875 5.047 -16.781 1 97.94 99 ILE B C 1
ATOM 2930 O O . ILE B 1 99 ? -26.562 6.219 -17.016 1 97.94 99 ILE B O 1
ATOM 2934 N N . ARG B 1 100 ? -27.406 4.598 -15.68 1 97.31 100 ARG B N 1
ATOM 2935 C CA . ARG B 1 100 ? -27.719 5.523 -14.602 1 97.31 100 ARG B CA 1
ATOM 2936 C C . ARG B 1 100 ? -26.859 5.258 -13.367 1 97.31 100 ARG B C 1
ATOM 2938 O O . ARG B 1 100 ? -26.672 6.145 -12.539 1 97.31 100 ARG B O 1
ATOM 2945 N N . GLU B 1 101 ? -26.422 3.982 -13.344 1 97.5 101 GLU B N 1
ATOM 2946 C CA . GLU B 1 101 ? -25.625 3.566 -12.195 1 97.5 101 GLU B CA 1
ATOM 2947 C C . GLU B 1 101 ? -24.391 2.787 -12.625 1 97.5 101 GLU B C 1
ATOM 2949 O O . GLU B 1 101 ? -24.438 2.023 -13.594 1 97.5 101 GLU B O 1
ATOM 2954 N N . VAL B 1 102 ? -23.344 3.012 -11.82 1 98.12 102 VAL B N 1
ATOM 2955 C CA . VAL B 1 102 ? -22.094 2.305 -12.094 1 98.12 102 VAL B CA 1
ATOM 2956 C C . VAL B 1 102 ? -21.594 1.617 -10.82 1 98.12 102 VAL B C 1
ATOM 2958 O O . VAL B 1 102 ? -21.5 2.248 -9.766 1 98.12 102 VAL B O 1
ATOM 2961 N N . HIS B 1 103 ? -21.312 0.322 -10.992 1 97 103 HIS B N 1
ATOM 2962 C CA . HIS B 1 103 ? -20.844 -0.49 -9.867 1 97 103 HIS B CA 1
ATOM 2963 C C . HIS B 1 103 ? -19.391 -0.913 -10.047 1 97 103 HIS B C 1
ATOM 2965 O O . HIS B 1 103 ? -19 -1.329 -11.141 1 97 103 HIS B O 1
ATOM 2971 N N . SER B 1 104 ? -18.625 -0.745 -9.016 1 95.94 104 SER B N 1
ATOM 2972 C CA . SER B 1 104 ? -17.266 -1.298 -9.039 1 95.94 104 SER B CA 1
ATOM 2973 C C . SER B 1 104 ? -16.609 -1.198 -7.672 1 95.94 104 SER B C 1
ATOM 2975 O O . SER B 1 104 ? -17.25 -0.796 -6.695 1 95.94 104 SER B O 1
ATOM 2977 N N . HIS B 1 105 ? -15.445 -1.753 -7.578 1 88.19 105 HIS B N 1
ATOM 2978 C CA . HIS B 1 105 ? -14.609 -1.6 -6.391 1 88.19 105 HIS B CA 1
ATOM 2979 C C . HIS B 1 105 ? -14.164 -0.153 -6.219 1 88.19 105 HIS B C 1
ATOM 2981 O O . HIS B 1 105 ? -13.836 0.521 -7.199 1 88.19 105 HIS B O 1
ATOM 2987 N N . PRO B 1 106 ? -14.062 0.328 -4.973 1 79.62 106 PRO B N 1
ATOM 2988 C CA . PRO B 1 106 ? -13.672 1.716 -4.719 1 79.62 106 PRO B CA 1
ATOM 2989 C C . PRO B 1 106 ? -12.367 2.1 -5.418 1 79.62 106 PRO B C 1
ATOM 2991 O O . PRO B 1 106 ? -12.266 3.195 -5.977 1 79.62 106 PRO B O 1
ATOM 2994 N N . ILE B 1 107 ? -11.438 1.219 -5.453 1 78.94 107 ILE B N 1
ATOM 2995 C CA . ILE B 1 107 ? -10.141 1.497 -6.059 1 78.94 107 ILE B CA 1
ATOM 2996 C C . ILE B 1 107 ? -10.305 1.645 -7.57 1 78.94 107 ILE B C 1
ATOM 2998 O O . ILE B 1 107 ? -9.75 2.566 -8.172 1 78.94 107 ILE B O 1
ATOM 3002 N N . ALA B 1 108 ? -11.055 0.791 -8.125 1 90.06 108 ALA B N 1
ATOM 3003 C CA . ALA B 1 108 ? -11.305 0.869 -9.562 1 90.06 108 ALA B CA 1
ATOM 3004 C C . ALA B 1 108 ? -12.062 2.148 -9.922 1 90.06 108 ALA B C 1
ATOM 3006 O O . ALA B 1 108 ? -11.766 2.789 -10.93 1 90.06 108 ALA B O 1
ATOM 3007 N N . LEU B 1 109 ? -12.992 2.51 -9.109 1 90.06 109 LEU B N 1
ATOM 3008 C CA . LEU B 1 109 ? -13.734 3.746 -9.312 1 90.06 109 LEU B CA 1
ATOM 3009 C C . LEU B 1 109 ? -12.805 4.953 -9.281 1 90.06 109 LEU B C 1
ATOM 3011 O O . LEU B 1 109 ? -12.906 5.844 -10.125 1 90.06 109 LEU B O 1
ATOM 3015 N N . MET B 1 110 ? -11.914 4.879 -8.352 1 81.06 110 MET B N 1
ATOM 3016 C CA . MET B 1 110 ? -10.945 5.961 -8.227 1 81.06 110 MET B CA 1
ATOM 3017 C C . MET B 1 110 ? -10.062 6.039 -9.469 1 81.06 110 MET B C 1
ATOM 3019 O O . MET B 1 110 ? -9.75 7.133 -9.953 1 81.06 110 MET B O 1
ATOM 3023 N N . GLN B 1 111 ? -9.727 4.945 -10.023 1 88.38 111 GLN B N 1
ATOM 3024 C CA . GLN B 1 111 ? -8.859 4.859 -11.195 1 88.38 111 GLN B CA 1
ATOM 3025 C C . GLN B 1 111 ? -9.586 5.324 -12.453 1 88.38 111 GLN B C 1
ATOM 3027 O O . GLN B 1 111 ? -8.961 5.566 -13.484 1 88.38 111 GLN B O 1
ATOM 3032 N N . CYS B 1 112 ? -10.875 5.473 -12.328 1 94.31 112 CYS B N 1
ATOM 3033 C CA . CYS B 1 112 ? -11.68 5.938 -13.461 1 94.31 112 CYS B CA 1
ATOM 3034 C C . CYS B 1 112 ? -12.344 7.27 -13.141 1 94.31 112 CYS B C 1
ATOM 3036 O O . CYS B 1 112 ? -13.414 7.574 -13.672 1 94.31 112 CYS B O 1
ATOM 3038 N N . GLY B 1 113 ? -11.789 7.957 -12.289 1 90.31 113 GLY B N 1
ATOM 3039 C CA . GLY B 1 113 ? -12.383 9.188 -11.789 1 90.31 113 GLY B CA 1
ATOM 3040 C C . GLY B 1 113 ? -12.633 10.211 -12.883 1 90.31 113 GLY B C 1
ATOM 3041 O O . GLY B 1 113 ? -13.688 10.852 -12.906 1 90.31 113 GLY B O 1
ATOM 3042 N N . GLU B 1 114 ? -11.68 10.406 -13.758 1 90.94 114 GLU B N 1
ATOM 3043 C CA . GLU B 1 114 ? -11.852 11.383 -14.836 1 90.94 114 GLU B CA 1
ATOM 3044 C C . GLU B 1 114 ? -13.023 11.008 -15.734 1 90.94 114 GLU B C 1
ATOM 3046 O O . GLU B 1 114 ? -13.797 11.875 -16.141 1 90.94 114 GLU B O 1
ATOM 3051 N N . TYR B 1 115 ? -13.094 9.766 -15.977 1 95.75 115 TYR B N 1
ATOM 3052 C CA . TYR B 1 115 ? -14.195 9.273 -16.797 1 95.75 115 TYR B CA 1
ATOM 3053 C C . TYR B 1 115 ? -15.539 9.539 -16.125 1 95.75 115 TYR B C 1
ATOM 3055 O O . TYR B 1 115 ? -16.484 10 -16.766 1 95.75 115 TYR B O 1
ATOM 3063 N N . LEU B 1 116 ? -15.609 9.297 -14.875 1 95.31 116 LEU B N 1
ATOM 3064 C CA . LEU B 1 116 ? -16.844 9.422 -14.117 1 95.31 116 LEU B CA 1
ATOM 3065 C C . LEU B 1 116 ? -17.203 10.891 -13.883 1 95.31 116 LEU B C 1
ATOM 3067 O O . LEU B 1 116 ? -18.391 11.25 -13.867 1 95.31 116 LEU B O 1
ATOM 3071 N N . LYS B 1 117 ? -16.234 11.703 -13.727 1 91.88 117 LYS B N 1
ATOM 3072 C CA . LYS B 1 117 ? -16.469 13.133 -13.555 1 91.88 117 LYS B CA 1
ATOM 3073 C C . LYS B 1 117 ? -17.141 13.734 -14.773 1 91.88 117 LYS B C 1
ATOM 3075 O O . LYS B 1 117 ? -17.938 14.672 -14.648 1 91.88 117 LYS B O 1
ATOM 3080 N N . ALA B 1 118 ? -16.812 13.258 -15.922 1 94.62 118 ALA B N 1
ATOM 3081 C CA . ALA B 1 118 ? -17.391 13.734 -17.188 1 94.62 118 ALA B CA 1
ATOM 3082 C C . ALA B 1 118 ? -18.828 13.266 -17.344 1 94.62 118 ALA B C 1
ATOM 3084 O O . ALA B 1 118 ? -19.547 13.727 -18.234 1 94.62 118 ALA B O 1
ATOM 3085 N N . ARG B 1 119 ? -19.266 12.391 -16.438 1 95.75 119 ARG B N 1
ATOM 3086 C CA . ARG B 1 119 ? -20.609 11.805 -16.516 1 95.75 119 ARG B CA 1
ATOM 3087 C C . ARG B 1 119 ? -21.297 11.859 -15.164 1 95.75 119 ARG B C 1
ATOM 3089 O O . ARG B 1 119 ? -21.656 10.828 -14.594 1 95.75 119 ARG B O 1
ATOM 3096 N N . PRO B 1 120 ? -21.625 13.008 -14.82 1 91.94 120 PRO B N 1
ATOM 3097 C CA . PRO B 1 120 ? -22.156 13.203 -13.469 1 91.94 120 PRO B CA 1
ATOM 3098 C C . PRO B 1 120 ? -23.531 12.562 -13.281 1 91.94 120 PRO B C 1
ATOM 3100 O O . PRO B 1 120 ? -23.984 12.375 -12.148 1 91.94 120 PRO B O 1
ATOM 3103 N N . ALA B 1 121 ? -24.188 12.281 -14.297 1 92.62 121 ALA B N 1
ATOM 3104 C CA . ALA B 1 121 ? -25.516 11.672 -14.219 1 92.62 121 ALA B CA 1
ATOM 3105 C C . ALA B 1 121 ? -25.422 10.234 -13.734 1 92.62 121 ALA B C 1
ATOM 3107 O O . ALA B 1 121 ? -26.422 9.656 -13.297 1 92.62 121 ALA B O 1
ATOM 3108 N N . MET B 1 122 ? -24.281 9.617 -13.828 1 95.31 122 MET B N 1
ATOM 3109 C CA . MET B 1 122 ? -24.094 8.242 -13.383 1 95.31 122 MET B CA 1
ATOM 3110 C C . MET B 1 122 ? -23.859 8.188 -11.875 1 95.31 122 MET B C 1
ATOM 3112 O O . MET B 1 122 ? -22.875 8.711 -11.383 1 95.31 122 MET B O 1
ATOM 3116 N N . LYS B 1 123 ? -24.75 7.547 -11.266 1 95.12 123 LYS B N 1
ATOM 3117 C CA . LYS B 1 123 ? -24.578 7.336 -9.836 1 95.12 123 LYS B CA 1
ATOM 3118 C C . LYS B 1 123 ? -23.516 6.262 -9.562 1 95.12 123 LYS B C 1
ATOM 3120 O O . LYS B 1 123 ? -23.641 5.137 -10.047 1 95.12 123 LYS B O 1
ATOM 3125 N N . VAL B 1 124 ? -22.547 6.562 -8.773 1 93.19 124 VAL B N 1
ATOM 3126 C CA . VAL B 1 124 ? -21.453 5.641 -8.453 1 93.19 124 VAL B CA 1
ATOM 3127 C C . VAL B 1 124 ? -21.812 4.82 -7.219 1 93.19 124 VAL B C 1
ATOM 3129 O O . VAL B 1 124 ? -22.172 5.379 -6.18 1 93.19 124 VAL B O 1
ATOM 3132 N N . VAL B 1 125 ? -21.75 3.51 -7.34 1 89.56 125 VAL B N 1
ATOM 3133 C CA . VAL B 1 125 ? -22.047 2.594 -6.242 1 89.56 125 VAL B CA 1
ATOM 3134 C C . VAL B 1 125 ? -20.859 1.683 -5.992 1 89.56 125 VAL B C 1
ATOM 3136 O O . VAL B 1 125 ? -20.438 0.931 -6.875 1 89.56 125 VAL B O 1
ATOM 3139 N N . GLU B 1 126 ? -20.359 1.703 -4.812 1 85.06 126 GLU B N 1
ATOM 3140 C CA . GLU B 1 126 ? -19.188 0.892 -4.453 1 85.06 126 GLU B CA 1
ATOM 3141 C C . GLU B 1 126 ? -19.594 -0.557 -4.191 1 85.06 126 GLU B C 1
ATOM 3143 O O . GLU B 1 126 ? -20.641 -0.82 -3.596 1 85.06 126 GLU B O 1
ATOM 3148 N N . ARG B 1 127 ? -18.812 -1.473 -4.77 1 85.5 127 ARG B N 1
ATOM 3149 C CA . ARG B 1 127 ? -18.953 -2.908 -4.551 1 85.5 127 ARG B CA 1
ATOM 3150 C C . ARG B 1 127 ? -17.625 -3.516 -4.074 1 85.5 127 ARG B C 1
ATOM 3152 O O . ARG B 1 127 ? -16.625 -2.816 -3.967 1 85.5 127 ARG B O 1
ATOM 3159 N N . ASP B 1 128 ? -17.641 -4.816 -3.834 1 77.31 128 ASP B N 1
ATOM 3160 C CA . ASP B 1 128 ? -16.516 -5.488 -3.189 1 77.31 128 ASP B CA 1
ATOM 3161 C C . ASP B 1 128 ? -15.367 -5.715 -4.176 1 77.31 128 ASP B C 1
ATOM 3163 O O . ASP B 1 128 ? -14.195 -5.742 -3.785 1 77.31 128 ASP B O 1
ATOM 3167 N N . ASP B 1 129 ? -15.75 -5.988 -5.383 1 86.06 129 ASP B N 1
ATOM 3168 C CA . ASP B 1 129 ? -14.711 -6.234 -6.375 1 86.06 129 ASP B CA 1
ATOM 3169 C C . ASP B 1 129 ? -15.211 -5.918 -7.781 1 86.06 129 ASP B C 1
ATOM 3171 O O . ASP B 1 129 ? -16.406 -5.73 -7.996 1 86.06 129 ASP B O 1
ATOM 3175 N N . THR B 1 130 ? -14.312 -5.84 -8.672 1 92.81 130 THR B N 1
ATOM 3176 C CA . THR B 1 130 ? -14.641 -5.434 -10.039 1 92.81 130 THR B CA 1
ATOM 3177 C C . THR B 1 130 ? -15.359 -6.559 -10.773 1 92.81 130 THR B C 1
ATOM 3179 O O . THR B 1 130 ? -16.438 -6.344 -11.344 1 92.81 130 THR B O 1
ATOM 3182 N N . ALA B 1 131 ? -14.828 -7.77 -10.719 1 94.94 131 ALA B N 1
ATOM 3183 C CA . ALA B 1 131 ? -15.453 -8.906 -11.391 1 94.94 131 ALA B CA 1
ATOM 3184 C C . ALA B 1 131 ? -16.812 -9.227 -10.781 1 94.94 131 ALA B C 1
ATOM 3186 O O . ALA B 1 131 ? -17.75 -9.578 -11.492 1 94.94 131 ALA B O 1
ATOM 3187 N N . GLY B 1 132 ? -16.906 -9.078 -9.523 1 94.44 132 GLY B N 1
ATOM 3188 C CA . GLY B 1 132 ? -18.172 -9.297 -8.844 1 94.44 132 GLY B CA 1
ATOM 3189 C C . GLY B 1 132 ? -19.266 -8.344 -9.281 1 94.44 132 GLY B C 1
ATOM 3190 O O . GLY B 1 132 ? -20.438 -8.719 -9.336 1 94.44 132 GLY B O 1
ATOM 3191 N N . SER B 1 133 ? -18.875 -7.137 -9.555 1 96.31 133 SER B N 1
ATOM 3192 C CA . SER B 1 133 ? -19.828 -6.164 -10.062 1 96.31 133 SER B CA 1
ATOM 3193 C C . SER B 1 133 ? -20.422 -6.605 -11.398 1 96.31 133 SER B C 1
ATOM 3195 O O . SER B 1 133 ? -21.625 -6.512 -11.617 1 96.31 133 SER B O 1
ATOM 3197 N N . ALA B 1 134 ? -19.562 -7.098 -12.258 1 97.56 134 ALA B N 1
ATOM 3198 C CA . ALA B 1 134 ? -20.016 -7.613 -13.547 1 97.56 134 ALA B CA 1
ATOM 3199 C C . ALA B 1 134 ? -20.938 -8.812 -13.367 1 97.56 134 ALA B C 1
ATOM 3201 O O . ALA B 1 134 ? -22 -8.891 -13.992 1 97.56 134 ALA B O 1
ATOM 3202 N N . ARG B 1 135 ? -20.531 -9.703 -12.531 1 97.44 135 ARG B N 1
ATOM 3203 C CA . ARG B 1 135 ? -21.312 -10.906 -12.258 1 97.44 135 ARG B CA 1
ATOM 3204 C C . ARG B 1 135 ? -22.688 -10.555 -11.734 1 97.44 135 ARG B C 1
ATOM 3206 O O . ARG B 1 135 ? -23.688 -11.148 -12.148 1 97.44 135 ARG B O 1
ATOM 3213 N N . GLU B 1 136 ? -22.719 -9.633 -10.836 1 97.19 136 GLU B N 1
ATOM 3214 C CA . GLU B 1 136 ? -23.984 -9.211 -10.219 1 97.19 136 GLU B CA 1
ATOM 3215 C C . GLU B 1 136 ? -24.938 -8.633 -11.258 1 97.19 136 GLU B C 1
ATOM 3217 O O . GLU B 1 136 ? -26.109 -8.984 -11.289 1 97.19 136 GLU B O 1
ATOM 3222 N N . ILE B 1 137 ? -24.438 -7.82 -12.062 1 98.06 137 ILE B N 1
ATOM 3223 C CA . ILE B 1 137 ? -25.266 -7.152 -13.07 1 98.06 137 ILE B CA 1
ATOM 3224 C C . ILE B 1 137 ? -25.797 -8.18 -14.062 1 98.06 137 ILE B C 1
ATOM 3226 O O . ILE B 1 137 ? -26.969 -8.148 -14.422 1 98.06 137 ILE B O 1
ATOM 3230 N N . ALA B 1 138 ? -24.953 -9.039 -14.508 1 97.81 138 ALA B N 1
ATOM 3231 C CA . ALA B 1 138 ? -25.359 -10.094 -15.43 1 97.81 138 ALA B CA 1
ATOM 3232 C C . ALA B 1 138 ? -26.375 -11.031 -14.781 1 97.81 138 ALA B C 1
ATOM 3234 O O . ALA B 1 138 ? -27.406 -11.344 -15.375 1 97.81 138 ALA B O 1
ATOM 3235 N N . GLY B 1 139 ? -26.031 -11.469 -13.625 1 97.56 139 GLY B N 1
ATOM 3236 C CA . GLY B 1 139 ? -26.859 -12.438 -12.93 1 97.56 139 GLY B CA 1
ATOM 3237 C C . GLY B 1 139 ? -28.25 -11.898 -12.586 1 97.56 139 GLY B C 1
ATOM 3238 O O . GLY B 1 139 ? -29.234 -12.617 -12.68 1 97.56 139 GLY B O 1
ATOM 3239 N N . GLN B 1 140 ? -28.266 -10.648 -12.164 1 97.81 140 GLN B N 1
ATOM 3240 C CA . GLN B 1 140 ? -29.531 -10.047 -11.734 1 97.81 140 GLN B CA 1
ATOM 3241 C C . GLN B 1 140 ? -30.188 -9.273 -12.875 1 97.81 140 GLN B C 1
ATOM 3243 O O . GLN B 1 140 ? -31.266 -8.688 -12.695 1 97.81 140 GLN B O 1
ATOM 3248 N N . ARG B 1 141 ? -29.562 -9.289 -13.992 1 97.44 141 ARG B N 1
ATOM 3249 C CA . ARG B 1 141 ? -30.062 -8.594 -15.18 1 97.44 141 ARG B CA 1
ATOM 3250 C C . ARG B 1 141 ? -30.422 -7.148 -14.859 1 97.44 141 ARG B C 1
ATOM 3252 O O . ARG B 1 141 ? -31.531 -6.707 -15.141 1 97.44 141 ARG B O 1
ATOM 3259 N N . LEU B 1 142 ? -29.484 -6.449 -14.219 1 97.62 142 LEU B N 1
ATOM 3260 C CA . LEU B 1 142 ? -29.703 -5.074 -13.797 1 97.62 142 LEU B CA 1
ATOM 3261 C C . LEU B 1 142 ? -29.578 -4.113 -14.969 1 97.62 142 LEU B C 1
ATOM 3263 O O . LEU B 1 142 ? -28.484 -3.643 -15.281 1 97.62 142 LEU B O 1
ATOM 3267 N N . ALA B 1 143 ? -30.734 -3.76 -15.547 1 97.19 143 ALA B N 1
ATOM 3268 C CA . ALA B 1 143 ? -30.766 -2.789 -16.641 1 97.19 143 ALA B CA 1
ATOM 3269 C C . ALA B 1 143 ? -30.453 -1.383 -16.125 1 97.19 143 ALA B C 1
ATOM 3271 O O . ALA B 1 143 ? -30.891 -1.009 -15.039 1 97.19 143 ALA B O 1
ATOM 3272 N N . GLY B 1 144 ? -29.734 -0.591 -16.938 1 97.81 144 GLY B N 1
ATOM 3273 C CA . GLY B 1 144 ? -29.406 0.773 -16.562 1 97.81 144 GLY B CA 1
ATOM 3274 C C . GLY B 1 144 ? -28.219 0.859 -15.625 1 97.81 144 GLY B C 1
ATOM 3275 O O . GLY B 1 144 ? -27.828 1.952 -15.211 1 97.81 144 GLY B O 1
ATOM 3276 N N . THR B 1 145 ? -27.625 -0.308 -15.312 1 98.44 145 THR B N 1
ATOM 3277 C CA . THR B 1 145 ? -26.469 -0.387 -14.438 1 98.44 145 THR B CA 1
ATOM 3278 C C . THR B 1 145 ? -25.25 -0.938 -15.188 1 98.44 145 THR B C 1
ATOM 3280 O O . THR B 1 145 ? -25.375 -1.915 -15.93 1 98.44 145 THR B O 1
ATOM 3283 N N . ALA B 1 146 ? -24.156 -0.283 -15.031 1 98.62 146 ALA B N 1
ATOM 3284 C CA . ALA B 1 146 ? -22.922 -0.752 -15.656 1 98.62 146 ALA B CA 1
ATOM 3285 C C . ALA B 1 146 ? -21.875 -1.114 -14.609 1 98.62 146 ALA B C 1
ATOM 3287 O O . ALA B 1 146 ? -21.922 -0.625 -13.477 1 98.62 146 ALA B O 1
ATOM 3288 N N . ALA B 1 147 ? -21 -1.969 -15.031 1 98.56 147 ALA B N 1
ATOM 3289 C CA . ALA B 1 147 ? -19.844 -2.312 -14.211 1 98.56 147 ALA B CA 1
ATOM 3290 C C . ALA B 1 147 ? -18.562 -1.675 -14.773 1 98.56 147 ALA B C 1
ATOM 3292 O O . ALA B 1 147 ? -18.375 -1.626 -15.992 1 98.56 147 ALA B O 1
ATOM 3293 N N . ILE B 1 148 ? -17.812 -1.188 -13.922 1 98.06 148 ILE B N 1
ATOM 3294 C CA . ILE B 1 148 ? -16.406 -0.934 -14.258 1 98.06 148 ILE B CA 1
ATOM 3295 C C . ILE B 1 148 ? -15.555 -2.139 -13.867 1 98.06 148 ILE B C 1
ATOM 3297 O O . ILE B 1 148 ? -15.453 -2.477 -12.688 1 98.06 148 ILE B O 1
ATOM 3301 N N . CYS B 1 149 ? -15.023 -2.781 -14.812 1 97.88 149 CYS B N 1
ATOM 3302 C CA . CYS B 1 149 ? -14.289 -4.023 -14.594 1 97.88 149 CYS B CA 1
ATOM 3303 C C . CYS B 1 149 ? -13.305 -4.285 -15.727 1 97.88 149 CYS B C 1
ATOM 3305 O O . CYS B 1 149 ? -13.133 -3.447 -16.609 1 97.88 149 CYS B O 1
ATOM 3307 N N . GLY B 1 150 ? -12.555 -5.34 -15.57 1 96.75 150 GLY B N 1
ATOM 3308 C CA . GLY B 1 150 ? -11.719 -5.77 -16.688 1 96.75 150 GLY B CA 1
ATOM 3309 C C . GLY B 1 150 ? -12.516 -6.336 -17.844 1 96.75 150 GLY B C 1
ATOM 3310 O O . GLY B 1 150 ? -13.633 -6.824 -17.656 1 96.75 150 GLY B O 1
ATOM 3311 N N . ALA B 1 151 ? -11.914 -6.289 -19.031 1 97.31 151 ALA B N 1
ATOM 3312 C CA . ALA B 1 151 ? -12.57 -6.805 -20.219 1 97.31 151 ALA B CA 1
ATOM 3313 C C . ALA B 1 151 ? -12.891 -8.289 -20.078 1 97.31 151 ALA B C 1
ATOM 3315 O O . ALA B 1 151 ? -13.945 -8.75 -20.516 1 97.31 151 ALA B O 1
ATOM 3316 N N . GLU B 1 152 ? -12.023 -9.008 -19.453 1 95.69 152 GLU B N 1
ATOM 3317 C CA . GLU B 1 152 ? -12.195 -10.445 -19.266 1 95.69 152 GLU B CA 1
ATOM 3318 C C . GLU B 1 152 ? -13.438 -10.75 -18.438 1 95.69 152 GLU B C 1
ATOM 3320 O O . GLU B 1 152 ? -14.172 -11.695 -18.734 1 95.69 152 GLU B O 1
ATOM 3325 N N . ALA B 1 153 ? -13.641 -9.992 -17.422 1 97.19 153 ALA B N 1
ATOM 3326 C CA . ALA B 1 153 ? -14.828 -10.18 -16.594 1 97.19 153 ALA B CA 1
ATOM 3327 C C . ALA B 1 153 ? -16.109 -9.914 -17.391 1 97.19 153 ALA B C 1
ATOM 3329 O O . ALA B 1 153 ? -17.062 -10.68 -17.312 1 97.19 153 ALA B O 1
ATOM 3330 N N . ALA B 1 154 ? -16.109 -8.836 -18.172 1 98 154 ALA B N 1
ATOM 3331 C CA . ALA B 1 154 ? -17.266 -8.492 -18.984 1 98 154 ALA B CA 1
ATOM 3332 C C . ALA B 1 154 ? -17.609 -9.633 -19.938 1 98 154 ALA B C 1
ATOM 3334 O O . ALA B 1 154 ? -18.781 -10.031 -20.047 1 98 154 ALA B O 1
ATOM 3335 N N . GLU B 1 155 ? -16.578 -10.156 -20.594 1 97.44 155 GLU B N 1
ATOM 3336 C CA . GLU B 1 155 ? -16.766 -11.242 -21.547 1 97.44 155 GLU B CA 1
ATOM 3337 C C . GLU B 1 155 ? -17.266 -12.516 -20.859 1 97.44 155 GLU B C 1
ATOM 3339 O O . GLU B 1 155 ? -18.203 -13.164 -21.328 1 97.44 155 GLU B O 1
ATOM 3344 N N . LEU B 1 156 ? -16.688 -12.805 -19.797 1 96.81 156 LEU B N 1
ATOM 3345 C CA . LEU B 1 156 ? -17.016 -14.016 -19.062 1 96.81 156 LEU B CA 1
ATOM 3346 C C . LEU B 1 156 ? -18.484 -14.016 -18.641 1 96.81 156 LEU B C 1
ATOM 3348 O O . LEU B 1 156 ? -19.156 -15.047 -18.703 1 96.81 156 LEU B O 1
ATOM 3352 N N . TYR B 1 157 ? -18.984 -12.844 -18.234 1 97.62 157 TYR B N 1
ATOM 3353 C CA . TYR B 1 157 ? -20.328 -12.797 -17.672 1 97.62 157 TYR B CA 1
ATOM 3354 C C . TYR B 1 157 ? -21.344 -12.328 -18.703 1 97.62 157 TYR B C 1
ATOM 3356 O O . TYR B 1 157 ? -22.484 -12 -18.359 1 97.62 157 TYR B O 1
ATOM 3364 N N . GLY B 1 158 ? -20.875 -12.195 -19.922 1 97.81 158 GLY B N 1
ATOM 3365 C CA . GLY B 1 158 ? -21.797 -11.945 -21.016 1 97.81 158 GLY B CA 1
ATOM 3366 C C . GLY B 1 158 ? -22.266 -10.508 -21.078 1 97.81 158 GLY B C 1
ATOM 3367 O O . GLY B 1 158 ? -23.375 -10.234 -21.562 1 97.81 158 GLY B O 1
ATOM 3368 N N . LEU B 1 159 ? -21.531 -9.641 -20.484 1 98.56 159 LEU B N 1
ATOM 3369 C CA . LEU B 1 159 ? -21.875 -8.227 -20.594 1 98.56 159 LEU B CA 1
ATOM 3370 C C . LEU B 1 159 ? -21.297 -7.625 -21.875 1 98.56 159 LEU B C 1
ATOM 3372 O O . LEU B 1 159 ? -20.344 -8.156 -22.438 1 98.56 159 LEU B O 1
ATOM 3376 N N . GLU B 1 160 ? -21.922 -6.598 -22.344 1 98.62 160 GLU B N 1
ATOM 3377 C CA . GLU B 1 160 ? -21.422 -5.832 -23.484 1 98.62 160 GLU B CA 1
ATOM 3378 C C . GLU B 1 160 ? -20.516 -4.688 -23.031 1 98.62 160 GLU B C 1
ATOM 3380 O O . GLU B 1 160 ? -20.891 -3.93 -22.125 1 98.62 160 GLU B O 1
ATOM 3385 N N . ILE B 1 161 ? -19.375 -4.633 -23.609 1 98.69 161 ILE B N 1
ATOM 3386 C CA . ILE B 1 161 ? -18.453 -3.539 -23.297 1 98.69 161 ILE B CA 1
ATOM 3387 C C . ILE B 1 161 ? -18.891 -2.277 -24.047 1 98.69 161 ILE B C 1
ATOM 3389 O O . ILE B 1 161 ? -18.891 -2.236 -25.281 1 98.69 161 ILE B O 1
ATOM 3393 N N . LEU B 1 162 ? -19.203 -1.29 -23.312 1 98.56 162 LEU B N 1
ATOM 3394 C CA . LEU B 1 162 ? -19.672 -0.035 -23.906 1 98.56 162 LEU B CA 1
ATOM 3395 C C . LEU B 1 162 ? -18.5 0.875 -24.234 1 98.56 162 LEU B C 1
ATOM 3397 O O . LEU B 1 162 ? -18.5 1.564 -25.25 1 98.56 162 LEU B O 1
ATOM 3401 N N . GLU B 1 163 ? -17.562 0.89 -23.359 1 98.12 163 GLU B N 1
ATOM 3402 C CA . GLU B 1 163 ? -16.344 1.692 -23.547 1 98.12 163 GLU B CA 1
ATOM 3403 C C . GLU B 1 163 ? -15.125 0.993 -22.953 1 98.12 163 GLU B C 1
ATOM 3405 O O . GLU B 1 163 ? -15.219 0.32 -21.922 1 98.12 163 GLU B O 1
ATOM 3410 N N . ARG B 1 164 ? -14.047 1.179 -23.672 1 97.44 164 ARG B N 1
ATOM 3411 C CA . ARG B 1 164 ? -12.789 0.58 -23.234 1 97.44 164 ARG B CA 1
ATOM 3412 C C . ARG B 1 164 ? -11.789 1.65 -22.812 1 97.44 164 ARG B C 1
ATOM 3414 O O . ARG B 1 164 ? -11.883 2.801 -23.234 1 97.44 164 ARG B O 1
ATOM 3421 N N . GLY B 1 165 ? -10.875 1.24 -21.969 1 96.12 165 GLY B N 1
ATOM 3422 C CA . GLY B 1 165 ? -9.766 2.111 -21.594 1 96.12 165 GLY B CA 1
ATOM 3423 C C . GLY B 1 165 ? -10.211 3.354 -20.844 1 96.12 165 GLY B C 1
ATOM 3424 O O . GLY B 1 165 ? -9.797 4.465 -21.188 1 96.12 165 GLY B O 1
ATOM 3425 N N . ILE B 1 166 ? -11.102 3.133 -19.875 1 96.56 166 ILE B N 1
ATOM 3426 C CA . ILE B 1 166 ? -11.703 4.301 -19.234 1 96.56 166 ILE B CA 1
ATOM 3427 C C . ILE B 1 166 ? -10.891 4.699 -18 1 96.56 166 ILE B C 1
ATOM 3429 O O . ILE B 1 166 ? -11.211 5.676 -17.328 1 96.56 166 ILE B O 1
ATOM 3433 N N . GLU B 1 167 ? -9.836 3.908 -17.625 1 94.56 167 GLU B N 1
ATOM 3434 C CA . GLU B 1 167 ? -8.984 4.273 -16.5 1 94.56 167 GLU B CA 1
ATOM 3435 C C . GLU B 1 167 ? -8.273 5.602 -16.75 1 94.56 167 GLU B C 1
ATOM 3437 O O . GLU B 1 167 ? -7.895 5.898 -17.891 1 94.56 167 GLU B O 1
ATOM 3442 N N . THR B 1 168 ? -8.078 6.34 -15.742 1 89.44 168 THR B N 1
ATOM 3443 C CA . THR B 1 168 ? -7.445 7.648 -15.812 1 89.44 168 THR B CA 1
ATOM 3444 C C . THR B 1 168 ? -5.977 7.52 -16.203 1 89.44 168 THR B C 1
ATOM 3446 O O . THR B 1 168 ? -5.512 8.195 -17.125 1 89.44 168 THR B O 1
ATOM 3449 N N . ASN B 1 169 ? -5.289 6.668 -15.547 1 84.31 169 ASN B N 1
ATOM 3450 C CA . ASN B 1 169 ? -3.881 6.426 -15.836 1 84.31 169 ASN B CA 1
ATOM 3451 C C . ASN B 1 169 ? -3.699 5.238 -16.781 1 84.31 169 ASN B C 1
ATOM 3453 O O . ASN B 1 169 ? -3.957 4.098 -16.406 1 84.31 169 ASN B O 1
ATOM 3457 N N . LYS B 1 170 ? -3.221 5.48 -17.922 1 86.94 170 LYS B N 1
ATOM 3458 C CA . LYS B 1 170 ? -3.057 4.441 -18.938 1 86.94 170 LYS B CA 1
ATOM 3459 C C . LYS B 1 170 ? -1.83 3.58 -18.656 1 86.94 170 LYS B C 1
ATOM 3461 O O . LYS B 1 170 ? -1.681 2.496 -19.219 1 86.94 170 LYS B O 1
ATOM 3466 N N . HIS B 1 171 ? -1.036 4 -17.797 1 84.06 171 HIS B N 1
ATOM 3467 C CA . HIS B 1 171 ? 0.182 3.266 -17.469 1 84.06 171 HIS B CA 1
ATOM 3468 C C . HIS B 1 171 ? 0.065 2.572 -16.125 1 84.06 171 HIS B C 1
ATOM 3470 O O . HIS B 1 171 ? 1.015 2.572 -15.336 1 84.06 171 HIS B O 1
ATOM 3476 N N . ASN B 1 172 ? -1.111 2.055 -15.852 1 87.56 172 ASN B N 1
ATOM 3477 C CA . ASN B 1 172 ? -1.354 1.286 -14.633 1 87.56 172 ASN B CA 1
ATOM 3478 C C . ASN B 1 172 ? -1.037 -0.193 -14.836 1 87.56 172 ASN B C 1
ATOM 3480 O O . ASN B 1 172 ? -1.657 -0.859 -15.664 1 87.56 172 ASN B O 1
ATOM 3484 N N . PHE B 1 173 ? -0.063 -0.672 -14.008 1 90.69 173 PHE B N 1
ATOM 3485 C CA . PHE B 1 173 ? 0.345 -2.068 -14.109 1 90.69 173 PHE B CA 1
ATOM 3486 C C . PHE B 1 173 ? 0.37 -2.721 -12.727 1 90.69 173 PHE B C 1
ATOM 3488 O O . PHE B 1 173 ? 0.655 -2.059 -11.727 1 90.69 173 PHE B O 1
ATOM 3495 N N . THR B 1 174 ? 0.03 -4 -12.75 1 93.25 174 THR B N 1
ATOM 3496 C CA . THR B 1 174 ? 0.216 -4.824 -11.555 1 93.25 174 THR B CA 1
ATOM 3497 C C . THR B 1 174 ? 1.226 -5.938 -11.82 1 93.25 174 THR B C 1
ATOM 3499 O O . THR B 1 174 ? 1.198 -6.566 -12.883 1 93.25 174 THR B O 1
ATOM 3502 N N . ARG B 1 175 ? 2.174 -6.027 -10.93 1 95.5 175 ARG B N 1
ATOM 3503 C CA . ARG B 1 175 ? 3.135 -7.125 -10.961 1 95.5 175 ARG B CA 1
ATOM 3504 C C . ARG B 1 175 ? 2.668 -8.289 -10.094 1 95.5 175 ARG B C 1
ATOM 3506 O O . ARG B 1 175 ? 2.367 -8.102 -8.906 1 95.5 175 ARG B O 1
ATOM 3513 N N . PHE B 1 176 ? 2.547 -9.492 -10.727 1 97.94 176 PHE B N 1
ATOM 3514 C CA . PHE B 1 176 ? 2.164 -10.719 -10.039 1 97.94 176 PHE B CA 1
ATOM 3515 C C . PHE B 1 176 ? 3.354 -11.664 -9.922 1 97.94 176 PHE B C 1
ATOM 3517 O O . PHE B 1 176 ? 4.176 -11.758 -10.828 1 97.94 176 PHE B O 1
ATOM 3524 N N . LEU B 1 177 ? 3.42 -12.352 -8.766 1 98.56 177 LEU B N 1
ATOM 3525 C CA . LEU B 1 177 ? 4.395 -13.43 -8.625 1 98.56 177 LEU B CA 1
ATOM 3526 C C . LEU B 1 177 ? 3.727 -14.789 -8.789 1 98.56 177 LEU B C 1
ATOM 3528 O O . LEU B 1 177 ? 2.607 -15 -8.312 1 98.56 177 LEU B O 1
ATOM 3532 N N . VAL B 1 178 ? 4.379 -15.641 -9.516 1 98.69 178 VAL B N 1
ATOM 3533 C CA . VAL B 1 178 ? 3.982 -17.047 -9.586 1 98.69 178 VAL B CA 1
ATOM 3534 C C . VAL B 1 178 ? 4.695 -17.844 -8.492 1 98.69 178 VAL B C 1
ATOM 3536 O O . VAL B 1 178 ? 5.918 -17.734 -8.344 1 98.69 178 VAL B O 1
ATOM 3539 N N . LEU B 1 179 ? 3.934 -18.625 -7.742 1 98.81 179 LEU B N 1
ATOM 3540 C CA . LEU B 1 179 ? 4.453 -19.266 -6.535 1 98.81 179 LEU B CA 1
ATOM 3541 C C . LEU B 1 179 ? 4.305 -20.781 -6.605 1 98.81 179 LEU B C 1
ATOM 3543 O O . LEU B 1 179 ? 3.324 -21.281 -7.152 1 98.81 179 LEU B O 1
ATOM 3547 N N . ALA B 1 180 ? 5.223 -21.469 -6.078 1 98.69 180 ALA B N 1
ATOM 3548 C CA . ALA B 1 180 ? 5.207 -22.922 -5.898 1 98.69 180 ALA B CA 1
ATOM 3549 C C . ALA B 1 180 ? 5.848 -23.312 -4.57 1 98.69 180 ALA B C 1
ATOM 3551 O O . ALA B 1 180 ? 6.551 -22.516 -3.951 1 98.69 180 ALA B O 1
ATOM 3552 N N . ASP B 1 181 ? 5.488 -24.484 -4.145 1 98.38 181 ASP B N 1
ATOM 3553 C CA . ASP B 1 181 ? 6.223 -25.016 -3.002 1 98.38 181 ASP B CA 1
ATOM 3554 C C . ASP B 1 181 ? 7.727 -25.031 -3.273 1 98.38 181 ASP B C 1
ATOM 3556 O O . ASP B 1 181 ? 8.164 -25.391 -4.367 1 98.38 181 ASP B O 1
ATOM 3560 N N . ARG B 1 182 ? 8.414 -24.641 -2.268 1 97.38 182 ARG B N 1
ATOM 3561 C CA . ARG B 1 182 ? 9.859 -24.531 -2.436 1 97.38 182 ARG B CA 1
ATOM 3562 C C . ARG B 1 182 ? 10.461 -25.844 -2.922 1 97.38 182 ARG B C 1
ATOM 3564 O O . ARG B 1 182 ? 11.406 -25.844 -3.717 1 97.38 182 ARG B O 1
ATOM 3571 N N . SER B 1 183 ? 9.969 -26.906 -2.477 1 96.69 183 SER B N 1
ATOM 3572 C CA . SER B 1 183 ? 10.477 -28.234 -2.848 1 96.69 183 SER B CA 1
ATOM 3573 C C . SER B 1 183 ? 10.258 -28.516 -4.332 1 96.69 183 SER B C 1
ATOM 3575 O O . SER B 1 183 ? 10.922 -29.375 -4.91 1 96.69 183 SER B O 1
ATOM 3577 N N . ARG B 1 184 ? 9.406 -27.75 -5.008 1 96.88 184 ARG B N 1
ATOM 3578 C CA . ARG B 1 184 ? 9.086 -28 -6.41 1 96.88 184 ARG B CA 1
ATOM 3579 C C . ARG B 1 184 ? 9.57 -26.859 -7.297 1 96.88 184 ARG B C 1
ATOM 3581 O O . ARG B 1 184 ? 9.344 -26.875 -8.508 1 96.88 184 ARG B O 1
ATOM 3588 N N . ALA B 1 185 ? 10.133 -25.906 -6.723 1 96.19 185 ALA B N 1
ATOM 3589 C CA . ALA B 1 185 ? 10.516 -24.703 -7.441 1 96.19 185 ALA B CA 1
ATOM 3590 C C . ALA B 1 185 ? 11.398 -25.031 -8.641 1 96.19 185 ALA B C 1
ATOM 3592 O O . ALA B 1 185 ? 11.242 -24.438 -9.711 1 96.19 185 ALA B O 1
ATOM 3593 N N . ALA B 1 186 ? 12.266 -25.984 -8.5 1 94.81 186 ALA B N 1
ATOM 3594 C CA . ALA B 1 186 ? 13.227 -26.328 -9.539 1 94.81 186 ALA B CA 1
ATOM 3595 C C . ALA B 1 186 ? 12.531 -26.891 -10.773 1 94.81 186 ALA B C 1
ATOM 3597 O O . ALA B 1 186 ? 13.07 -26.828 -11.883 1 94.81 186 ALA B O 1
ATOM 3598 N N . GLU B 1 187 ? 11.32 -27.391 -10.562 1 95.19 187 GLU B N 1
ATOM 3599 C CA . GLU B 1 187 ? 10.547 -27.938 -11.672 1 95.19 187 GLU B CA 1
ATOM 3600 C C . GLU B 1 187 ? 10.086 -26.844 -12.633 1 95.19 187 GLU B C 1
ATOM 3602 O O . GLU B 1 187 ? 9.766 -27.125 -13.789 1 95.19 187 GLU B O 1
ATOM 3607 N N . PHE B 1 188 ? 10.117 -25.641 -12.125 1 94.62 188 PHE B N 1
ATOM 3608 C CA . PHE B 1 188 ? 9.469 -24.594 -12.906 1 94.62 188 PHE B CA 1
ATOM 3609 C C . PHE B 1 188 ? 10.477 -23.516 -13.312 1 94.62 188 PHE B C 1
ATOM 3611 O O . PHE B 1 188 ? 10.125 -22.578 -14.023 1 94.62 188 PHE B O 1
ATOM 3618 N N . THR B 1 189 ? 11.656 -23.672 -12.797 1 94.12 189 THR B N 1
ATOM 3619 C CA . THR B 1 189 ? 12.656 -22.656 -13.102 1 94.12 189 THR B CA 1
ATOM 3620 C C . THR B 1 189 ? 13.82 -23.266 -13.883 1 94.12 189 THR B C 1
ATOM 3622 O O . THR B 1 189 ? 14.227 -24.391 -13.617 1 94.12 189 THR B O 1
ATOM 3625 N N . ASP B 1 190 ? 14.289 -22.531 -14.867 1 94.06 190 ASP B N 1
ATOM 3626 C CA . ASP B 1 190 ? 15.477 -22.875 -15.648 1 94.06 190 ASP B CA 1
ATOM 3627 C C . ASP B 1 190 ? 16.672 -22.016 -15.234 1 94.06 190 ASP B C 1
ATOM 3629 O O . ASP B 1 190 ? 16.703 -20.812 -15.508 1 94.06 190 ASP B O 1
ATOM 3633 N N . PRO B 1 191 ? 17.641 -22.656 -14.664 1 92.62 191 PRO B N 1
ATOM 3634 C CA . PRO B 1 191 ? 18.812 -21.891 -14.219 1 92.62 191 PRO B CA 1
ATOM 3635 C C . PRO B 1 191 ? 19.438 -21.062 -15.336 1 92.62 191 PRO B C 1
ATOM 3637 O O . PRO B 1 191 ? 19.953 -19.969 -15.086 1 92.62 191 PRO B O 1
ATOM 3640 N N . ALA B 1 192 ? 19.297 -21.531 -16.5 1 93.62 192 ALA B N 1
ATOM 3641 C CA . ALA B 1 192 ? 19.906 -20.844 -17.641 1 93.62 192 ALA B CA 1
ATOM 3642 C C . ALA B 1 192 ? 19.141 -19.562 -17.969 1 93.62 192 ALA B C 1
ATOM 3644 O O . ALA B 1 192 ? 19.703 -18.656 -18.594 1 93.62 192 ALA B O 1
ATOM 3645 N N . ARG B 1 193 ? 17.953 -19.5 -17.562 1 95.06 193 ARG B N 1
ATOM 3646 C CA . ARG B 1 193 ? 17.125 -18.344 -17.891 1 95.06 193 ARG B CA 1
ATOM 3647 C C . ARG B 1 193 ? 16.922 -17.438 -16.672 1 95.06 193 ARG B C 1
ATOM 3649 O O . ARG B 1 193 ? 16.312 -16.375 -16.781 1 95.06 193 ARG B O 1
ATOM 3656 N N . THR B 1 194 ? 17.406 -17.891 -15.586 1 96.62 194 THR B N 1
ATOM 3657 C CA . THR B 1 194 ? 17.219 -17.156 -14.344 1 96.62 194 THR B CA 1
ATOM 3658 C C . THR B 1 194 ? 18.109 -15.914 -14.312 1 96.62 194 THR B C 1
ATOM 3660 O O . THR B 1 194 ? 19.328 -16.016 -14.43 1 96.62 194 THR B O 1
ATOM 3663 N N . ASP B 1 195 ? 17.438 -14.711 -14.195 1 97.44 195 ASP B N 1
ATOM 3664 C CA . ASP B 1 195 ? 18.203 -13.461 -14.203 1 97.44 195 ASP B CA 1
ATOM 3665 C C . ASP B 1 195 ? 17.609 -12.453 -13.211 1 97.44 195 ASP B C 1
ATOM 3667 O O . ASP B 1 195 ? 17.953 -11.273 -13.242 1 97.44 195 ASP B O 1
ATOM 3671 N N . LYS B 1 196 ? 16.734 -12.891 -12.398 1 96.94 196 LYS B N 1
ATOM 3672 C CA . LYS B 1 196 ? 16.125 -12.039 -11.391 1 96.94 196 LYS B CA 1
ATOM 3673 C C . LYS B 1 196 ? 15.938 -12.789 -10.07 1 96.94 196 LYS B C 1
ATOM 3675 O O . LYS B 1 196 ? 15.836 -14.016 -10.062 1 96.94 196 LYS B O 1
ATOM 3680 N N . ALA B 1 197 ? 16 -12.062 -8.953 1 98.12 197 ALA B N 1
ATOM 3681 C CA . ALA B 1 197 ? 15.781 -12.648 -7.633 1 98.12 197 ALA B CA 1
ATOM 3682 C C . ALA B 1 197 ? 15.07 -11.664 -6.707 1 98.12 197 ALA B C 1
ATOM 3684 O O . ALA B 1 197 ? 15.234 -10.453 -6.832 1 98.12 197 ALA B O 1
ATOM 3685 N N . SER B 1 198 ? 14.195 -12.203 -5.93 1 98.12 198 SER B N 1
ATOM 3686 C CA . SER B 1 198 ? 13.586 -11.469 -4.828 1 98.12 198 SER B CA 1
ATOM 3687 C C . SER B 1 198 ? 14.188 -11.867 -3.488 1 98.12 198 SER B C 1
ATOM 3689 O O . SER B 1 198 ? 14.211 -13.055 -3.139 1 98.12 198 SER B O 1
ATOM 3691 N N . LEU B 1 199 ? 14.703 -10.859 -2.77 1 98.12 199 LEU B N 1
ATOM 3692 C CA . LEU B 1 199 ? 15.414 -11.078 -1.517 1 98.12 199 LEU B CA 1
ATOM 3693 C C . LEU B 1 199 ? 14.742 -10.336 -0.369 1 98.12 199 LEU B C 1
ATOM 3695 O O . LEU B 1 199 ? 14.086 -9.312 -0.587 1 98.12 199 LEU B O 1
ATOM 3699 N N . VAL B 1 200 ? 14.906 -10.898 0.81 1 97.69 200 VAL B N 1
ATOM 3700 C CA . VAL B 1 200 ? 14.469 -10.203 2.018 1 97.69 200 VAL B CA 1
ATOM 3701 C C . VAL B 1 200 ? 15.516 -10.375 3.117 1 97.69 200 VAL B C 1
ATOM 3703 O O . VAL B 1 200 ? 16.141 -11.438 3.238 1 97.69 200 VAL B O 1
ATOM 3706 N N . PHE B 1 201 ? 15.852 -9.289 3.834 1 96.81 201 PHE B N 1
ATOM 3707 C CA . PHE B 1 201 ? 16.797 -9.344 4.945 1 96.81 201 PHE B CA 1
ATOM 3708 C C . PHE B 1 201 ? 16.531 -8.211 5.93 1 96.81 201 PHE B C 1
ATOM 3710 O O . PHE B 1 201 ? 15.727 -7.316 5.656 1 96.81 201 PHE B O 1
ATOM 3717 N N . THR B 1 202 ? 17.109 -8.32 7.039 1 94.69 202 THR B N 1
ATOM 3718 C CA . THR B 1 202 ? 17 -7.297 8.078 1 94.69 202 THR B CA 1
ATOM 3719 C C . THR B 1 202 ? 18.359 -6.656 8.352 1 94.69 202 THR B C 1
ATOM 3721 O O . THR B 1 202 ? 19.391 -7.309 8.234 1 94.69 202 THR B O 1
ATOM 3724 N N . LEU B 1 203 ? 18.297 -5.383 8.594 1 92.62 203 LEU B N 1
ATOM 3725 C CA . LEU B 1 203 ? 19.484 -4.625 8.961 1 92.62 203 LEU B CA 1
ATOM 3726 C C . LEU B 1 203 ? 19.234 -3.781 10.211 1 92.62 203 LEU B C 1
ATOM 3728 O O . LEU B 1 203 ? 18.094 -3.357 10.453 1 92.62 203 LEU B O 1
ATOM 3732 N N . PRO B 1 204 ? 20.281 -3.629 10.984 1 84.38 204 PRO B N 1
ATOM 3733 C CA . PRO B 1 204 ? 20.109 -2.686 12.094 1 84.38 204 PRO B CA 1
ATOM 3734 C C . PRO B 1 204 ? 19.891 -1.251 11.617 1 84.38 204 PRO B C 1
ATOM 3736 O O . PRO B 1 204 ? 20.328 -0.879 10.531 1 84.38 204 PRO B O 1
ATOM 3739 N N . HIS B 1 205 ? 19.109 -0.602 12.508 1 75.5 205 HIS B N 1
ATOM 3740 C CA . HIS B 1 205 ? 18.922 0.827 12.289 1 75.5 205 HIS B CA 1
ATOM 3741 C C . HIS B 1 205 ? 20.172 1.612 12.633 1 75.5 205 HIS B C 1
ATOM 3743 O O . HIS B 1 205 ? 20.203 2.348 13.625 1 75.5 205 HIS B O 1
ATOM 3749 N N . ALA B 1 206 ? 21.234 1.396 11.961 1 75.69 206 ALA B N 1
ATOM 3750 C CA . ALA B 1 206 ? 22.531 2.033 12.156 1 75.69 206 ALA B CA 1
ATOM 3751 C C . ALA B 1 206 ? 23.031 2.68 10.859 1 75.69 206 ALA B C 1
ATOM 3753 O O . ALA B 1 206 ? 22.75 2.188 9.766 1 75.69 206 ALA B O 1
ATOM 3754 N N . GLN B 1 207 ? 23.703 3.754 11.102 1 77.69 207 GLN B N 1
ATOM 3755 C CA . GLN B 1 207 ? 24.219 4.527 9.984 1 77.69 207 GLN B CA 1
ATOM 3756 C C . GLN B 1 207 ? 25 3.645 9.023 1 77.69 207 GLN B C 1
ATOM 3758 O O . GLN B 1 207 ? 25.875 2.885 9.445 1 77.69 207 GLN B O 1
ATOM 3763 N N . GLY B 1 208 ? 24.547 3.654 7.797 1 79.81 208 GLY B N 1
ATOM 3764 C CA . GLY B 1 208 ? 25.359 3.076 6.738 1 79.81 208 GLY B CA 1
ATOM 3765 C C . GLY B 1 208 ? 25.094 1.597 6.527 1 79.81 208 GLY B C 1
ATOM 3766 O O . GLY B 1 208 ? 25.672 0.979 5.633 1 79.81 208 GLY B O 1
ATOM 3767 N N . SER B 1 209 ? 24.203 1.016 7.312 1 86 209 SER B N 1
ATOM 3768 C CA . SER B 1 209 ? 23.984 -0.423 7.199 1 86 209 SER B CA 1
ATOM 3769 C C . SER B 1 209 ? 23.484 -0.798 5.809 1 86 209 SER B C 1
ATOM 3771 O O . SER B 1 209 ? 24.016 -1.711 5.176 1 86 209 SER B O 1
ATOM 3773 N N . LEU B 1 210 ? 22.531 -0.091 5.281 1 89 210 LEU B N 1
ATOM 3774 C CA . LEU B 1 210 ? 21.984 -0.393 3.969 1 89 210 LEU B CA 1
ATOM 3775 C C . LEU B 1 210 ? 22.984 -0.063 2.865 1 89 210 LEU B C 1
ATOM 3777 O O . LEU B 1 210 ? 23.109 -0.819 1.9 1 89 210 LEU B O 1
ATOM 3781 N N . SER B 1 211 ? 23.703 0.991 3.016 1 89.62 211 SER B N 1
ATOM 3782 C CA . SER B 1 211 ? 24.656 1.422 2.008 1 89.62 211 SER B CA 1
ATOM 3783 C C . SER B 1 211 ? 25.734 0.358 1.771 1 89.62 211 SER B C 1
ATOM 3785 O O . SER B 1 211 ? 26.141 0.124 0.632 1 89.62 211 SER B O 1
ATOM 3787 N N . LYS B 1 212 ? 26.141 -0.31 2.791 1 91.69 212 LYS B N 1
ATOM 3788 C CA . LYS B 1 212 ? 27.156 -1.35 2.676 1 91.69 212 LYS B CA 1
ATOM 3789 C C . LYS B 1 212 ? 26.672 -2.508 1.812 1 91.69 212 LYS B C 1
ATOM 3791 O O . LYS B 1 212 ? 27.391 -2.971 0.921 1 91.69 212 LYS B O 1
ATOM 3796 N N . VAL B 1 213 ? 25.469 -2.908 2.051 1 93.12 213 VAL B N 1
ATOM 3797 C CA . VAL B 1 213 ? 24.906 -4.031 1.317 1 93.12 213 VAL B CA 1
ATOM 3798 C C . VAL B 1 213 ? 24.703 -3.65 -0.149 1 93.12 213 VAL B C 1
ATOM 3800 O O . VAL B 1 213 ? 25.078 -4.414 -1.047 1 93.12 213 VAL B O 1
ATOM 3803 N N . LEU B 1 214 ? 24.219 -2.449 -0.371 1 91.75 214 LEU B N 1
ATOM 3804 C CA . LEU B 1 214 ? 23.953 -2.02 -1.739 1 91.75 214 LEU B CA 1
ATOM 3805 C C . LEU B 1 214 ? 25.25 -1.818 -2.508 1 91.75 214 LEU B C 1
ATOM 3807 O O . LEU B 1 214 ? 25.328 -2.109 -3.703 1 91.75 214 LEU B O 1
ATOM 3811 N N . THR B 1 215 ? 26.219 -1.333 -1.843 1 90.56 215 THR B N 1
ATOM 3812 C CA . THR B 1 215 ? 27.531 -1.173 -2.457 1 90.56 215 THR B CA 1
ATOM 3813 C C . THR B 1 215 ? 28.109 -2.527 -2.861 1 90.56 215 THR B C 1
ATOM 3815 O O . THR B 1 215 ? 28.656 -2.672 -3.957 1 90.56 215 THR B O 1
ATOM 3818 N N . LEU B 1 216 ? 27.969 -3.406 -1.958 1 93.88 216 LEU B N 1
ATOM 3819 C CA . LEU B 1 216 ? 28.453 -4.758 -2.23 1 93.88 216 LEU B CA 1
ATOM 3820 C C . LEU B 1 216 ? 27.734 -5.352 -3.443 1 93.88 216 LEU B C 1
ATOM 3822 O O . LEU B 1 216 ? 28.391 -5.91 -4.332 1 93.88 216 LEU B O 1
ATOM 3826 N N . LEU B 1 217 ? 26.422 -5.246 -3.543 1 93.88 217 LEU B N 1
ATOM 3827 C CA . LEU B 1 217 ? 25.672 -5.75 -4.684 1 93.88 217 LEU B CA 1
ATOM 3828 C C . LEU B 1 217 ? 26.125 -5.074 -5.977 1 93.88 217 LEU B C 1
ATOM 3830 O O . LEU B 1 217 ? 26.297 -5.734 -7 1 93.88 217 LEU B O 1
ATOM 3834 N N . SER B 1 218 ? 26.359 -3.814 -5.875 1 91.12 218 SER B N 1
ATOM 3835 C CA . SER B 1 218 ? 26.828 -3.057 -7.031 1 91.12 218 SER B CA 1
ATOM 3836 C C . SER B 1 218 ? 28.203 -3.527 -7.488 1 91.12 218 SER B C 1
ATOM 3838 O O . SER B 1 218 ? 28.453 -3.648 -8.688 1 91.12 218 SER B O 1
ATOM 3840 N N . PHE B 1 219 ? 29.062 -3.779 -6.586 1 92 219 PHE B N 1
ATOM 3841 C CA . PHE B 1 219 ? 30.406 -4.258 -6.871 1 92 219 PHE B CA 1
ATOM 3842 C C . PHE B 1 219 ? 30.375 -5.547 -7.68 1 92 219 PHE B C 1
ATOM 3844 O O . PHE B 1 219 ? 31.172 -5.742 -8.586 1 92 219 PHE B O 1
ATOM 3851 N N . TYR B 1 220 ? 29.406 -6.355 -7.391 1 95.06 220 TYR B N 1
ATOM 3852 C CA . TYR B 1 220 ? 29.281 -7.641 -8.07 1 95.06 220 TYR B CA 1
ATOM 3853 C C . TYR B 1 220 ? 28.438 -7.508 -9.336 1 95.06 220 TYR B C 1
ATOM 3855 O O . TYR B 1 220 ? 28.109 -8.516 -9.969 1 95.06 220 TYR B O 1
ATOM 3863 N N . GLY B 1 221 ? 28.031 -6.348 -9.656 1 92.5 221 GLY B N 1
ATOM 3864 C CA . GLY B 1 221 ? 27.297 -6.105 -10.891 1 92.5 221 GLY B CA 1
ATOM 3865 C C . GLY B 1 221 ? 25.828 -6.449 -10.789 1 92.5 221 GLY B C 1
ATOM 3866 O O . GLY B 1 221 ? 25.188 -6.754 -11.797 1 92.5 221 GLY B O 1
ATOM 3867 N N . ILE B 1 222 ? 25.297 -6.473 -9.578 1 94.12 222 ILE B N 1
ATOM 3868 C CA . ILE B 1 222 ? 23.891 -6.781 -9.344 1 94.12 222 ILE B CA 1
ATOM 3869 C C . ILE B 1 222 ? 23.062 -5.5 -9.43 1 94.12 222 ILE B C 1
ATOM 3871 O O . ILE B 1 222 ? 23.375 -4.496 -8.797 1 94.12 222 ILE B O 1
ATOM 3875 N N . ASN B 1 223 ? 22 -5.566 -10.219 1 90.94 223 ASN B N 1
ATOM 3876 C CA . ASN B 1 223 ? 21.141 -4.414 -10.43 1 90.94 223 ASN B CA 1
ATOM 3877 C C . ASN B 1 223 ? 19.922 -4.457 -9.516 1 90.94 223 ASN B C 1
ATOM 3879 O O . ASN B 1 223 ? 19.172 -5.441 -9.508 1 90.94 223 ASN B O 1
ATOM 3883 N N . LEU B 1 224 ? 19.734 -3.355 -8.82 1 91.19 224 LEU B N 1
ATOM 3884 C CA . LEU B 1 224 ? 18.562 -3.256 -7.953 1 91.19 224 LEU B CA 1
ATOM 3885 C C . LEU B 1 224 ? 17.344 -2.754 -8.734 1 91.19 224 LEU B C 1
ATOM 3887 O O . LEU B 1 224 ? 17.391 -1.685 -9.344 1 91.19 224 LEU B O 1
ATOM 3891 N N . THR B 1 225 ? 16.219 -3.514 -8.695 1 88.62 225 THR B N 1
ATOM 3892 C CA . THR B 1 225 ? 15.039 -3.109 -9.453 1 88.62 225 THR B CA 1
ATOM 3893 C C . THR B 1 225 ? 13.914 -2.701 -8.508 1 88.62 225 THR B C 1
ATOM 3895 O O . THR B 1 225 ? 12.938 -2.072 -8.93 1 88.62 225 THR B O 1
ATOM 3898 N N . LYS B 1 226 ? 14.031 -3.07 -7.305 1 91.19 226 LYS B N 1
ATOM 3899 C CA . LYS B 1 226 ? 13.062 -2.682 -6.285 1 91.19 226 LYS B CA 1
ATOM 3900 C C . LYS B 1 226 ? 13.688 -2.705 -4.895 1 91.19 226 LYS B C 1
ATOM 3902 O O . LYS B 1 226 ? 14.484 -3.594 -4.578 1 91.19 226 LYS B O 1
ATOM 3907 N N . ILE B 1 227 ? 13.305 -1.759 -4.062 1 93 227 ILE B N 1
ATOM 3908 C CA . ILE B 1 227 ? 13.688 -1.79 -2.656 1 93 227 ILE B CA 1
ATOM 3909 C C . ILE B 1 227 ? 12.586 -1.165 -1.807 1 93 227 ILE B C 1
ATOM 3911 O O . ILE B 1 227 ? 11.961 -0.183 -2.213 1 93 227 ILE B O 1
ATOM 3915 N N . GLN B 1 228 ? 12.375 -1.784 -0.749 1 92.25 228 GLN B N 1
ATOM 3916 C CA . GLN B 1 228 ? 11.391 -1.292 0.211 1 92.25 228 GLN B CA 1
ATOM 3917 C C . GLN B 1 228 ? 11.789 -1.655 1.639 1 92.25 228 GLN B C 1
ATOM 3919 O O . GLN B 1 228 ? 12.125 -2.807 1.922 1 92.25 228 GLN B O 1
ATOM 3924 N N . SER B 1 229 ? 11.758 -0.639 2.447 1 90.88 229 SER B N 1
ATOM 3925 C CA . SER B 1 229 ? 12.062 -0.887 3.852 1 90.88 229 SER B CA 1
ATOM 3926 C C . SER B 1 229 ? 10.797 -0.83 4.707 1 90.88 229 SER B C 1
ATOM 3928 O O . SER B 1 229 ? 9.875 -0.075 4.402 1 90.88 229 SER B O 1
ATOM 3930 N N . LEU B 1 230 ? 10.773 -1.64 5.73 1 86.12 230 LEU B N 1
ATOM 3931 C CA . LEU B 1 230 ? 9.68 -1.635 6.695 1 86.12 230 LEU B CA 1
ATOM 3932 C C . LEU B 1 230 ? 10.219 -1.749 8.117 1 86.12 230 LEU B C 1
ATOM 3934 O O . LEU B 1 230 ? 11.148 -2.512 8.375 1 86.12 230 LEU B O 1
ATOM 3938 N N . PRO B 1 231 ? 9.602 -0.958 8.945 1 77.81 231 PRO B N 1
ATOM 3939 C CA . PRO B 1 231 ? 9.961 -1.173 10.344 1 77.81 231 PRO B CA 1
ATOM 3940 C C . PRO B 1 231 ? 9.492 -2.527 10.875 1 77.81 231 PRO B C 1
ATOM 3942 O O . PRO B 1 231 ? 8.43 -3.018 10.469 1 77.81 231 PRO B O 1
ATOM 3945 N N . ILE B 1 232 ? 10.367 -3.176 11.617 1 78.31 232 ILE B N 1
ATOM 3946 C CA . ILE B 1 232 ? 9.984 -4.426 12.266 1 78.31 232 ILE B CA 1
ATOM 3947 C C . ILE B 1 232 ? 9.391 -4.137 13.641 1 78.31 232 ILE B C 1
ATOM 3949 O O . ILE B 1 232 ? 10.078 -3.619 14.523 1 78.31 232 ILE B O 1
ATOM 3953 N N . ILE B 1 233 ? 8.156 -4.426 13.719 1 64.44 233 ILE B N 1
ATOM 3954 C CA . ILE B 1 233 ? 7.449 -4.137 14.961 1 64.44 233 ILE B CA 1
ATOM 3955 C C . ILE B 1 233 ? 8.039 -4.977 16.094 1 64.44 233 ILE B C 1
ATOM 3957 O O . ILE B 1 233 ? 8.234 -6.184 15.945 1 64.44 233 ILE B O 1
ATOM 3961 N N . GLY B 1 234 ? 8.266 -4.469 17.172 1 66 234 GLY B N 1
ATOM 3962 C CA . GLY B 1 234 ? 8.836 -5.137 18.328 1 66 234 GLY B CA 1
ATOM 3963 C C . GLY B 1 234 ? 10.359 -5.125 18.328 1 66 234 GLY B C 1
ATOM 3964 O O . GLY B 1 234 ? 10.984 -5.449 19.344 1 66 234 GLY B O 1
ATOM 3965 N N . ARG B 1 235 ? 10.828 -4.82 17.188 1 72.19 235 ARG B N 1
ATOM 3966 C CA . ARG B 1 235 ? 12.273 -4.68 17.078 1 72.19 235 ARG B CA 1
ATOM 3967 C C . ARG B 1 235 ? 12.656 -3.273 16.625 1 72.19 235 ARG B C 1
ATOM 3969 O O . ARG B 1 235 ? 13.023 -3.066 15.461 1 72.19 235 ARG B O 1
ATOM 3976 N N . GLU B 1 236 ? 12.578 -2.248 17.469 1 64.44 236 GLU B N 1
ATOM 3977 C CA . GLU B 1 236 ? 12.648 -0.819 17.188 1 64.44 236 GLU B CA 1
ATOM 3978 C C . GLU B 1 236 ? 13.977 -0.463 16.516 1 64.44 236 GLU B C 1
ATOM 3980 O O . GLU B 1 236 ? 14.07 0.562 15.836 1 64.44 236 GLU B O 1
ATOM 3985 N N . TRP B 1 237 ? 14.867 -1.423 16.359 1 69.94 237 TRP B N 1
ATOM 3986 C CA . TRP B 1 237 ? 16.156 -1.019 15.812 1 69.94 237 TRP B CA 1
ATOM 3987 C C . TRP B 1 237 ? 16.516 -1.837 14.578 1 69.94 237 TRP B C 1
ATOM 3989 O O . TRP B 1 237 ? 17.672 -1.844 14.141 1 69.94 237 TRP B O 1
ATOM 3999 N N . GLU B 1 238 ? 15.516 -2.412 14.172 1 82 238 GLU B N 1
ATOM 4000 C CA . GLU B 1 238 ? 15.758 -3.199 12.969 1 82 238 GLU B CA 1
ATOM 4001 C C . GLU B 1 238 ? 14.711 -2.91 11.898 1 82 238 GLU B C 1
ATOM 4003 O O . GLU B 1 238 ? 13.562 -2.605 12.211 1 82 238 GLU B O 1
ATOM 4008 N N . TYR B 1 239 ? 15.242 -2.99 10.656 1 87.19 239 TYR B N 1
ATOM 4009 C CA . TYR B 1 239 ? 14.383 -2.797 9.492 1 87.19 239 TYR B CA 1
ATOM 4010 C C . TYR B 1 239 ? 14.461 -3.99 8.547 1 87.19 239 TYR B C 1
ATOM 4012 O O . TYR B 1 239 ? 15.531 -4.578 8.375 1 87.19 239 TYR B O 1
ATOM 4020 N N . ARG B 1 240 ? 13.375 -4.266 8.109 1 93.31 240 ARG B N 1
ATOM 4021 C CA . ARG B 1 240 ? 13.312 -5.297 7.078 1 93.31 240 ARG B CA 1
ATOM 4022 C C . ARG B 1 240 ? 13.344 -4.68 5.684 1 93.31 240 ARG B C 1
ATOM 4024 O O . ARG B 1 240 ? 12.719 -3.645 5.441 1 93.31 240 ARG B O 1
ATOM 4031 N N . PHE B 1 241 ? 14.094 -5.332 4.762 1 94.81 241 PHE B N 1
ATOM 4032 C CA . PHE B 1 241 ? 14.211 -4.852 3.391 1 94.81 241 PHE B CA 1
ATOM 4033 C C . PHE B 1 241 ? 13.75 -5.918 2.402 1 94.81 241 PHE B C 1
ATOM 4035 O O . PHE B 1 241 ? 14.219 -7.059 2.445 1 94.81 241 PHE B O 1
ATOM 4042 N N . TYR B 1 242 ? 12.781 -5.578 1.601 1 96 242 TYR B N 1
ATOM 4043 C CA . TYR B 1 242 ? 12.445 -6.352 0.412 1 96 242 TYR B CA 1
ATOM 4044 C C . TYR B 1 242 ? 13.156 -5.801 -0.819 1 96 242 TYR B C 1
ATOM 4046 O O . TYR B 1 242 ? 13.031 -4.613 -1.135 1 96 242 TYR B O 1
ATOM 4054 N N . VAL B 1 243 ? 13.867 -6.707 -1.505 1 95.94 243 VAL B N 1
ATOM 4055 C CA . VAL B 1 243 ? 14.711 -6.246 -2.604 1 95.94 243 VAL B CA 1
ATOM 4056 C C . VAL B 1 243 ? 14.562 -7.18 -3.801 1 95.94 243 VAL B C 1
ATOM 4058 O O . VAL B 1 243 ? 14.602 -8.406 -3.65 1 95.94 243 VAL B O 1
ATOM 4061 N N . ASP B 1 244 ? 14.305 -6.59 -4.961 1 95.38 244 ASP B N 1
ATOM 4062 C CA . ASP B 1 244 ? 14.414 -7.324 -6.215 1 95.38 244 ASP B CA 1
ATOM 4063 C C . ASP B 1 244 ? 15.672 -6.922 -6.977 1 95.38 244 ASP B C 1
ATOM 4065 O O . ASP B 1 244 ? 16 -5.738 -7.055 1 95.38 244 ASP B O 1
ATOM 4069 N N . VAL B 1 245 ? 16.344 -7.934 -7.492 1 95.38 245 VAL B N 1
ATOM 4070 C CA . VAL B 1 245 ? 17.578 -7.664 -8.227 1 95.38 245 VAL B CA 1
ATOM 4071 C C . VAL B 1 245 ? 17.562 -8.414 -9.555 1 95.38 245 VAL B C 1
ATOM 4073 O O . VAL B 1 245 ? 16.891 -9.445 -9.688 1 95.38 245 VAL B O 1
ATOM 4076 N N . THR B 1 246 ? 18.234 -7.852 -10.516 1 94.5 246 THR B N 1
ATOM 4077 C CA . THR B 1 246 ? 18.531 -8.555 -11.758 1 94.5 246 THR B CA 1
ATOM 4078 C C . THR B 1 246 ? 20.047 -8.695 -11.945 1 94.5 246 THR B C 1
ATOM 4080 O O . THR B 1 246 ? 20.828 -7.957 -11.336 1 94.5 246 THR B O 1
ATOM 4083 N N . PHE B 1 247 ? 20.422 -9.703 -12.664 1 95.81 247 PHE B N 1
ATOM 4084 C CA . PHE B 1 247 ? 21.844 -9.977 -12.891 1 95.81 247 PHE B CA 1
ATOM 4085 C C . PHE B 1 247 ? 22.047 -10.648 -14.242 1 95.81 247 PHE B C 1
ATOM 4087 O O . PHE B 1 247 ? 21.188 -11.398 -14.711 1 95.81 247 PHE B O 1
ATOM 4094 N N . ASP B 1 248 ? 23.203 -10.398 -14.789 1 94.31 248 ASP B N 1
ATOM 4095 C CA . ASP B 1 248 ? 23.578 -11.008 -16.062 1 94.31 248 ASP B CA 1
ATOM 4096 C C . ASP B 1 248 ? 24.453 -12.25 -15.844 1 94.31 248 ASP B C 1
ATOM 4098 O O . ASP B 1 248 ? 24.469 -13.148 -16.688 1 94.31 248 ASP B O 1
ATOM 4102 N N . ASP B 1 249 ? 25.141 -12.328 -14.734 1 96 249 ASP B N 1
ATOM 4103 C CA . ASP B 1 249 ? 26.062 -13.414 -14.43 1 96 249 ASP B CA 1
ATOM 4104 C C . ASP B 1 249 ? 25.641 -14.156 -13.164 1 96 249 ASP B C 1
ATOM 4106 O O . ASP B 1 249 ? 25.875 -13.672 -12.047 1 96 249 ASP B O 1
ATOM 4110 N N . PRO B 1 250 ? 25.156 -15.375 -13.375 1 95.62 250 PRO B N 1
ATOM 4111 C CA . PRO B 1 250 ? 24.688 -16.141 -12.211 1 95.62 250 PRO B CA 1
ATOM 4112 C C . PRO B 1 250 ? 25.797 -16.406 -11.195 1 95.62 250 PRO B C 1
ATOM 4114 O O . PRO B 1 250 ? 25.531 -16.5 -10 1 95.62 250 PRO B O 1
ATOM 4117 N N . MET B 1 251 ? 26.969 -16.531 -11.625 1 96.31 251 MET B N 1
ATOM 4118 C CA . MET B 1 251 ? 28.078 -16.766 -10.711 1 96.31 251 MET B CA 1
ATOM 4119 C C . MET B 1 251 ? 28.328 -15.547 -9.828 1 96.31 251 MET B C 1
ATOM 4121 O O . MET B 1 251 ? 28.5 -15.672 -8.617 1 96.31 251 MET B O 1
ATOM 4125 N N . ARG B 1 252 ? 28.297 -14.422 -10.438 1 96.56 252 ARG B N 1
ATOM 4126 C CA . ARG B 1 252 ? 28.484 -13.188 -9.68 1 96.56 252 ARG B CA 1
ATOM 4127 C C . ARG B 1 252 ? 27.328 -12.969 -8.711 1 96.56 252 ARG B C 1
ATOM 4129 O O . ARG B 1 252 ? 27.531 -12.484 -7.594 1 96.56 252 ARG B O 1
ATOM 4136 N N . TYR B 1 253 ? 26.234 -13.352 -9.211 1 97.38 253 TYR B N 1
ATOM 4137 C CA . TYR B 1 253 ? 25.078 -13.266 -8.336 1 97.38 253 TYR B CA 1
ATOM 4138 C C . TYR B 1 253 ? 25.25 -14.133 -7.098 1 97.38 253 TYR B C 1
ATOM 4140 O O . TYR B 1 253 ? 25.031 -13.672 -5.977 1 97.38 253 TYR B O 1
ATOM 4148 N N . ARG B 1 254 ? 25.656 -15.289 -7.273 1 97.31 254 ARG B N 1
ATOM 4149 C CA . ARG B 1 254 ? 25.859 -16.203 -6.148 1 97.31 254 ARG B CA 1
ATOM 4150 C C . ARG B 1 254 ? 26.922 -15.656 -5.195 1 97.31 254 ARG B C 1
ATOM 4152 O O . ARG B 1 254 ? 26.766 -15.734 -3.977 1 97.31 254 ARG B O 1
ATOM 4159 N N . GLN B 1 255 ? 27.938 -15.117 -5.715 1 97.75 255 GLN B N 1
ATOM 4160 C CA . GLN B 1 255 ? 28.984 -14.523 -4.906 1 97.75 255 GLN B CA 1
ATOM 4161 C C . GLN B 1 255 ? 28.469 -13.336 -4.105 1 97.75 255 GLN B C 1
ATOM 4163 O O . GLN B 1 255 ? 28.828 -13.172 -2.934 1 97.75 255 GLN B O 1
ATOM 4168 N N . ALA B 1 256 ? 27.656 -12.539 -4.77 1 97.31 256 ALA B N 1
ATOM 4169 C CA . ALA B 1 256 ? 27.062 -11.375 -4.105 1 97.31 256 ALA B CA 1
ATOM 4170 C C . ALA B 1 256 ? 26.188 -11.805 -2.93 1 97.31 256 ALA B C 1
ATOM 4172 O O . ALA B 1 256 ? 26.266 -11.211 -1.85 1 97.31 256 ALA B O 1
ATOM 4173 N N . VAL B 1 257 ? 25.422 -12.82 -3.178 1 97.56 257 VAL B N 1
ATOM 4174 C CA . VAL B 1 257 ? 24.516 -13.328 -2.148 1 97.56 257 VAL B CA 1
ATOM 4175 C C . VAL B 1 257 ? 25.328 -13.844 -0.962 1 97.56 257 VAL B C 1
ATOM 4177 O O . VAL B 1 257 ? 25.031 -13.523 0.19 1 97.56 257 VAL B O 1
ATOM 4180 N N . ASP B 1 258 ? 26.344 -14.562 -1.233 1 97.5 258 ASP B N 1
ATOM 4181 C CA . ASP B 1 258 ? 27.203 -15.117 -0.187 1 97.5 258 ASP B CA 1
ATOM 4182 C C . ASP B 1 258 ? 27.875 -14 0.609 1 97.5 258 ASP B C 1
ATOM 4184 O O . ASP B 1 258 ? 28.016 -14.102 1.83 1 97.5 258 ASP B O 1
ATOM 4188 N N . ALA B 1 259 ? 28.281 -13 -0.084 1 96.56 259 ALA B N 1
ATOM 4189 C CA . ALA B 1 259 ? 28.969 -11.883 0.549 1 96.56 259 ALA B CA 1
ATOM 4190 C C . ALA B 1 259 ? 28.016 -11.031 1.369 1 96.56 259 ALA B C 1
ATOM 4192 O O . ALA B 1 259 ? 28.406 -10.438 2.377 1 96.56 259 ALA B O 1
ATOM 4193 N N . ALA B 1 260 ? 26.766 -10.953 0.951 1 96.19 260 ALA B N 1
ATOM 4194 C CA . ALA B 1 260 ? 25.766 -10.102 1.608 1 96.19 260 ALA B CA 1
ATOM 4195 C C . ALA B 1 260 ? 25.25 -10.758 2.885 1 96.19 260 ALA B C 1
ATOM 4197 O O . ALA B 1 260 ? 24.891 -10.07 3.838 1 96.19 260 ALA B O 1
ATOM 4198 N N . ARG B 1 261 ? 25.266 -12.047 2.951 1 96.44 261 ARG B N 1
ATOM 4199 C CA . ARG B 1 261 ? 24.656 -12.82 4.027 1 96.44 261 ARG B CA 1
ATOM 4200 C C . ARG B 1 261 ? 25.25 -12.445 5.379 1 96.44 261 ARG B C 1
ATOM 4202 O O . ARG B 1 261 ? 24.516 -12.164 6.332 1 96.44 261 ARG B O 1
ATOM 4209 N N . PRO B 1 262 ? 26.562 -12.297 5.488 1 94.81 262 PRO B N 1
ATOM 4210 C CA . PRO B 1 262 ? 27.156 -11.969 6.789 1 94.81 262 PRO B CA 1
ATOM 4211 C C . PRO B 1 262 ? 26.859 -10.531 7.219 1 94.81 262 PRO B C 1
ATOM 4213 O O . PRO B 1 262 ? 27.016 -10.195 8.398 1 94.81 262 PRO B O 1
ATOM 4216 N N . LEU B 1 263 ? 26.453 -9.719 6.289 1 93.38 263 LEU B N 1
ATOM 4217 C CA . LEU B 1 263 ? 26.219 -8.312 6.586 1 93.38 263 LEU B CA 1
ATOM 4218 C C . LEU B 1 263 ? 24.766 -8.086 7.012 1 93.38 263 LEU B C 1
ATOM 4220 O O . LEU B 1 263 ? 24.406 -6.98 7.418 1 93.38 263 LEU B O 1
ATOM 4224 N N . THR B 1 264 ? 23.953 -9.133 6.875 1 94.81 264 THR B N 1
ATOM 4225 C CA . THR B 1 264 ? 22.531 -9.008 7.117 1 94.81 264 THR B CA 1
ATOM 4226 C C . THR B 1 264 ? 22.047 -10.062 8.117 1 94.81 264 THR B C 1
ATOM 4228 O O . THR B 1 264 ? 22.797 -10.984 8.453 1 94.81 264 THR B O 1
ATOM 4231 N N . SER B 1 265 ? 20.922 -9.781 8.664 1 93.25 265 SER B N 1
ATOM 4232 C CA . SER B 1 265 ? 20.203 -10.781 9.453 1 93.25 265 SER B CA 1
ATOM 4233 C C . SER B 1 265 ? 18.953 -11.258 8.742 1 93.25 265 SER B C 1
ATOM 4235 O O . SER B 1 265 ? 18.375 -10.523 7.938 1 93.25 265 SER B O 1
ATOM 4237 N N . ASP B 1 266 ? 18.516 -12.578 8.961 1 93.81 266 ASP B N 1
ATOM 4238 C CA . ASP B 1 266 ? 17.297 -13.156 8.43 1 93.81 266 ASP B CA 1
ATOM 4239 C C . ASP B 1 266 ? 17.266 -13.086 6.902 1 93.81 266 ASP B C 1
ATOM 4241 O O . ASP B 1 266 ? 16.25 -12.742 6.305 1 93.81 266 ASP B O 1
ATOM 4245 N N . PHE B 1 267 ? 18.453 -13.344 6.355 1 96.56 267 PHE B N 1
ATOM 4246 C CA . PHE B 1 267 ? 18.562 -13.281 4.902 1 96.56 267 PHE B CA 1
ATOM 4247 C C . PHE B 1 267 ? 17.859 -14.469 4.254 1 96.56 267 PHE B C 1
ATOM 4249 O O . PHE B 1 267 ? 18.141 -15.617 4.578 1 96.56 267 PHE B O 1
ATOM 4256 N N . ARG B 1 268 ? 16.953 -14.156 3.348 1 97.31 268 ARG B N 1
ATOM 4257 C CA . ARG B 1 268 ? 16.234 -15.203 2.625 1 97.31 268 ARG B CA 1
ATOM 4258 C C . ARG B 1 268 ? 16.109 -14.852 1.146 1 97.31 268 ARG B C 1
ATOM 4260 O O . ARG B 1 268 ? 15.852 -13.703 0.792 1 97.31 268 ARG B O 1
ATOM 4267 N N . ILE B 1 269 ? 16.328 -15.867 0.367 1 98 269 ILE B N 1
ATOM 4268 C CA . ILE B 1 269 ? 15.992 -15.797 -1.048 1 98 269 ILE B CA 1
ATOM 4269 C C . ILE B 1 269 ? 14.555 -16.266 -1.253 1 98 269 ILE B C 1
ATOM 4271 O O . ILE B 1 269 ? 14.25 -17.453 -1.104 1 98 269 ILE B O 1
ATOM 4275 N N . LEU B 1 270 ? 13.641 -15.375 -1.644 1 98.31 270 LEU B N 1
ATOM 4276 C CA . LEU B 1 270 ? 12.227 -15.711 -1.814 1 98.31 270 LEU B CA 1
ATOM 4277 C C . LEU B 1 270 ? 12 -16.438 -3.135 1 98.31 270 LEU B C 1
ATOM 4279 O O . LEU B 1 270 ? 11.016 -17.172 -3.283 1 98.31 270 LEU B O 1
ATOM 4283 N N . GLY B 1 271 ? 12.914 -16.125 -4.078 1 98.19 271 GLY B N 1
ATOM 4284 C CA . GLY B 1 271 ? 12.867 -16.828 -5.359 1 98.19 271 GLY B CA 1
ATOM 4285 C C . GLY B 1 271 ? 13.891 -16.312 -6.352 1 98.19 271 GLY B C 1
ATOM 4286 O O . GLY B 1 271 ? 14.336 -15.172 -6.266 1 98.19 271 GLY B O 1
ATOM 4287 N N . GLU B 1 272 ? 14.328 -17.188 -7.176 1 98 272 GLU B N 1
ATOM 4288 C CA . GLU B 1 272 ? 15.148 -16.922 -8.352 1 98 272 GLU B CA 1
ATOM 4289 C C . GLU B 1 272 ? 14.445 -17.359 -9.633 1 98 272 GLU B C 1
ATOM 4291 O O . GLU B 1 272 ? 14.078 -18.531 -9.773 1 98 272 GLU B O 1
ATOM 4296 N N . TYR B 1 273 ? 14.234 -16.422 -10.547 1 97.94 273 TYR B N 1
ATOM 4297 C CA . TYR B 1 273 ? 13.359 -16.656 -11.695 1 97.94 273 TYR B CA 1
ATOM 4298 C C . TYR B 1 273 ? 13.727 -15.758 -12.859 1 97.94 273 TYR B C 1
ATOM 4300 O O . TYR B 1 273 ? 14.641 -14.938 -12.758 1 97.94 273 TYR B O 1
ATOM 4308 N N . ALA B 1 274 ? 13.039 -15.992 -13.961 1 96.75 274 ALA B N 1
ATOM 4309 C CA . ALA B 1 274 ? 13.273 -15.164 -15.148 1 96.75 274 ALA B CA 1
ATOM 4310 C C . ALA B 1 274 ? 12.461 -13.875 -15.086 1 96.75 274 ALA B C 1
ATOM 4312 O O . ALA B 1 274 ? 11.266 -13.898 -14.773 1 96.75 274 ALA B O 1
ATOM 4313 N N . GLU B 1 275 ? 13.102 -12.797 -15.328 1 94.44 275 GLU B N 1
ATOM 4314 C CA . GLU B 1 275 ? 12.391 -11.523 -15.391 1 94.44 275 GLU B CA 1
ATOM 4315 C C . GLU B 1 275 ? 11.359 -11.523 -16.516 1 94.44 275 GLU B C 1
ATOM 4317 O O . GLU B 1 275 ? 11.625 -12.016 -17.609 1 94.44 275 GLU B O 1
ATOM 4322 N N . TYR B 1 276 ? 10.234 -11.039 -16.172 1 91.44 276 TYR B N 1
ATOM 4323 C CA . TYR B 1 276 ? 9.211 -10.852 -17.188 1 91.44 276 TYR B CA 1
ATOM 4324 C C . TYR B 1 276 ? 9.359 -9.492 -17.859 1 91.44 276 TYR B C 1
ATOM 4326 O O . TYR B 1 276 ? 9.602 -8.484 -17.203 1 91.44 276 TYR B O 1
ATOM 4334 N N . PRO B 1 277 ? 9.242 -9.469 -19.141 1 83.12 277 PRO B N 1
ATOM 4335 C CA . PRO B 1 277 ? 9.383 -8.195 -19.844 1 83.12 277 PRO B CA 1
ATOM 4336 C C . PRO B 1 277 ? 8.273 -7.203 -19.484 1 83.12 277 PRO B C 1
ATOM 4338 O O . PRO B 1 277 ? 7.164 -7.613 -19.141 1 83.12 277 PRO B O 1
ATOM 4341 N N . ASN B 1 278 ? 8.641 -5.902 -19.484 1 75.75 278 ASN B N 1
ATOM 4342 C CA . ASN B 1 278 ? 7.621 -4.879 -19.281 1 75.75 278 ASN B CA 1
ATOM 4343 C C . ASN B 1 278 ? 6.582 -4.887 -20.406 1 75.75 278 ASN B C 1
ATOM 4345 O O . ASN B 1 278 ? 6.93 -5.035 -21.578 1 75.75 278 ASN B O 1
ATOM 4349 N N . PRO B 1 279 ? 5.352 -4.891 -19.906 1 68.81 279 PRO B N 1
ATOM 4350 C CA . PRO B 1 279 ? 4.324 -4.891 -20.953 1 68.81 279 PRO B CA 1
ATOM 4351 C C . PRO B 1 279 ? 4.406 -3.67 -21.859 1 68.81 279 PRO B C 1
ATOM 4353 O O . PRO B 1 279 ? 4.91 -2.621 -21.453 1 68.81 279 PRO B O 1
ATOM 4356 N N . GLU B 1 280 ? 4.121 -3.926 -23.188 1 62.06 280 GLU B N 1
ATOM 4357 C CA . GLU B 1 280 ? 4.062 -2.824 -24.141 1 62.06 280 GLU B CA 1
ATOM 4358 C C . GLU B 1 280 ? 2.82 -1.965 -23.922 1 62.06 280 GLU B C 1
ATOM 4360 O O . GLU B 1 280 ? 1.773 -2.471 -23.5 1 62.06 280 GLU B O 1
ATOM 4365 N N . ILE B 1 281 ? 3.029 -0.655 -23.844 1 55.62 281 ILE B N 1
ATOM 4366 C CA . ILE B 1 281 ? 1.873 0.232 -23.781 1 55.62 281 ILE B CA 1
ATOM 4367 C C . ILE B 1 281 ? 1.274 0.388 -25.172 1 55.62 281 ILE B C 1
ATOM 4369 O O . ILE B 1 281 ? 2 0.612 -26.156 1 55.62 281 ILE B O 1
#

InterPro domains:
  IPR001086 Prephenate dehydratase [PF00800] (4-182)
  IPR001086 Prephenate dehydratase [PS51171] (3-181)
  IPR002912 ACT domain [PS51671] (198-274)
  IPR008242 Bifunctional P-protein, chorismate mutase/prephenate dehydratase [PIRSF001500] (3-274)
  IPR045865 ACT-like domain [SSF55021] (195-273)

Foldseek 3Di:
DAEEEEEDDPLAVQVVQQCVVDDPDDYHYHYDPDVVRRLVVCQVPQRHKYKDWQAKPVVGGPVVNVVSLLPGQKAFLAKDKDFDKKFKWAAPPDAPVLAQEEEAAPVLCVQLVVVCVVPVSYHYDHDDHQLVLLQVCLVVVPTNYIGIHDPSSCVVSVIGTNGIRSGPDRRIMIMMTMMGRPVCSVVRADPVQWFKWKKKFKAFQDPCLVVVLVVLCVVLVKAWDDWDWDDDPPPNTMIMIITMIGHDDVVSVVVSLVVNDVSTHPIDTRYTYHYDDDDDD/DAEEEEEDDPLAVQVVQQCVVDDPDDYHYHYDPDVVRRLVVCQVPQRHKYKDWQAKPVVGGPVVNVVSLLVGQKAFLAKDKDFDKKFKWAAPPDAPVLAQEEEAAPVLCVQLVVVCVVPVSYHYDHDDHQLVLLQVCLVVVPTNYIGIHDPSSCVVSVIGTNGIRSGPDRRIMIMMTMMGRPVCSVVRADPVQWFKWKKKFKAFQDPCLVVVLVVLCVVLVKAWDDWDWDDDPPRNGMIMIITMIGHDDVVSVVVSLVVNDVSTHPIDTRYTYHYDDDDDD

Sequence (562 aa):
MKRITIQGIAGCFHETAAHGSFPGEEVEVLPCVSFDEQFARMAADAELLGVAAIENTIAGSLLPNHELLRRSTLAVIGEYKLRISHVLAALPGQRVTDIREVHSHPIALMQCGEYLKARPAMKVVERDDTAGSAREIAGQRLAGTAAICGAEAAELYGLEILERGIETNKHNFTRFLVLADRSRAAEFTDPARTDKASLVFTLPHAQGSLSKVLTLLSFYGINLTKIQSLPIIGREWEYRFYVDVTFDDPMRYRQAVDAARPLTSDFRILGEYAEYPNPEIMKRITIQGIAGCFHETAAHGSFPGEEVEVLPCVSFDEQFARMAADAELLGVAAIENTIAGSLLPNHELLRRSTLAVIGEYKLRISHVLAALPGQRVTDIREVHSHPIALMQCGEYLKARPAMKVVERDDTAGSAREIAGQRLAGTAAICGAEAAELYGLEILERGIETNKHNFTRFLVLADRSRAAEFTDPARTDKASLVFTLPHAQGSLSKVLTLLSFYGINLTKIQSLPIIGREWEYRFYVDVTFDDPMRYRQAVDAARPLTSDFRILGEYAEYPNPEI